Protein AF-0000000087152404 (afdb_homodimer)

Foldseek 3Di:
DDQWWWAWWQQDQVDTDTDIDGQDDADQQKFKWFFFKFFFALCVNCQSNVVDPFAAAPPGAGAGAKTWTATCGHHNNQDPDDGGFIKIFGQWDFDPDPDPHTWIARERGHTPDPDPRNNVVCHVRVYHRLIRMHMHRSLRIGTQPLCVVDHRLLVSLLVQQQQLLQQCVVQVDAAAFEEEQAPLFWSHNLSNLLVSLLRHHQAYEYEDADPVSQVVSCVVRHVSYFYQHDDQALVVRLVSSCVSRVHAGQEYEYAAEAAADCSVVVSNQLRHAQCHEYEYDYDYPDDDDDDPVSCVVRVYYYYYDDGHDSCSSVVSSVSVSVPSHRSVPAAEAEAESVVVVVLNVVNNPDTNRYIYMYGD/DDQWWWAFWQQDQVDTDTDIDGQDDADQQKFKWFFFKFFFALCVNCQSNVVDPFAAAPPGAGAGFKTWTATCGHHNNADPDDHGFIKIFGQWDFDPDPDPHTWIARERGHTPDPDPRNNVVCHVRVYHDLIRMHMGRSLRIGTQPLCVVDHRLLVSLLVQQQQLLQQCVVQVDAAAFEEEQAPLFWSHNLSNQLVSLLRHHQAYEYEDADPVSQVVSCVVRHVSYFYQHDDQALVVRLVSSCVSRVHAGQEYEYAAEAAAHCSVVVSNQLRHAQCHEYEYDYDYPDDDDDDPVSCVVRVYYYYYDDGHDSCSSVVSSVSVSVPSHRSVVAAEAEAESVVVVVLNVVNNPDTNRYIYMYGD

Solvent-accessible surface area (backbone atoms only — not comparable to full-atom values): 35534 Å² total; per-residue (Å²): 130,68,67,56,40,51,30,38,30,37,60,45,70,72,38,73,40,83,38,82,40,76,50,76,76,46,46,50,59,16,24,24,26,39,41,49,18,21,49,46,53,51,58,45,60,40,54,45,56,58,72,49,100,58,51,60,50,68,66,62,32,23,44,31,43,32,31,23,29,30,30,69,39,63,10,86,70,48,79,91,66,52,68,68,40,45,28,39,36,51,26,69,46,67,50,94,53,102,49,92,74,48,36,29,29,33,30,20,53,29,38,77,43,96,42,72,64,12,50,50,49,28,60,75,47,28,46,21,36,48,27,41,56,32,66,42,57,44,88,29,55,34,67,51,70,80,44,78,88,54,55,44,74,42,58,41,40,52,64,65,35,46,47,40,48,25,41,44,60,72,44,60,76,47,67,60,35,33,35,35,31,35,28,19,65,35,50,53,12,32,34,35,54,56,48,41,51,44,60,37,37,49,29,36,25,35,26,37,67,54,58,68,61,38,51,51,46,23,68,72,73,33,84,43,38,28,63,22,74,40,83,69,44,41,84,66,29,29,60,44,46,16,58,48,45,75,49,49,18,50,28,31,41,35,34,35,64,76,23,81,64,50,35,59,60,51,26,52,57,71,26,33,36,70,60,12,31,36,27,41,59,36,35,46,81,48,54,43,71,41,49,43,67,58,30,20,78,28,29,28,35,43,27,22,45,60,57,55,60,88,62,44,64,48,56,54,47,47,37,40,52,69,66,50,37,68,47,81,72,42,47,60,47,77,31,48,48,92,42,43,70,59,39,43,58,53,12,55,67,56,48,28,52,45,44,30,30,33,28,96,131,68,66,54,40,50,30,39,30,36,59,44,70,72,38,73,41,82,37,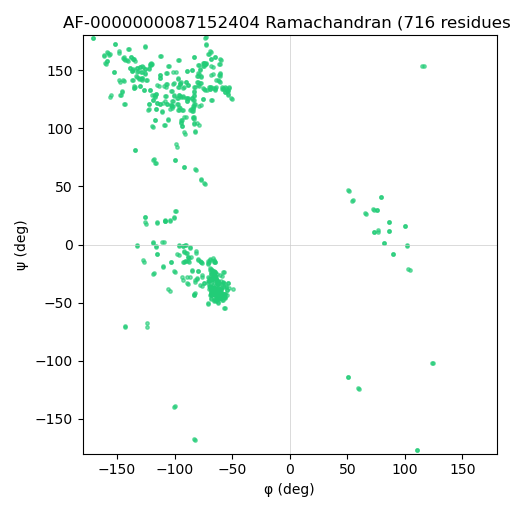82,40,76,51,75,77,48,46,50,61,14,24,22,27,39,42,49,18,22,49,47,51,51,59,46,60,38,54,46,58,58,72,50,101,58,51,59,47,67,64,62,29,24,43,31,42,31,31,25,28,31,30,69,39,65,10,86,70,48,78,92,68,52,67,68,40,45,29,40,37,50,26,69,44,66,49,94,55,99,49,94,74,48,39,30,29,32,30,19,54,29,38,77,43,96,43,72,65,12,50,51,50,29,60,73,46,28,46,21,38,48,28,40,55,33,64,42,57,46,89,27,57,34,69,50,71,80,45,78,87,54,54,44,73,41,58,41,41,52,65,66,36,45,47,38,48,26,43,44,59,72,44,60,74,47,67,62,36,33,35,35,32,36,28,19,64,35,51,53,12,31,36,36,54,56,47,42,53,46,61,37,37,51,29,37,25,34,26,36,66,53,58,69,59,39,50,50,48,24,70,72,76,33,84,46,39,27,62,22,73,39,82,68,43,41,86,66,27,30,61,44,47,18,59,47,44,74,50,49,17,52,29,31,40,35,34,34,66,77,22,82,63,51,34,59,58,51,24,52,56,70,26,33,34,69,57,15,31,35,28,40,60,36,35,45,82,46,55,42,72,41,49,41,67,59,29,19,76,28,30,27,34,43,27,21,44,60,56,54,60,89,61,44,64,50,56,55,47,46,37,40,52,70,66,51,38,69,47,80,72,41,47,61,47,76,30,46,47,91,41,44,71,59,38,42,59,53,13,56,66,56,49,27,52,43,43,30,30,32,28,96

Secondary structure (DSSP, 8-state):
--SEEEEEEEEETTEEEEEEEEPPPPPTTEEEEEEEEEEE-TTHHHHHHT-S---PPSSSB-----EEEEEEEE-TT--S--TT-EEEEP-EEE--SS-SS--EEETTTEESS-SHHHHHHHHHT---SSBSEEEEEGGGEEE-TT-TTS-HHHHTHHHHHHHHHHHHHHHT--TT-EEEEETTTSHHHHHHHHHHHHTT-SEEEEEES-HHHHHHHHHHH-TTEEEEE--S-HHHHHHHHHHHHTS-EEEEEE---SBS--HHHHHHHHTEEEEEEEEE-S-BSS-EEE-HHHHHHHT-EEEE--S--TTHHHHHHHHHHTTSS-GGGSEEEEEEGGGHHHHHHHHTT--TTEEEEEE-/--SEEEEEEEEETTEEEEEEEEPPPPPTTEEEEEEEEEE--TTHHHHHHT-S---PPSSSB-----EEEEEEEE-TT--S--TT-EEEEP-EEE--SS-SS--EEETTTEESS-SHHHHHHHHHT---SSBSEEEEEGGGEEE-TT-TTS-HHHHTHHHHHHHHHHHHHHHT--TT-EEEEETTTSHHHHHHHHHHHHTT-SEEEEEES-HHHHHHHHHHH-TTEEEEE--S-HHHHHHHHHHHHTS-EEEEEE---SBS--HHHHHHHHTEEEEEEEEE-S-BSS-EEE-HHHHHHHT-EEEE--S--TTHHHHHHHHHHTTSS-GGGSEEEEEEGGGHHHHHHHHTT--TTEEEEEE-

Radius of gyration: 29.8 Å; Cα contacts (8 Å, |Δi|>4): 1870; chains: 2; bounding box: 51×88×68 Å

Nearest PDB structures (foldseek):
  3gaz-assembly1_B  TM=7.923E-01  e=6.160E-22  Novosphingobium aromaticivorans DSM 12444
  8a3n-assembly1_A  TM=8.201E-01  e=8.315E-20  Catharanthus roseus
  1vj0-assembly1_D  TM=7.966E-01  e=9.371E-20  Thermotoga maritima
  7vem-assembly1_B  TM=7.903E-01  e=1.980E-18  Phytophthora capsici LT1534
  7quy-assembly2_C-2  TM=8.055E-01  e=2.515E-18  Thauera aromatica

pLDDT: mean 95.38, std 3.92, range [70.31, 98.88]

Structure (mmCIF, N/CA/C/O backbone):
data_AF-0000000087152404-model_v1
#
loop_
_entity.id
_entity.type
_entity.pdbx_description
1 polymer 'Alcohol dehydrogenase'
#
loop_
_atom_site.group_PDB
_atom_site.id
_atom_site.type_symbol
_atom_site.label_atom_id
_atom_site.label_alt_id
_atom_site.label_comp_id
_atom_site.label_asym_id
_atom_site.label_entity_id
_atom_site.label_seq_id
_atom_site.pdbx_PDB_ins_code
_atom_site.Cartn_x
_atom_site.Cartn_y
_atom_site.Cartn_z
_atom_site.occupancy
_atom_site.B_iso_or_equiv
_atom_site.auth_seq_id
_atom_site.auth_comp_id
_atom_site.auth_asym_id
_atom_site.auth_atom_id
_atom_site.pdbx_PDB_model_num
ATOM 1 N N . MET A 1 1 ? 17.609 -45.812 -9.453 1 70.31 1 MET A N 1
ATOM 2 C CA . MET A 1 1 ? 17.031 -44.781 -10.328 1 70.31 1 MET A CA 1
ATOM 3 C C . MET A 1 1 ? 17.156 -45.188 -11.789 1 70.31 1 MET A C 1
ATOM 5 O O . MET A 1 1 ? 18.156 -45.781 -12.188 1 70.31 1 MET A O 1
ATOM 9 N N . THR A 1 2 ? 16.016 -45.094 -12.531 1 85 2 THR A N 1
ATOM 10 C CA . THR A 1 2 ? 16.094 -45.406 -13.953 1 85 2 THR A CA 1
ATOM 11 C C . THR A 1 2 ? 17.062 -44.469 -14.672 1 85 2 THR A C 1
ATOM 13 O O . THR A 1 2 ? 17.203 -43.312 -14.297 1 85 2 THR A O 1
ATOM 16 N N . SER A 1 3 ? 17.75 -44.969 -15.633 1 93.19 3 SER A N 1
ATOM 17 C CA . SER A 1 3 ? 18.766 -44.188 -16.328 1 93.19 3 SER A CA 1
ATOM 18 C C . SER A 1 3 ? 18.141 -43.188 -17.297 1 93.19 3 SER A C 1
ATOM 20 O O . SER A 1 3 ? 18.766 -42.188 -17.641 1 93.19 3 SER A O 1
ATOM 22 N N . THR A 1 4 ? 16.922 -43.562 -17.75 1 96.56 4 THR A N 1
ATOM 23 C CA . THR A 1 4 ? 16.203 -42.656 -18.656 1 96.56 4 THR A CA 1
ATOM 24 C C . THR A 1 4 ? 14.742 -42.531 -18.25 1 96.56 4 THR A C 1
ATOM 26 O O . THR A 1 4 ? 14.242 -43.344 -17.453 1 96.56 4 THR A O 1
ATOM 29 N N . HIS A 1 5 ? 14.117 -41.531 -18.656 1 97.38 5 HIS A N 1
ATOM 30 C CA . HIS A 1 5 ? 12.688 -41.312 -18.453 1 97.38 5 HIS A CA 1
ATOM 31 C C . HIS A 1 5 ? 12.078 -40.531 -19.609 1 97.38 5 HIS A C 1
ATOM 33 O O . HIS A 1 5 ? 12.805 -39.969 -20.422 1 97.38 5 HIS A O 1
ATOM 39 N N . LYS A 1 6 ? 10.766 -40.562 -19.656 1 98.12 6 LYS A N 1
ATOM 40 C CA . LYS A 1 6 ? 10.047 -39.844 -20.703 1 98.12 6 LYS A CA 1
ATOM 41 C C . LYS A 1 6 ? 9.758 -38.406 -20.297 1 98.12 6 LYS A C 1
ATOM 43 O O . LYS A 1 6 ? 9.422 -38.125 -19.141 1 98.12 6 LYS A O 1
ATOM 48 N N . ALA A 1 7 ? 9.961 -37.469 -21.266 1 98.44 7 ALA A N 1
ATOM 49 C CA . ALA A 1 7 ? 9.664 -36.031 -21.047 1 98.44 7 ALA A CA 1
ATOM 50 C C . ALA A 1 7 ? 9.219 -35.375 -22.344 1 98.44 7 ALA A C 1
ATOM 52 O O . ALA A 1 7 ? 9.695 -35.719 -23.422 1 98.44 7 ALA A O 1
ATOM 53 N N . TRP A 1 8 ? 8.258 -34.5 -22.234 1 98.5 8 TRP A N 1
ATOM 54 C CA . TRP A 1 8 ? 7.945 -33.625 -23.344 1 98.5 8 TRP A CA 1
ATOM 55 C C . TRP A 1 8 ? 8.953 -32.469 -23.422 1 98.5 8 TRP A C 1
ATOM 57 O O . TRP A 1 8 ? 9.094 -31.688 -22.484 1 98.5 8 TRP A O 1
ATOM 67 N N . ARG A 1 9 ? 9.672 -32.375 -24.531 1 98.31 9 ARG A N 1
ATOM 68 C CA . ARG A 1 9 ? 10.68 -31.312 -24.719 1 98.31 9 ARG A CA 1
ATOM 69 C C . ARG A 1 9 ? 10.312 -30.422 -25.891 1 98.31 9 ARG A C 1
ATOM 71 O O . ARG A 1 9 ? 9.953 -30.906 -26.969 1 98.31 9 ARG A O 1
ATOM 78 N N . LEU A 1 10 ? 10.312 -29.172 -25.625 1 98.19 10 LEU A N 1
ATOM 79 C CA . LEU A 1 10 ? 10.148 -28.172 -26.688 1 98.19 10 LEU A CA 1
ATOM 80 C C . LEU A 1 10 ? 11.484 -27.875 -27.359 1 98.19 10 LEU A C 1
ATOM 82 O O . LEU A 1 10 ? 12.352 -27.234 -26.766 1 98.19 10 LEU A O 1
ATOM 86 N N . HIS A 1 11 ? 11.617 -28.328 -28.625 1 98.25 11 HIS A N 1
ATOM 87 C CA . HIS A 1 11 ? 12.875 -28.188 -29.359 1 98.25 11 HIS A CA 1
ATOM 88 C C . HIS A 1 11 ? 12.938 -26.859 -30.094 1 98.25 11 HIS A C 1
ATOM 90 O O . HIS A 1 11 ? 14.031 -26.312 -30.312 1 98.25 11 HIS A O 1
ATOM 96 N N . ALA A 1 12 ? 11.836 -26.422 -30.531 1 97.44 12 ALA A N 1
ATOM 97 C CA . ALA A 1 12 ? 11.547 -25.141 -31.172 1 97.44 12 ALA A CA 1
ATOM 98 C C . ALA A 1 12 ? 10.062 -24.781 -31.078 1 97.44 12 ALA A C 1
ATOM 100 O O . ALA A 1 12 ? 9.25 -25.625 -30.688 1 97.44 12 ALA A O 1
ATOM 101 N N . TYR A 1 13 ? 9.828 -23.594 -31.344 1 95.88 13 TYR A N 1
ATOM 102 C CA . TYR A 1 13 ? 8.406 -23.25 -31.375 1 95.88 13 TYR A CA 1
ATOM 103 C C . TYR A 1 13 ? 7.637 -24.219 -32.25 1 95.88 13 TYR A C 1
ATOM 105 O O . TYR A 1 13 ? 8.055 -24.516 -33.375 1 95.88 13 TYR A O 1
ATOM 113 N N . ASN A 1 14 ? 6.645 -24.797 -31.734 1 95.94 14 ASN A N 1
ATOM 114 C CA . ASN A 1 14 ? 5.746 -25.734 -32.406 1 95.94 14 ASN A CA 1
ATOM 115 C C . ASN A 1 14 ? 6.418 -27.078 -32.625 1 95.94 14 ASN A C 1
ATOM 117 O O . ASN A 1 14 ? 5.934 -27.891 -33.438 1 95.94 14 ASN A O 1
ATOM 121 N N . ASP A 1 15 ? 7.52 -27.312 -32.062 1 97.5 15 ASP A N 1
ATOM 122 C CA . ASP A 1 15 ? 8.203 -28.594 -32.156 1 97.5 15 ASP A CA 1
ATOM 123 C C . ASP A 1 15 ? 8.359 -29.25 -30.781 1 97.5 15 ASP A C 1
ATOM 125 O O . ASP A 1 15 ? 9.469 -29.328 -30.25 1 97.5 15 ASP A O 1
ATOM 129 N N . LEU A 1 16 ? 7.254 -29.75 -30.266 1 97.5 16 LEU A N 1
ATOM 130 C CA . LEU A 1 16 ? 7.195 -30.5 -29.016 1 97.5 16 LEU A CA 1
ATOM 131 C C . LEU A 1 16 ? 7.324 -32 -29.266 1 97.5 16 LEU A C 1
ATOM 133 O O . LEU A 1 16 ? 6.578 -32.562 -30.062 1 97.5 16 LEU A O 1
ATOM 137 N N . ARG A 1 17 ? 8.266 -32.625 -28.562 1 98.19 17 ARG A N 1
ATOM 138 C CA . ARG A 1 17 ? 8.516 -34.031 -28.75 1 98.19 17 ARG A CA 1
ATOM 139 C C . ARG A 1 17 ? 8.508 -34.781 -27.422 1 98.19 17 ARG A C 1
ATOM 141 O O . ARG A 1 17 ? 8.969 -34.25 -26.406 1 98.19 17 ARG A O 1
ATOM 148 N N . PHE A 1 18 ? 7.957 -35.969 -27.469 1 98.12 18 PHE A N 1
ATOM 149 C CA . PHE A 1 18 ? 7.965 -36.844 -26.312 1 98.12 18 PHE A CA 1
ATOM 150 C C . PHE A 1 18 ? 9.195 -37.75 -26.344 1 98.12 18 PHE A C 1
ATOM 152 O O . PHE A 1 18 ? 9.156 -38.844 -26.891 1 98.12 18 PHE A O 1
ATOM 159 N N . ASP A 1 19 ? 10.25 -37.344 -25.625 1 97.69 19 ASP A N 1
ATOM 160 C CA . ASP A 1 19 ? 11.586 -37.906 -25.766 1 97.69 19 ASP A CA 1
ATOM 161 C C . ASP A 1 19 ? 11.922 -38.812 -24.578 1 97.69 19 ASP A C 1
ATOM 163 O O . ASP A 1 19 ? 11.375 -38.656 -23.484 1 97.69 19 ASP A O 1
ATOM 167 N N . ASP A 1 20 ? 12.812 -39.75 -24.875 1 97.56 20 ASP A N 1
ATOM 168 C CA . ASP A 1 20 ? 13.594 -40.375 -23.797 1 97.56 20 ASP A CA 1
ATOM 169 C C . ASP A 1 20 ? 14.797 -39.531 -23.422 1 97.56 20 ASP A C 1
ATOM 171 O O . ASP A 1 20 ? 15.633 -39.188 -24.266 1 97.56 20 ASP A O 1
ATOM 175 N N . VAL A 1 21 ? 14.805 -39.156 -22.172 1 96.81 21 VAL A N 1
ATOM 176 C CA . VAL A 1 21 ? 15.898 -38.281 -21.75 1 96.81 21 VAL A CA 1
ATOM 177 C C . VAL A 1 21 ? 16.672 -38.969 -20.609 1 96.81 21 VAL A C 1
ATOM 179 O O . VAL A 1 21 ? 16.125 -39.812 -19.891 1 96.81 21 VAL A O 1
ATOM 182 N N . ALA A 1 22 ? 17.938 -38.594 -20.453 1 96.44 22 ALA A N 1
ATOM 183 C CA . ALA A 1 22 ? 18.734 -39.125 -19.344 1 96.44 22 ALA A CA 1
ATOM 184 C C . ALA A 1 22 ? 18.219 -38.594 -18 1 96.44 22 ALA A C 1
ATOM 186 O O . ALA A 1 22 ? 17.859 -37.438 -17.875 1 96.44 22 ALA A O 1
ATOM 187 N N . THR A 1 23 ? 18.109 -39.469 -17.062 1 97 23 THR A N 1
ATOM 188 C CA . THR A 1 23 ? 17.719 -39.062 -15.727 1 97 23 THR A CA 1
ATOM 189 C C . THR A 1 23 ? 18.859 -38.375 -15.008 1 97 23 THR A C 1
ATOM 191 O O . THR A 1 23 ? 19.953 -38.906 -14.891 1 97 23 THR A O 1
ATOM 194 N N . PRO A 1 24 ? 18.625 -37.188 -14.539 1 94.94 24 PRO A N 1
ATOM 195 C CA . PRO A 1 24 ? 19.719 -36.406 -13.93 1 94.94 24 PRO A CA 1
ATOM 196 C C . PRO A 1 24 ? 20.031 -36.875 -12.508 1 94.94 24 PRO A C 1
ATOM 198 O O . PRO A 1 24 ? 19.172 -37.438 -11.828 1 94.94 24 PRO A O 1
ATOM 201 N N . THR A 1 25 ? 21.328 -36.688 -12.148 1 95.88 25 THR A N 1
ATOM 202 C CA . THR A 1 25 ? 21.688 -36.719 -10.734 1 95.88 25 THR A CA 1
ATOM 203 C C . THR A 1 25 ? 21.375 -35.375 -10.07 1 95.88 25 THR A C 1
ATOM 205 O O . THR A 1 25 ? 21.531 -34.312 -10.688 1 95.88 25 THR A O 1
ATOM 208 N N . PRO A 1 26 ? 20.969 -35.5 -8.828 1 97.06 26 PRO A N 1
ATOM 209 C CA . PRO A 1 26 ? 20.625 -34.219 -8.195 1 97.06 26 PRO A CA 1
ATOM 210 C C . PRO A 1 26 ? 21.828 -33.281 -8.031 1 97.06 26 PRO A C 1
ATOM 212 O O . PRO A 1 26 ? 22.906 -33.719 -7.641 1 97.06 26 PRO A O 1
ATOM 215 N N . ALA A 1 27 ? 21.656 -32 -8.383 1 97.12 27 ALA A N 1
ATOM 216 C CA . ALA A 1 27 ? 22.625 -30.984 -8 1 97.12 27 ALA A CA 1
ATOM 217 C C . ALA A 1 27 ? 22.75 -30.891 -6.48 1 97.12 27 ALA A C 1
ATOM 219 O O . ALA A 1 27 ? 21.844 -31.297 -5.754 1 97.12 27 ALA A O 1
ATOM 220 N N . PRO A 1 28 ? 23.875 -30.328 -5.984 1 96.69 28 PRO A N 1
ATOM 221 C CA . PRO A 1 28 ? 24.047 -30.203 -4.535 1 96.69 28 PRO A CA 1
ATOM 222 C C . PRO A 1 28 ? 22.875 -29.484 -3.865 1 96.69 28 PRO A C 1
ATOM 224 O O . PRO A 1 28 ? 22.516 -29.812 -2.73 1 96.69 28 PRO A O 1
ATOM 227 N N . ASP A 1 29 ? 22.25 -28.531 -4.543 1 96.75 29 ASP A N 1
ATOM 228 C CA . ASP A 1 29 ? 21.141 -27.766 -3.998 1 96.75 29 ASP A CA 1
ATOM 229 C C . ASP A 1 29 ? 19.828 -28.156 -4.664 1 96.75 29 ASP A C 1
ATOM 231 O O . ASP A 1 29 ? 18.859 -27.391 -4.641 1 96.75 29 ASP A O 1
ATOM 235 N N . GLY A 1 30 ? 19.781 -29.312 -5.262 1 98.12 30 GLY A N 1
ATOM 236 C CA . GLY A 1 30 ? 18.609 -29.75 -6.004 1 98.12 30 GLY A CA 1
ATOM 237 C C . GLY A 1 30 ? 18.078 -31.094 -5.547 1 98.12 30 GLY A C 1
ATOM 238 O O . GLY A 1 30 ? 18.688 -31.766 -4.723 1 98.12 30 GLY A O 1
ATOM 239 N N . VAL A 1 31 ? 16.891 -31.406 -6.078 1 98.56 31 VAL A N 1
ATOM 240 C CA . VAL A 1 31 ? 16.266 -32.719 -5.859 1 98.56 31 VAL A CA 1
ATOM 241 C C . VAL A 1 31 ? 15.836 -33.312 -7.195 1 98.56 31 VAL A C 1
ATOM 243 O O . VAL A 1 31 ? 15.617 -32.594 -8.164 1 98.56 31 VAL A O 1
ATOM 246 N N . VAL A 1 32 ? 15.805 -34.562 -7.219 1 98.62 32 VAL A N 1
ATOM 247 C CA . VAL A 1 32 ? 15.156 -35.312 -8.305 1 98.62 32 VAL A CA 1
ATOM 248 C C . VAL A 1 32 ? 13.859 -35.938 -7.797 1 98.62 32 VAL A C 1
ATOM 250 O O . VAL A 1 32 ? 13.844 -36.594 -6.746 1 98.62 32 VAL A O 1
ATOM 253 N N . VAL A 1 33 ? 12.812 -35.688 -8.516 1 98.69 33 VAL A N 1
ATOM 254 C CA . VAL A 1 33 ? 11.492 -36.094 -8.047 1 98.69 33 VAL A CA 1
ATOM 255 C C . VAL A 1 33 ? 10.781 -36.875 -9.141 1 98.69 33 VAL A C 1
ATOM 257 O O . VAL A 1 33 ? 11.016 -36.656 -10.328 1 98.69 33 VAL A O 1
ATOM 260 N N . ARG A 1 34 ? 9.961 -37.812 -8.734 1 98.62 34 ARG A N 1
ATOM 261 C CA . ARG A 1 34 ? 8.992 -38.438 -9.617 1 98.62 34 ARG A CA 1
ATOM 262 C C . ARG A 1 34 ? 7.676 -37.688 -9.625 1 98.62 34 ARG A C 1
ATOM 264 O O . ARG A 1 34 ? 7.031 -37.531 -8.586 1 98.62 34 ARG A O 1
ATOM 271 N N . ILE A 1 35 ? 7.27 -37.281 -10.805 1 98.75 35 ILE A N 1
ATOM 272 C CA . ILE A 1 35 ? 6.059 -36.469 -10.922 1 98.75 35 ILE A CA 1
ATOM 273 C C . ILE A 1 35 ? 4.832 -37.375 -10.727 1 98.75 35 ILE A C 1
ATOM 275 O O . ILE A 1 35 ? 4.75 -38.438 -11.297 1 98.75 35 ILE A O 1
ATOM 279 N N . GLU A 1 36 ? 3.939 -36.875 -9.938 1 98.69 36 GLU A N 1
ATOM 280 C CA . GLU A 1 36 ? 2.668 -37.594 -9.758 1 98.69 36 GLU A CA 1
ATOM 281 C C . GLU A 1 36 ? 1.542 -36.875 -10.508 1 98.69 36 GLU A C 1
ATOM 283 O O . GLU A 1 36 ? 0.646 -37.531 -11.055 1 98.69 36 GLU A O 1
ATOM 288 N N . ALA A 1 37 ? 1.524 -35.625 -10.516 1 98.75 37 ALA A N 1
ATOM 289 C CA . ALA A 1 37 ? 0.562 -34.812 -11.242 1 98.75 37 ALA A CA 1
ATOM 290 C C . ALA A 1 37 ? 1.136 -33.406 -11.539 1 98.75 37 ALA A C 1
ATOM 292 O O . ALA A 1 37 ? 1.663 -32.75 -10.648 1 98.75 37 ALA A O 1
ATOM 293 N N . GLY A 1 38 ? 1.094 -33 -12.82 1 98.56 38 GLY A N 1
ATOM 294 C CA . GLY A 1 38 ? 1.52 -31.656 -13.242 1 98.56 38 GLY A CA 1
ATOM 295 C C . GLY A 1 38 ? 0.382 -30.812 -13.766 1 98.56 38 GLY A C 1
ATOM 296 O O . GLY A 1 38 ? -0.452 -31.281 -14.539 1 98.56 38 GLY A O 1
ATOM 297 N N . MET A 1 39 ? 0.35 -29.578 -13.367 1 98 39 MET A N 1
ATOM 298 C CA . MET A 1 39 ? -0.709 -28.672 -13.805 1 98 39 MET A CA 1
ATOM 299 C C . MET A 1 39 ? -0.429 -28.141 -15.211 1 98 39 MET A C 1
ATOM 301 O O . MET A 1 39 ? 0.716 -27.844 -15.547 1 98 39 MET A O 1
ATOM 305 N N . VAL A 1 40 ? -1.48 -28.047 -16 1 98.25 40 VAL A N 1
ATOM 306 C CA . VAL A 1 40 ? -1.381 -27.484 -17.344 1 98.25 40 VAL A CA 1
ATOM 307 C C . VAL A 1 40 ? -2.031 -26.094 -17.359 1 98.25 40 VAL A C 1
ATOM 309 O O . VAL A 1 40 ? -3.217 -25.953 -17.047 1 98.25 40 VAL A O 1
ATOM 312 N N . LEU A 1 41 ? -1.242 -25.125 -17.719 1 95.56 41 LEU A N 1
ATOM 313 C CA . LEU A 1 41 ? -1.748 -23.766 -17.766 1 95.56 41 LEU A CA 1
ATOM 314 C C . LEU A 1 41 ? -2.639 -23.547 -18.984 1 95.56 41 LEU A C 1
ATOM 316 O O . LEU A 1 41 ? -2.428 -24.172 -20.031 1 95.56 41 LEU A O 1
ATOM 320 N N . SER A 1 42 ? -3.553 -22.578 -18.828 1 94.12 42 SER A N 1
ATOM 321 C CA . SER A 1 42 ? -4.52 -22.328 -19.906 1 94.12 42 SER A CA 1
ATOM 322 C C . SER A 1 42 ? -3.836 -21.797 -21.156 1 94.12 42 SER A C 1
ATOM 324 O O . SER A 1 42 ? -4.34 -21.969 -22.266 1 94.12 42 SER A O 1
ATOM 326 N N . TYR A 1 43 ? -2.703 -21.156 -20.969 1 93.12 43 TYR A N 1
ATOM 327 C CA . TYR A 1 43 ? -2.051 -20.516 -22.109 1 93.12 43 TYR A CA 1
ATOM 328 C C . TYR A 1 43 ? -0.854 -21.328 -22.578 1 93.12 43 TYR A C 1
ATOM 330 O O . TYR A 1 43 ? 0.037 -20.797 -23.25 1 93.12 43 TYR A O 1
ATOM 338 N N . THR A 1 44 ? -0.809 -22.594 -22.234 1 95.94 44 THR A N 1
ATOM 339 C CA . THR A 1 44 ? 0.302 -23.469 -22.609 1 95.94 44 THR A CA 1
ATOM 340 C C . THR A 1 44 ? 0.461 -23.531 -24.125 1 95.94 44 THR A C 1
ATOM 342 O O . THR A 1 44 ? 1.582 -23.531 -24.641 1 95.94 44 THR A O 1
ATOM 345 N N . ASN A 1 45 ? -0.625 -23.516 -24.797 1 94.75 45 ASN A N 1
ATOM 346 C CA . ASN A 1 45 ? -0.534 -23.547 -26.266 1 94.75 45 ASN A CA 1
ATOM 347 C C . ASN A 1 45 ? 0.198 -22.328 -26.797 1 94.75 45 ASN A C 1
ATOM 349 O O . ASN A 1 45 ? 1.009 -22.438 -27.719 1 94.75 45 ASN A O 1
ATOM 353 N N . ARG A 1 46 ? -0.1 -21.234 -26.25 1 93.75 46 ARG A N 1
ATOM 354 C CA . ARG A 1 46 ? 0.557 -20.016 -26.688 1 93.75 46 ARG A CA 1
ATOM 355 C C . ARG A 1 46 ? 2.041 -20.031 -26.328 1 93.75 46 ARG A C 1
ATOM 357 O O . ARG A 1 46 ? 2.863 -19.453 -27.047 1 93.75 46 ARG A O 1
ATOM 364 N N . LEU A 1 47 ? 2.311 -20.656 -25.266 1 94.62 47 LEU A N 1
ATOM 365 C CA . LEU A 1 47 ? 3.705 -20.844 -24.891 1 94.62 47 LEU A CA 1
ATOM 366 C C . LEU A 1 47 ? 4.441 -21.703 -25.922 1 94.62 47 LEU A C 1
ATOM 368 O O . LEU A 1 47 ? 5.508 -21.312 -26.391 1 94.62 47 LEU A O 1
ATOM 372 N N . LEU A 1 48 ? 3.875 -22.734 -26.359 1 95.75 48 LEU A N 1
ATOM 373 C CA . LEU A 1 48 ? 4.484 -23.703 -27.266 1 95.75 48 LEU A CA 1
ATOM 374 C C . LEU A 1 48 ? 4.652 -23.109 -28.672 1 95.75 48 LEU A C 1
ATOM 376 O O . LEU A 1 48 ? 5.605 -23.438 -29.375 1 95.75 48 LEU A O 1
ATOM 380 N N . SER A 1 49 ? 3.805 -22.203 -28.969 1 95.38 49 SER A N 1
ATOM 381 C CA . SER A 1 49 ? 3.832 -21.609 -30.297 1 95.38 49 SER A CA 1
ATOM 382 C C . SER A 1 49 ? 4.73 -20.375 -30.344 1 95.38 49 SER A C 1
ATOM 384 O O . SER A 1 49 ? 5.016 -19.844 -31.422 1 95.38 49 SER A O 1
ATOM 386 N N . GLY A 1 50 ? 5.098 -19.859 -29.188 1 92.88 50 GLY A N 1
ATOM 387 C CA . GLY A 1 50 ? 5.91 -18.656 -29.125 1 92.88 50 GLY A CA 1
ATOM 388 C C . GLY A 1 50 ? 5.09 -17.375 -29.172 1 92.88 50 GLY A C 1
ATOM 389 O O . GLY A 1 50 ? 5.629 -16.297 -29.406 1 92.88 50 GLY A O 1
ATOM 390 N N . ALA A 1 51 ? 3.889 -17.469 -28.891 1 91.12 51 ALA A N 1
ATOM 391 C CA . ALA A 1 51 ? 2.99 -16.328 -29.016 1 91.12 51 ALA A CA 1
ATOM 392 C C . ALA A 1 51 ? 3.008 -15.469 -27.75 1 91.12 51 ALA A C 1
ATOM 394 O O . ALA A 1 51 ? 2.465 -14.359 -27.734 1 91.12 51 ALA A O 1
ATOM 395 N N . LEU A 1 52 ? 3.605 -15.93 -26.688 1 89.5 52 LEU A N 1
ATOM 396 C CA . LEU A 1 52 ? 3.705 -15.172 -25.438 1 89.5 52 LEU A CA 1
ATOM 397 C C . LEU A 1 52 ? 4.98 -14.336 -25.422 1 89.5 52 LEU A C 1
ATOM 399 O O . LEU A 1 52 ? 6.023 -14.773 -25.906 1 89.5 52 LEU A O 1
ATOM 403 N N . PRO A 1 53 ? 4.836 -13.125 -24.906 1 85.06 53 PRO A N 1
ATOM 404 C CA . PRO A 1 53 ? 6.027 -12.281 -24.75 1 85.06 53 PRO A CA 1
ATOM 405 C C . PRO A 1 53 ? 6.887 -12.68 -23.562 1 85.06 53 PRO A C 1
ATOM 407 O O . PRO A 1 53 ? 7.191 -11.844 -22.703 1 85.06 53 PRO A O 1
ATOM 410 N N . TYR A 1 54 ? 7.305 -13.922 -23.516 1 88.06 54 TYR A N 1
ATOM 411 C CA . TYR A 1 54 ? 8.109 -14.461 -22.422 1 88.06 54 TYR A CA 1
ATOM 412 C C . TYR A 1 54 ? 9.516 -14.805 -22.891 1 88.06 54 TYR A C 1
ATOM 414 O O . TYR A 1 54 ? 9.719 -15.133 -24.062 1 88.06 54 TYR A O 1
ATOM 422 N N . SER A 1 55 ? 10.414 -14.609 -22 1 90.75 55 SER A N 1
ATOM 423 C CA . SER A 1 55 ? 11.758 -15.133 -22.219 1 90.75 55 SER A CA 1
ATOM 424 C C . SER A 1 55 ? 11.844 -16.609 -21.844 1 90.75 55 SER A C 1
ATOM 426 O O . SER A 1 55 ? 12.133 -16.953 -20.703 1 90.75 55 SER A O 1
ATOM 428 N N . LEU A 1 56 ? 11.727 -17.422 -22.859 1 93.69 56 LEU A N 1
ATOM 429 C CA . LEU A 1 56 ? 11.703 -18.859 -22.609 1 93.69 56 LEU A CA 1
ATOM 430 C C . LEU A 1 56 ? 13.102 -19.375 -22.266 1 93.69 56 LEU A C 1
ATOM 432 O O . LEU A 1 56 ? 14.102 -18.75 -22.656 1 93.69 56 LEU A O 1
ATOM 436 N N . PRO A 1 57 ? 13.109 -20.5 -21.547 1 95.06 57 PRO A N 1
ATOM 437 C CA . PRO A 1 57 ? 14.398 -21.156 -21.344 1 95.06 57 PRO A CA 1
ATOM 438 C C . PRO A 1 57 ? 15.055 -21.594 -22.656 1 95.06 57 PRO A C 1
ATOM 440 O O . PRO A 1 57 ? 14.367 -21.734 -23.672 1 95.06 57 PRO A O 1
ATOM 443 N N . PRO A 1 58 ? 16.391 -21.719 -22.609 1 94.88 58 PRO A N 1
ATOM 444 C CA . PRO A 1 58 ? 17.031 -22.234 -23.812 1 94.88 58 PRO A CA 1
ATOM 445 C C . PRO A 1 58 ? 16.469 -23.594 -24.25 1 94.88 58 PRO A C 1
ATOM 447 O O . PRO A 1 58 ? 16.328 -24.5 -23.422 1 94.88 58 PRO A O 1
ATOM 450 N N . MET A 1 59 ? 16.234 -23.719 -25.5 1 96.12 59 MET A N 1
ATOM 451 C CA . MET A 1 59 ? 15.656 -24.938 -26.062 1 96.12 59 MET A CA 1
ATOM 452 C C . MET A 1 59 ? 16.75 -25.938 -26.453 1 96.12 59 MET A C 1
ATOM 454 O O . MET A 1 59 ? 17.859 -25.531 -26.812 1 96.12 59 MET A O 1
ATOM 458 N N . PRO A 1 60 ? 16.484 -27.25 -26.391 1 97.44 60 PRO A N 1
ATOM 459 C CA . PRO A 1 60 ? 15.227 -27.844 -25.938 1 97.44 60 PRO A CA 1
ATOM 460 C C . PRO A 1 60 ? 15.078 -27.828 -24.422 1 97.44 60 PRO A C 1
ATOM 462 O O . PRO A 1 60 ? 16.078 -27.938 -23.703 1 97.44 60 PRO A O 1
ATOM 465 N N . PHE A 1 61 ? 13.906 -27.641 -23.922 1 97.5 61 PHE A N 1
ATOM 466 C CA . PHE A 1 61 ? 13.625 -27.734 -22.484 1 97.5 61 PHE A CA 1
ATOM 467 C C . PHE A 1 61 ? 12.258 -28.344 -22.25 1 97.5 61 PHE A C 1
ATOM 469 O O . PHE A 1 61 ? 11.461 -28.484 -23.172 1 97.5 61 PHE A O 1
ATOM 476 N N . VAL A 1 62 ? 12.016 -28.875 -21.047 1 98.38 62 VAL A N 1
ATOM 477 C CA . VAL A 1 62 ? 10.727 -29.406 -20.609 1 98.38 62 VAL A CA 1
ATOM 478 C C . VAL A 1 62 ? 9.875 -28.297 -20.031 1 98.38 62 VAL A C 1
ATOM 480 O O . VAL A 1 62 ? 10.219 -27.703 -19.016 1 98.38 62 VAL A O 1
ATOM 483 N N . PRO A 1 63 ? 8.688 -27.938 -20.656 1 98 63 PRO A N 1
ATOM 484 C CA . PRO A 1 63 ? 7.801 -26.922 -20.078 1 98 63 PRO A CA 1
ATOM 485 C C . PRO A 1 63 ? 7.055 -27.438 -18.844 1 98 63 PRO A C 1
ATOM 487 O O . PRO A 1 63 ? 7.098 -28.625 -18.531 1 98 63 PRO A O 1
ATOM 490 N N . GLY A 1 64 ? 6.375 -26.484 -18.203 1 98 64 GLY A N 1
ATOM 491 C CA . GLY A 1 64 ? 5.555 -26.812 -17.047 1 98 64 GLY A CA 1
ATOM 492 C C . GLY A 1 64 ? 6.047 -26.156 -15.766 1 98 64 GLY A C 1
ATOM 493 O O . GLY A 1 64 ? 7.258 -26 -15.57 1 98 64 GLY A O 1
ATOM 494 N N . THR A 1 65 ? 5.098 -25.938 -14.82 1 97.62 65 THR A N 1
ATOM 495 C CA . THR A 1 65 ? 5.445 -25.094 -13.68 1 97.62 65 THR A CA 1
ATOM 496 C C . THR A 1 65 ? 5.203 -25.844 -12.367 1 97.62 65 THR A C 1
ATOM 498 O O . THR A 1 65 ? 6.145 -26.359 -11.758 1 97.62 65 THR A O 1
ATOM 501 N N . ASN A 1 66 ? 3.979 -26.094 -11.961 1 98.5 66 ASN A N 1
ATOM 502 C CA . ASN A 1 66 ? 3.639 -26.688 -10.68 1 98.5 66 ASN A CA 1
ATOM 503 C C . ASN A 1 66 ? 3.365 -28.188 -10.812 1 98.5 66 ASN A C 1
ATOM 505 O O . ASN A 1 66 ? 2.805 -28.641 -11.82 1 98.5 66 ASN A O 1
ATOM 509 N N . ALA A 1 67 ? 3.711 -28.906 -9.672 1 98.75 67 ALA A N 1
ATOM 510 C CA . ALA A 1 67 ? 3.404 -30.344 -9.664 1 98.75 67 ALA A CA 1
ATOM 511 C C . ALA A 1 67 ? 3.377 -30.875 -8.234 1 98.75 67 ALA A C 1
ATOM 513 O O . ALA A 1 67 ? 3.879 -30.234 -7.312 1 98.75 67 ALA A O 1
ATOM 514 N N . ILE A 1 68 ? 2.662 -31.953 -8.109 1 98.75 68 ILE A N 1
ATOM 515 C CA . ILE A 1 68 ? 2.828 -32.875 -6.988 1 98.75 68 ILE A CA 1
ATOM 516 C C . ILE A 1 68 ? 3.82 -33.969 -7.359 1 98.75 68 ILE A C 1
ATOM 518 O O . ILE A 1 68 ? 3.771 -34.5 -8.469 1 98.75 68 ILE A O 1
ATOM 522 N N . ALA A 1 69 ? 4.742 -34.25 -6.418 1 98.62 69 ALA A N 1
ATOM 523 C CA . ALA A 1 69 ? 5.777 -35.219 -6.754 1 98.62 69 ALA A CA 1
ATOM 524 C C . ALA A 1 69 ? 6.266 -35.938 -5.508 1 98.62 69 ALA A C 1
ATOM 5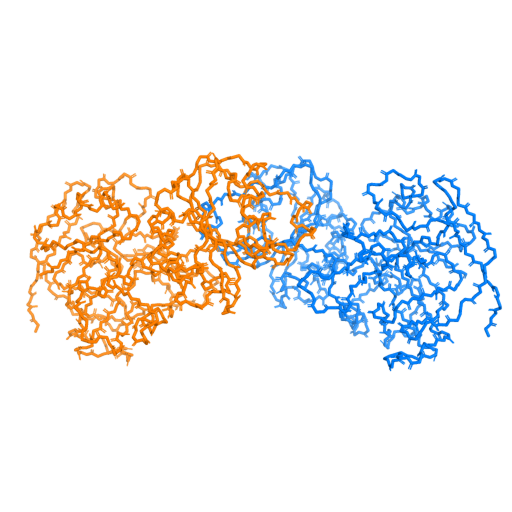26 O O . ALA A 1 69 ? 5.855 -35.625 -4.387 1 98.62 69 ALA A O 1
ATOM 527 N N . ARG A 1 70 ? 7.078 -36.906 -5.797 1 98.19 70 ARG A N 1
ATOM 528 C CA . ARG A 1 70 ? 7.777 -37.656 -4.746 1 98.19 70 ARG A CA 1
ATOM 529 C C . ARG A 1 70 ? 9.289 -37.562 -4.93 1 98.19 70 ARG A C 1
ATOM 531 O O . ARG A 1 70 ? 9.805 -37.812 -6.023 1 98.19 70 ARG A O 1
ATOM 538 N N . VAL A 1 71 ? 9.938 -37.281 -3.822 1 98.38 71 VAL A N 1
ATOM 539 C CA . VAL A 1 71 ? 11.391 -37.125 -3.889 1 98.38 71 VAL A CA 1
ATOM 540 C C . VAL A 1 71 ? 12.023 -38.5 -4.07 1 98.38 71 VAL A C 1
ATOM 542 O O . VAL A 1 71 ? 11.711 -39.438 -3.332 1 98.38 71 VAL A O 1
ATOM 545 N N . ILE A 1 72 ? 12.961 -38.594 -5.008 1 98.12 72 ILE A N 1
ATOM 546 C CA . ILE A 1 72 ? 13.625 -39.875 -5.207 1 98.12 72 ILE A CA 1
ATOM 547 C C . ILE A 1 72 ? 15.117 -39.75 -4.926 1 98.12 72 ILE A C 1
ATOM 549 O O . ILE A 1 72 ? 15.797 -40.75 -4.645 1 98.12 72 ILE A O 1
ATOM 553 N N . ALA A 1 73 ? 15.664 -38.562 -5.051 1 98.12 73 ALA A N 1
ATOM 554 C CA . ALA A 1 73 ? 17.047 -38.281 -4.68 1 98.12 73 ALA A CA 1
ATOM 555 C C . ALA A 1 73 ? 17.219 -36.812 -4.281 1 98.12 73 ALA A C 1
ATOM 557 O O . ALA A 1 73 ? 16.516 -35.938 -4.781 1 98.12 73 ALA A O 1
ATOM 558 N N . THR A 1 74 ? 18.172 -36.594 -3.332 1 98 74 THR A N 1
ATOM 559 C CA . THR A 1 74 ? 18.469 -35.25 -2.889 1 98 74 THR A CA 1
ATOM 560 C C . THR A 1 74 ? 19.953 -34.938 -3.023 1 98 74 THR A C 1
ATOM 562 O O . THR A 1 74 ? 20.781 -35.844 -2.893 1 98 74 THR A O 1
ATOM 565 N N . GLY A 1 75 ? 20.219 -33.656 -3.316 1 97.75 75 GLY A N 1
ATOM 566 C CA . GLY A 1 75 ? 21.609 -33.188 -3.273 1 97.75 75 GLY A CA 1
ATOM 567 C C . GLY A 1 75 ? 22.172 -33.156 -1.867 1 97.75 75 GLY A C 1
ATOM 568 O O . GLY A 1 75 ? 21.438 -33.188 -0.888 1 97.75 75 GLY A O 1
ATOM 569 N N . GLU A 1 76 ? 23.516 -33.031 -1.861 1 97.12 76 GLU A N 1
ATOM 570 C CA . GLU A 1 76 ? 24.219 -33.125 -0.593 1 97.12 76 GLU A CA 1
ATOM 571 C C . GLU A 1 76 ? 23.906 -31.953 0.328 1 97.12 76 GLU A C 1
ATOM 573 O O . GLU A 1 76 ? 24.016 -32.062 1.551 1 97.12 76 GLU A O 1
ATOM 578 N N . ASN A 1 77 ? 23.453 -30.812 -0.219 1 95.19 77 ASN A N 1
ATOM 579 C CA . ASN A 1 77 ? 23.203 -29.625 0.596 1 95.19 77 ASN A CA 1
ATOM 580 C C . ASN A 1 77 ? 21.734 -29.516 0.99 1 95.19 77 ASN A C 1
ATOM 582 O O . ASN A 1 77 ? 21.328 -28.578 1.672 1 95.19 77 ASN A O 1
ATOM 586 N N . VAL A 1 78 ? 20.922 -30.469 0.555 1 96 78 VAL A N 1
ATOM 587 C CA . VAL A 1 78 ? 19.484 -30.422 0.819 1 96 78 VAL A CA 1
ATOM 588 C C . VAL A 1 78 ? 19.188 -31.109 2.146 1 96 78 VAL A C 1
ATOM 590 O O . VAL A 1 78 ? 19.562 -32.281 2.352 1 96 78 VAL A O 1
ATOM 593 N N . THR A 1 79 ? 18.453 -30.344 3.078 1 94.56 79 THR A N 1
ATOM 594 C CA . THR A 1 79 ? 18.281 -30.891 4.414 1 94.56 79 THR A CA 1
ATOM 595 C C . THR A 1 79 ? 16.797 -30.906 4.793 1 94.56 79 THR A C 1
ATOM 597 O O . THR A 1 79 ? 16.406 -31.594 5.734 1 94.56 79 THR A O 1
ATOM 600 N N . HIS A 1 80 ? 15.914 -30.219 4.066 1 93.88 80 HIS A N 1
ATOM 601 C CA . HIS A 1 80 ? 14.555 -30.016 4.566 1 93.88 80 HIS A CA 1
ATOM 602 C C . HIS A 1 80 ? 13.594 -31.031 3.967 1 93.88 80 HIS A C 1
ATOM 604 O O . HIS A 1 80 ? 12.445 -31.156 4.414 1 93.88 80 HIS A O 1
ATOM 610 N N . VAL A 1 81 ? 14.055 -31.859 2.932 1 97 81 VAL A N 1
ATOM 611 C CA . VAL A 1 81 ? 13.289 -32.969 2.369 1 97 81 VAL A CA 1
ATOM 612 C C . VAL A 1 81 ? 14.195 -34.188 2.195 1 97 81 VAL A C 1
ATOM 614 O O . VAL A 1 81 ? 15.422 -34.062 2.164 1 97 81 VAL A O 1
ATOM 617 N N . ARG A 1 82 ? 13.562 -35.375 2.104 1 96.69 82 ARG A N 1
ATOM 618 C CA . ARG A 1 82 ? 14.305 -36.625 1.91 1 96.69 82 ARG A CA 1
ATOM 619 C C . ARG A 1 82 ? 13.578 -37.531 0.933 1 96.69 82 ARG A C 1
ATOM 621 O O . ARG A 1 82 ? 12.422 -37.281 0.588 1 96.69 82 ARG A O 1
ATOM 628 N N . GLU A 1 83 ? 14.328 -38.562 0.54 1 97.31 83 GLU A N 1
ATOM 629 C CA . GLU A 1 83 ? 13.758 -39.562 -0.357 1 97.31 83 GLU A CA 1
ATOM 630 C C . GLU A 1 83 ? 12.461 -40.125 0.21 1 97.31 83 GLU A C 1
ATOM 632 O O . GLU A 1 83 ? 12.383 -40.438 1.399 1 97.31 83 GLU A O 1
ATOM 637 N N . GLY A 1 84 ? 11.414 -40.125 -0.648 1 97.06 84 GLY A N 1
ATOM 638 C CA . GLY A 1 84 ? 10.125 -40.656 -0.247 1 97.06 84 GLY A CA 1
ATOM 639 C C . GLY A 1 84 ? 9.102 -39.594 0.099 1 97.06 84 GLY A C 1
ATOM 640 O O . GLY A 1 84 ? 7.902 -39.844 0.087 1 97.06 84 GLY A O 1
ATOM 641 N N . ASP A 1 85 ? 9.586 -38.438 0.412 1 97 85 ASP A N 1
ATOM 642 C CA . ASP A 1 85 ? 8.672 -37.344 0.77 1 97 85 ASP A CA 1
ATOM 643 C C . ASP A 1 85 ? 7.797 -36.938 -0.417 1 97 85 ASP A C 1
ATOM 645 O O . ASP A 1 85 ? 8.281 -36.844 -1.545 1 97 85 ASP A O 1
ATOM 649 N N . ARG A 1 86 ? 6.473 -36.75 -0.192 1 98 86 ARG A N 1
ATOM 650 C CA . ARG A 1 86 ? 5.605 -36.125 -1.173 1 98 86 ARG A CA 1
ATOM 651 C C . ARG A 1 86 ? 5.703 -34.594 -1.08 1 98 86 ARG A C 1
ATOM 653 O O . ARG A 1 86 ? 5.711 -34.031 0.018 1 98 86 ARG A O 1
ATOM 660 N N . VAL A 1 87 ? 5.801 -33.969 -2.238 1 98.56 87 VAL A N 1
ATOM 661 C CA . VAL A 1 87 ? 6.145 -32.562 -2.209 1 98.56 87 VAL A CA 1
ATOM 662 C C . VAL A 1 87 ? 5.312 -31.797 -3.24 1 98.56 87 VAL A C 1
ATOM 664 O O . VAL A 1 87 ? 4.77 -32.406 -4.172 1 98.56 87 VAL A O 1
ATOM 667 N N . PHE A 1 88 ? 5.086 -30.594 -2.971 1 98.62 88 PHE A N 1
ATOM 668 C CA . PHE A 1 88 ? 4.586 -29.609 -3.93 1 98.62 88 PHE A CA 1
ATOM 669 C C . PHE A 1 88 ? 5.738 -28.828 -4.562 1 98.62 88 PHE A C 1
ATOM 671 O O . PHE A 1 88 ? 6.598 -28.312 -3.857 1 98.62 88 PHE A O 1
ATOM 678 N N . LEU A 1 89 ? 5.77 -28.797 -5.891 1 98.62 89 LEU A N 1
ATOM 679 C CA . LEU A 1 89 ? 6.773 -28.047 -6.629 1 98.62 89 LEU A CA 1
ATOM 680 C C . LEU A 1 89 ? 6.246 -26.672 -7.016 1 98.62 89 LEU A C 1
ATOM 682 O O . LEU A 1 89 ? 5.262 -26.562 -7.754 1 98.62 89 LEU A O 1
ATOM 686 N N . SER A 1 90 ? 6.863 -25.656 -6.535 1 97.88 90 SER A N 1
ATOM 687 C CA . SER A 1 90 ? 6.594 -24.281 -6.965 1 97.88 90 SER A CA 1
ATOM 688 C C . SER A 1 90 ? 7.59 -23.828 -8.023 1 97.88 90 SER A C 1
ATOM 690 O O . SER A 1 90 ? 8.781 -24.156 -7.941 1 97.88 90 SER A O 1
ATOM 692 N N . PRO A 1 91 ? 7.129 -23.078 -8.945 1 97.62 91 PRO A N 1
ATOM 693 C CA . PRO A 1 91 ? 8.047 -22.672 -10.016 1 97.62 91 PRO A CA 1
ATOM 694 C C . PRO A 1 91 ? 8.797 -21.391 -9.68 1 97.62 91 PRO A C 1
ATOM 696 O O . PRO A 1 91 ? 9.734 -21.016 -10.391 1 97.62 91 PRO A O 1
ATOM 699 N N . HIS A 1 92 ? 8.406 -20.672 -8.719 1 96.19 92 HIS A N 1
ATOM 700 C CA . HIS A 1 92 ? 8.977 -19.344 -8.453 1 96.19 92 HIS A CA 1
ATOM 701 C C . HIS A 1 92 ? 10.305 -19.469 -7.715 1 96.19 92 HIS A C 1
ATOM 703 O O . HIS A 1 92 ? 10.328 -19.688 -6.5 1 96.19 92 HIS A O 1
ATOM 709 N N . LEU A 1 93 ? 11.414 -19.25 -8.477 1 95.44 93 LEU A N 1
ATOM 710 C CA . LEU A 1 93 ? 12.75 -19.344 -7.906 1 95.44 93 LEU A CA 1
ATOM 711 C C . LEU A 1 93 ? 13.398 -17.969 -7.82 1 95.44 93 LEU A C 1
ATOM 713 O O . LEU A 1 93 ? 13.477 -17.25 -8.82 1 95.44 93 LEU A O 1
ATOM 717 N N . ARG A 1 94 ? 13.758 -17.594 -6.633 1 91.75 94 ARG A N 1
ATOM 718 C CA . ARG A 1 94 ? 14.5 -16.359 -6.383 1 91.75 94 ARG A CA 1
ATOM 719 C C . ARG A 1 94 ? 15.953 -16.672 -6.012 1 91.75 94 ARG A C 1
ATOM 721 O O . ARG A 1 94 ? 16.219 -17.578 -5.227 1 91.75 94 ARG A O 1
ATOM 728 N N . GLY A 1 95 ? 16.812 -15.906 -6.625 1 88.56 95 GLY A N 1
ATOM 729 C CA . GLY A 1 95 ? 18.219 -16.094 -6.297 1 88.56 95 GLY A CA 1
ATOM 730 C C . GLY A 1 95 ? 18.531 -15.805 -4.84 1 88.56 95 GLY A C 1
ATOM 731 O O . GLY A 1 95 ? 17.969 -14.875 -4.25 1 88.56 95 GLY A O 1
ATOM 732 N N . ASP A 1 96 ? 19.391 -16.625 -4.359 1 82.69 96 ASP A N 1
ATOM 733 C CA . ASP A 1 96 ? 19.797 -16.453 -2.973 1 82.69 96 ASP A CA 1
ATOM 734 C C . ASP A 1 96 ? 21.031 -15.555 -2.879 1 82.69 96 ASP A C 1
ATOM 736 O O . ASP A 1 96 ? 22.125 -16.031 -2.531 1 82.69 96 ASP A O 1
ATOM 740 N N . VAL A 1 97 ? 20.938 -14.305 -3.213 1 81.31 97 VAL A N 1
ATOM 741 C CA . VAL A 1 97 ? 22.016 -13.32 -3.191 1 81.31 97 VAL A CA 1
ATOM 742 C C . VAL A 1 97 ? 21.562 -12.086 -2.422 1 81.31 97 VAL A C 1
ATOM 744 O O . VAL A 1 97 ? 20.375 -11.758 -2.398 1 81.31 97 VAL A O 1
ATOM 747 N N . PRO A 1 98 ? 22.516 -11.523 -1.694 1 80.44 98 PRO A N 1
ATOM 748 C CA . PRO A 1 98 ? 22.156 -10.344 -0.896 1 80.44 98 PRO A CA 1
ATOM 749 C C . PRO A 1 98 ? 21.953 -9.094 -1.745 1 80.44 98 PRO A C 1
ATOM 751 O O . PRO A 1 98 ? 22.672 -8.102 -1.568 1 80.44 98 PRO A O 1
ATOM 754 N N . ASP A 1 99 ? 21.188 -9.219 -2.676 1 79.19 99 ASP A N 1
ATOM 755 C CA . ASP A 1 99 ? 20.844 -8.094 -3.545 1 79.19 99 ASP A CA 1
ATOM 756 C C . ASP A 1 99 ? 19.422 -7.598 -3.27 1 79.19 99 ASP A C 1
ATOM 758 O O . ASP A 1 99 ? 18.547 -8.375 -2.871 1 79.19 99 ASP A O 1
ATOM 762 N N . ARG A 1 100 ? 19.281 -6.387 -3.441 1 75.81 100 ARG A N 1
ATOM 763 C CA . ARG A 1 100 ? 17.969 -5.77 -3.223 1 75.81 100 ARG A CA 1
ATOM 764 C C . ARG A 1 100 ? 16.953 -6.281 -4.23 1 75.81 100 ARG A C 1
ATOM 766 O O . ARG A 1 100 ? 15.758 -6.316 -3.943 1 75.81 100 ARG A O 1
ATOM 773 N N . ASP A 1 101 ? 17.438 -6.656 -5.367 1 80.31 101 ASP A N 1
ATOM 774 C CA . ASP A 1 101 ? 16.609 -7.203 -6.441 1 80.31 101 ASP A CA 1
ATOM 775 C C . ASP A 1 101 ? 17.25 -8.453 -7.043 1 80.31 101 ASP A C 1
ATOM 777 O O . ASP A 1 101 ? 17.766 -8.414 -8.164 1 80.31 101 ASP A O 1
ATOM 781 N N . PRO A 1 102 ? 17.016 -9.508 -6.344 1 86.31 102 PRO A N 1
ATOM 782 C CA . PRO A 1 102 ? 17.656 -10.734 -6.828 1 86.31 102 PRO A CA 1
ATOM 783 C C . PRO A 1 102 ? 17.016 -11.281 -8.094 1 86.31 102 PRO A C 1
ATOM 785 O O . PRO A 1 102 ? 15.844 -10.984 -8.375 1 86.31 102 PRO A O 1
ATOM 788 N N . PRO A 1 103 ? 17.797 -12.031 -8.836 1 90.75 103 PRO A N 1
ATOM 789 C CA . PRO A 1 103 ? 17.188 -12.672 -10.008 1 90.75 103 PRO A CA 1
ATOM 790 C C . PRO A 1 103 ? 16.047 -13.609 -9.641 1 90.75 103 PRO A C 1
ATOM 792 O O . PRO A 1 103 ? 16.078 -14.242 -8.586 1 90.75 103 PRO A O 1
ATOM 795 N N . GLN A 1 104 ? 15.117 -13.633 -10.57 1 93.12 104 GLN A N 1
ATOM 796 C CA . GLN A 1 104 ? 13.945 -14.477 -10.336 1 93.12 104 GLN A CA 1
ATOM 797 C C . GLN A 1 104 ? 13.445 -15.086 -11.648 1 93.12 104 GLN A C 1
ATOM 799 O O . GLN A 1 104 ? 13.453 -14.43 -12.688 1 93.12 104 GLN A O 1
ATOM 804 N N . ILE A 1 105 ? 13.047 -16.297 -11.508 1 95.31 105 ILE A N 1
ATOM 805 C CA . ILE A 1 105 ? 12.5 -16.984 -12.68 1 95.31 105 ILE A CA 1
ATOM 806 C C . ILE A 1 105 ? 11.266 -17.781 -12.273 1 95.31 105 ILE A C 1
ATOM 808 O O . ILE A 1 105 ? 11.016 -18 -11.086 1 95.31 105 ILE A O 1
ATOM 812 N N . LEU A 1 106 ? 10.484 -18.125 -13.227 1 96.56 106 LEU A N 1
ATOM 813 C CA . LEU A 1 106 ? 9.492 -19.188 -13.156 1 96.56 106 LEU A CA 1
ATOM 814 C C . LEU A 1 106 ? 9.953 -20.422 -13.93 1 96.56 106 LEU A C 1
ATOM 816 O O . LEU A 1 106 ? 9.906 -20.438 -15.164 1 96.56 106 LEU A O 1
ATOM 820 N N . ILE A 1 107 ? 10.305 -21.391 -13.172 1 97 107 ILE A N 1
ATOM 821 C CA . ILE A 1 107 ? 10.898 -22.594 -13.75 1 97 107 ILE A CA 1
ATOM 822 C C . ILE A 1 107 ? 9.938 -23.203 -14.766 1 97 107 ILE A C 1
ATOM 824 O O . ILE A 1 107 ? 8.734 -23.328 -14.5 1 97 107 ILE A O 1
ATOM 828 N N . GLY A 1 108 ? 10.562 -23.578 -15.938 1 96.88 108 GLY A N 1
ATOM 829 C CA . GLY A 1 108 ? 9.766 -24.219 -16.969 1 96.88 108 GLY A CA 1
ATOM 830 C C . GLY A 1 108 ? 8.891 -23.25 -17.75 1 96.88 108 GLY A C 1
ATOM 831 O O . GLY A 1 108 ? 8.008 -23.672 -18.5 1 96.88 108 GLY A O 1
ATOM 832 N N . LEU A 1 109 ? 9.156 -21.938 -17.531 1 95.75 109 LEU A N 1
ATOM 833 C CA . LEU A 1 109 ? 8.273 -20.953 -18.172 1 95.75 109 LEU A CA 1
ATOM 834 C C . LEU A 1 109 ? 9.062 -19.734 -18.641 1 95.75 109 LEU A C 1
ATOM 836 O O . LEU A 1 109 ? 9.32 -19.578 -19.828 1 95.75 109 LEU A O 1
ATOM 840 N N . THR A 1 110 ? 9.578 -18.875 -17.656 1 94.06 110 THR A N 1
ATOM 841 C CA . THR A 1 110 ? 10.148 -17.609 -18.109 1 94.06 110 THR A CA 1
ATOM 842 C C . THR A 1 110 ? 11.109 -17.047 -17.062 1 94.06 110 THR A C 1
ATOM 844 O O . THR A 1 110 ? 11.055 -17.438 -15.891 1 94.06 110 THR A O 1
ATOM 847 N N . ALA A 1 111 ? 12.008 -16.172 -17.578 1 91.12 111 ALA A N 1
ATOM 848 C CA . ALA A 1 111 ? 12.719 -15.266 -16.672 1 91.12 111 ALA A CA 1
ATOM 849 C C . ALA A 1 111 ? 11.898 -14.008 -16.391 1 91.12 111 ALA A C 1
ATOM 851 O O . ALA A 1 111 ? 11.508 -13.297 -17.312 1 91.12 111 ALA A O 1
ATOM 852 N N . THR A 1 112 ? 11.672 -13.695 -15.141 1 84.81 112 THR A N 1
ATOM 853 C CA . THR A 1 112 ? 10.789 -12.602 -14.781 1 84.81 112 THR A CA 1
ATOM 854 C C . THR A 1 112 ? 11.5 -11.258 -14.922 1 84.81 112 THR A C 1
ATOM 856 O O . THR A 1 112 ? 10.859 -10.211 -14.977 1 84.81 112 THR A O 1
ATOM 859 N N . VAL A 1 113 ? 12.812 -11.344 -14.859 1 81.69 113 VAL A N 1
ATOM 860 C CA . VAL A 1 113 ? 13.617 -10.148 -15.094 1 81.69 113 VAL A CA 1
ATOM 861 C C . VAL A 1 113 ? 14.648 -10.422 -16.188 1 81.69 113 VAL A C 1
ATOM 863 O O . VAL A 1 113 ? 15.07 -11.562 -16.391 1 81.69 113 VAL A O 1
ATOM 866 N N . THR A 1 114 ? 14.969 -9.352 -16.875 1 83.94 114 THR A N 1
ATOM 867 C CA . THR A 1 114 ? 15.883 -9.484 -18 1 83.94 114 THR A CA 1
ATOM 868 C C . THR A 1 114 ? 17.297 -9.086 -17.609 1 83.94 114 THR A C 1
ATOM 870 O O . THR A 1 114 ? 17.797 -8.031 -18.016 1 83.94 114 THR A O 1
ATOM 873 N N . THR A 1 115 ? 17.906 -9.898 -16.875 1 88.19 115 THR A N 1
ATOM 874 C CA . THR A 1 115 ? 19.297 -9.711 -16.469 1 88.19 115 THR A CA 1
ATOM 875 C C . THR A 1 115 ? 20.109 -10.961 -16.766 1 88.19 115 THR A C 1
ATOM 877 O O . THR A 1 115 ? 19.578 -12.062 -16.859 1 88.19 115 THR A O 1
ATOM 880 N N . PRO A 1 116 ? 21.344 -10.734 -16.953 1 92 116 PRO A N 1
ATOM 881 C CA . PRO A 1 116 ? 22.188 -11.898 -17.172 1 92 116 PRO A CA 1
ATOM 882 C C . PRO A 1 116 ? 22.094 -12.938 -16.062 1 92 116 PRO A C 1
ATOM 884 O O . PRO A 1 116 ? 22.156 -14.141 -16.312 1 92 116 PRO A O 1
ATOM 887 N N . GLU A 1 117 ? 21.938 -12.438 -14.867 1 90.88 117 GLU A N 1
ATOM 888 C CA . GLU A 1 117 ? 21.844 -13.336 -13.727 1 90.88 117 GLU A CA 1
ATOM 889 C C . GLU A 1 117 ? 20.562 -14.164 -13.781 1 90.88 117 GLU A C 1
ATOM 891 O O . GLU A 1 117 ? 20.562 -15.352 -13.445 1 90.88 117 GLU A O 1
ATOM 896 N N . ALA A 1 118 ? 19.516 -13.555 -14.227 1 93 118 ALA A N 1
ATOM 897 C CA . ALA A 1 118 ? 18.25 -14.273 -14.359 1 93 118 ALA A CA 1
ATOM 898 C C . ALA A 1 118 ? 18.312 -15.305 -15.484 1 93 118 ALA A C 1
ATOM 900 O O . ALA A 1 118 ? 17.797 -16.406 -15.344 1 93 118 ALA A O 1
ATOM 901 N N . PHE A 1 119 ? 18.984 -14.953 -16.547 1 95.06 119 PHE A N 1
ATOM 902 C CA . PHE A 1 119 ? 19.125 -15.883 -17.656 1 95.06 119 PHE A CA 1
ATOM 903 C C . PHE A 1 119 ? 20 -17.062 -17.266 1 95.06 119 PHE A C 1
ATOM 905 O O . PHE A 1 119 ? 19.75 -18.203 -17.672 1 95.06 119 PHE A O 1
ATOM 912 N N . ALA A 1 120 ? 21 -16.75 -16.516 1 94.81 120 ALA A N 1
ATOM 913 C CA . ALA A 1 120 ? 21.859 -17.828 -16.031 1 94.81 120 ALA A CA 1
ATOM 914 C C . ALA A 1 120 ? 21.094 -18.766 -15.109 1 94.81 120 ALA A C 1
ATOM 916 O O . ALA A 1 120 ? 21.266 -19.984 -15.172 1 94.81 120 ALA A O 1
ATOM 917 N N . LEU A 1 121 ? 20.297 -18.203 -14.297 1 94.56 121 LEU A N 1
ATOM 918 C CA . LEU A 1 121 ? 19.453 -18.984 -13.398 1 94.56 121 LEU A CA 1
ATOM 919 C C . LEU A 1 121 ? 18.469 -19.844 -14.188 1 94.56 121 LEU A C 1
ATOM 921 O O . LEU A 1 121 ? 18.266 -21.016 -13.852 1 94.56 121 LEU A O 1
ATOM 925 N N . GLN A 1 122 ? 17.906 -19.297 -15.195 1 96.19 122 GLN A N 1
ATOM 926 C CA . GLN A 1 122 ? 16.953 -20 -16.062 1 96.19 122 GLN A CA 1
ATOM 927 C C . GLN A 1 122 ? 17.625 -21.156 -16.797 1 96.19 122 GLN A C 1
ATOM 929 O O . GLN A 1 122 ? 17.031 -22.219 -16.969 1 96.19 122 GLN A O 1
ATOM 934 N N . ALA A 1 123 ? 18.828 -20.922 -17.25 1 96 123 ALA A N 1
ATOM 935 C CA . ALA A 1 123 ? 19.578 -21.969 -17.938 1 96 123 ALA A CA 1
ATOM 936 C C . ALA A 1 123 ? 19.922 -23.109 -16.984 1 96 123 ALA A C 1
ATOM 938 O O . ALA A 1 123 ? 19.906 -24.281 -17.375 1 96 123 ALA A O 1
ATOM 939 N N . ARG A 1 124 ? 20.234 -22.75 -15.773 1 95.62 124 ARG A N 1
ATOM 940 C CA . ARG A 1 124 ? 20.594 -23.766 -14.773 1 95.62 124 ARG A CA 1
ATOM 941 C C . ARG A 1 124 ? 19.406 -24.625 -14.398 1 95.62 124 ARG A C 1
ATOM 943 O O . ARG A 1 124 ? 19.531 -25.844 -14.25 1 95.62 124 ARG A O 1
ATOM 950 N N . TRP A 1 125 ? 18.297 -23.984 -14.227 1 96.19 125 TRP A N 1
ATOM 951 C CA . TRP A 1 125 ? 17.047 -24.641 -13.859 1 96.19 125 TRP A CA 1
ATOM 952 C C . TRP A 1 125 ? 16 -24.484 -14.953 1 96.19 125 TRP A C 1
ATOM 954 O O . TRP A 1 125 ? 14.938 -23.906 -14.727 1 96.19 125 TRP A O 1
ATOM 964 N N . ARG A 1 126 ? 16.172 -25.109 -16.016 1 94.75 126 ARG A N 1
ATOM 965 C CA . ARG A 1 126 ? 15.43 -24.812 -17.25 1 94.75 126 ARG A CA 1
ATOM 966 C C . ARG A 1 126 ? 14.188 -25.688 -17.359 1 94.75 126 ARG A C 1
ATOM 968 O O . ARG A 1 126 ? 13.188 -25.266 -17.953 1 94.75 126 ARG A O 1
ATOM 975 N N . ASP A 1 127 ? 14.258 -26.953 -16.781 1 97.5 127 ASP A N 1
ATOM 976 C CA . ASP A 1 127 ? 13.258 -27.953 -17.125 1 97.5 127 ASP A CA 1
ATOM 977 C C . ASP A 1 127 ? 12.109 -27.953 -16.109 1 97.5 127 ASP A C 1
ATOM 979 O O . ASP A 1 127 ? 12.344 -27.891 -14.906 1 97.5 127 ASP A O 1
ATOM 983 N N . GLY A 1 128 ? 10.898 -28.109 -16.656 1 98.31 128 GLY A N 1
ATOM 984 C CA . GLY A 1 128 ? 9.688 -28.078 -15.852 1 98.31 128 GLY A CA 1
ATOM 985 C C . GLY A 1 128 ? 9.148 -29.469 -15.539 1 98.31 128 GLY A C 1
ATOM 986 O O . GLY A 1 128 ? 9.914 -30.391 -15.258 1 98.31 128 GLY A O 1
ATOM 987 N N . VAL A 1 129 ? 7.801 -29.625 -15.586 1 98.44 129 VAL A N 1
ATOM 988 C CA . VAL A 1 129 ? 7.238 -30.781 -14.883 1 98.44 129 VAL A CA 1
ATOM 989 C C . VAL A 1 129 ? 6.516 -31.688 -15.875 1 98.44 129 VAL A C 1
ATOM 991 O O . VAL A 1 129 ? 5.941 -32.719 -15.484 1 98.44 129 VAL A O 1
ATOM 994 N N . PHE A 1 130 ? 6.496 -31.406 -17.141 1 98.56 130 PHE A N 1
ATOM 995 C CA . PHE A 1 130 ? 5.832 -32.312 -18.078 1 98.56 130 PHE A CA 1
ATOM 996 C C . PHE A 1 130 ? 6.742 -33.469 -18.469 1 98.56 130 PHE A C 1
ATOM 998 O O . PHE A 1 130 ? 7.086 -33.625 -19.641 1 98.56 130 PHE A O 1
ATOM 1005 N N . ALA A 1 131 ? 7.07 -34.281 -17.516 1 98.56 131 ALA A N 1
ATOM 1006 C CA . ALA A 1 131 ? 7.977 -35.406 -17.562 1 98.56 131 ALA A CA 1
ATOM 1007 C C . ALA A 1 131 ? 7.652 -36.406 -16.453 1 98.56 131 ALA A C 1
ATOM 1009 O O . ALA A 1 131 ? 6.883 -36.125 -15.531 1 98.56 131 ALA A O 1
ATOM 1010 N N . GLU A 1 132 ? 8.195 -37.625 -16.609 1 98.62 132 GLU A N 1
ATOM 1011 C CA . GLU A 1 132 ? 8.055 -38.625 -15.539 1 98.62 132 GLU A CA 1
ATOM 1012 C C . GLU A 1 132 ? 8.883 -38.25 -14.32 1 98.62 132 GLU A C 1
ATOM 1014 O O . GLU A 1 132 ? 8.484 -38.531 -13.188 1 98.62 132 GLU A O 1
ATOM 1019 N N . ILE A 1 133 ? 10.031 -37.656 -14.594 1 98.5 133 ILE A N 1
ATOM 1020 C CA . ILE A 1 133 ? 10.992 -37.25 -13.57 1 98.5 133 ILE A CA 1
ATOM 1021 C C . ILE A 1 133 ? 11.43 -35.781 -13.82 1 98.5 133 ILE A C 1
ATOM 1023 O O . ILE A 1 133 ? 11.57 -35.375 -14.969 1 98.5 133 ILE A O 1
ATOM 1027 N N . ALA A 1 134 ? 11.633 -35.031 -12.75 1 98.38 134 ALA A N 1
ATOM 1028 C CA . ALA A 1 134 ? 12.094 -33.656 -12.867 1 98.38 134 ALA A CA 1
ATOM 1029 C C . ALA A 1 134 ? 13.242 -33.375 -11.898 1 98.38 134 ALA A C 1
ATOM 1031 O O . ALA A 1 134 ? 13.32 -33.969 -10.828 1 98.38 134 ALA A O 1
ATOM 1032 N N . HIS A 1 135 ? 14.133 -32.562 -12.352 1 98.5 135 HIS A N 1
ATOM 1033 C CA . HIS A 1 135 ? 15.18 -31.969 -11.523 1 98.5 135 HIS A CA 1
ATOM 1034 C C . HIS A 1 135 ? 14.805 -30.562 -11.07 1 98.5 135 HIS A C 1
ATOM 1036 O O . HIS A 1 135 ? 14.531 -29.688 -11.906 1 98.5 135 HIS A O 1
ATOM 1042 N N . TRP A 1 136 ? 14.734 -30.312 -9.734 1 98.44 136 TRP A N 1
ATOM 1043 C CA . TRP A 1 136 ? 14.148 -29.094 -9.195 1 98.44 136 TRP A CA 1
ATOM 1044 C C . TRP A 1 136 ? 15.031 -28.5 -8.102 1 98.44 136 TRP A C 1
ATOM 1046 O O . TRP A 1 136 ? 15.594 -29.234 -7.289 1 98.44 136 TRP A O 1
ATOM 1056 N N . PRO A 1 137 ? 15.258 -27.125 -8.109 1 97.94 137 PRO A N 1
ATOM 1057 C CA . PRO A 1 137 ? 15.945 -26.547 -6.957 1 97.94 137 PRO A CA 1
ATOM 1058 C C . PRO A 1 137 ? 15.219 -26.797 -5.641 1 97.94 137 PRO A C 1
ATOM 1060 O O . PRO A 1 137 ? 14.008 -26.562 -5.547 1 97.94 137 PRO A O 1
ATOM 1063 N N . ALA A 1 138 ? 15.938 -27.203 -4.617 1 96.81 138 ALA A N 1
ATOM 1064 C CA . ALA A 1 138 ? 15.352 -27.547 -3.328 1 96.81 138 ALA A CA 1
ATOM 1065 C C . ALA A 1 138 ? 14.594 -26.359 -2.73 1 96.81 138 ALA A C 1
ATOM 1067 O O . ALA A 1 138 ? 13.594 -26.531 -2.039 1 96.81 138 ALA A O 1
ATOM 1068 N N . ALA A 1 139 ? 14.977 -25.156 -3.068 1 95.38 139 ALA A N 1
ATOM 1069 C CA . ALA A 1 139 ? 14.383 -23.938 -2.531 1 95.38 139 ALA A CA 1
ATOM 1070 C C . ALA A 1 139 ? 12.922 -23.797 -2.951 1 95.38 139 ALA A C 1
ATOM 1072 O O . ALA A 1 139 ? 12.172 -23.016 -2.359 1 95.38 139 ALA A O 1
ATOM 1073 N N . CYS A 1 140 ? 12.484 -24.547 -3.928 1 97.94 140 CYS A N 1
ATOM 1074 C CA . CYS A 1 140 ? 11.141 -24.438 -4.473 1 97.94 140 CYS A CA 1
ATOM 1075 C C . CYS A 1 140 ? 10.344 -25.719 -4.207 1 97.94 140 CYS A C 1
ATOM 1077 O O . CYS A 1 140 ? 9.344 -25.969 -4.883 1 97.94 140 CYS A O 1
ATOM 1079 N N . VAL A 1 141 ? 10.805 -26.516 -3.234 1 98.12 141 VAL A N 1
ATOM 1080 C CA . VAL A 1 141 ? 10.18 -27.797 -2.91 1 98.12 141 VAL A CA 1
ATOM 1081 C C . VAL A 1 141 ? 9.602 -27.75 -1.498 1 98.12 141 VAL A C 1
ATOM 1083 O O . VAL A 1 141 ? 10.328 -27.484 -0.533 1 98.12 141 VAL A O 1
ATOM 1086 N N . THR A 1 142 ? 8.289 -27.984 -1.414 1 97.94 142 THR A N 1
ATOM 1087 C CA . THR A 1 142 ? 7.617 -27.953 -0.12 1 97.94 142 THR A CA 1
ATOM 1088 C C . THR A 1 142 ? 7.039 -29.312 0.228 1 97.94 142 THR A C 1
ATOM 1090 O O . THR A 1 142 ? 6.277 -29.891 -0.552 1 97.94 142 THR A O 1
ATOM 1093 N N . GLN A 1 143 ? 7.375 -29.781 1.383 1 96.81 143 GLN A N 1
ATOM 1094 C CA . GLN A 1 143 ? 6.848 -31.062 1.838 1 96.81 143 GLN A CA 1
ATOM 1095 C C . GLN A 1 143 ? 5.355 -30.969 2.131 1 96.81 143 GLN A C 1
ATOM 1097 O O . GLN A 1 143 ? 4.891 -29.969 2.703 1 96.81 143 GLN A O 1
ATOM 1102 N N . LEU A 1 144 ? 4.617 -31.922 1.697 1 96.5 144 LEU A N 1
ATOM 1103 C CA . LEU A 1 144 ? 3.189 -32 1.986 1 96.5 144 LEU A CA 1
ATOM 1104 C C . LEU A 1 144 ? 2.936 -32.969 3.158 1 96.5 144 LEU A C 1
ATOM 1106 O O . LEU A 1 144 ? 2.51 -34.094 2.961 1 96.5 144 LEU A O 1
ATOM 1110 N N . ALA A 1 145 ? 3.035 -32.406 4.297 1 90.25 145 ALA A N 1
ATOM 1111 C CA . ALA A 1 145 ? 2.854 -33.188 5.512 1 90.25 145 ALA A CA 1
ATOM 1112 C C . ALA A 1 145 ? 1.374 -33.438 5.793 1 90.25 145 ALA A C 1
ATOM 1114 O O . ALA A 1 145 ? 0.543 -32.562 5.594 1 90.25 145 ALA A O 1
ATOM 1115 N N . ASN A 1 146 ? 0.988 -34.625 6.215 1 91.69 146 ASN A N 1
ATOM 1116 C CA . ASN A 1 146 ? -0.346 -35.031 6.66 1 91.69 146 ASN A CA 1
ATOM 1117 C C . ASN A 1 146 ? -1.356 -34.969 5.516 1 91.69 146 ASN A C 1
ATOM 1119 O O . ASN A 1 146 ? -2.531 -34.656 5.738 1 91.69 146 ASN A O 1
ATOM 1123 N N . LEU A 1 147 ? -0.849 -35.125 4.316 1 95.12 147 LEU A N 1
ATOM 1124 C CA . LEU A 1 147 ? -1.728 -35.125 3.154 1 95.12 147 LEU A CA 1
ATOM 1125 C C . LEU A 1 147 ? -1.523 -36.406 2.324 1 95.12 147 LEU A C 1
ATOM 1127 O O . LEU A 1 147 ? -1.932 -36.438 1.162 1 95.12 147 LEU A O 1
ATOM 1131 N N . ASP A 1 148 ? -0.951 -37.375 2.893 1 90.31 148 ASP A N 1
ATOM 1132 C CA . ASP A 1 148 ? -0.558 -38.594 2.193 1 90.31 148 ASP A CA 1
ATOM 1133 C C . ASP A 1 148 ? -1.782 -39.406 1.747 1 90.31 148 ASP A C 1
ATOM 1135 O O . ASP A 1 148 ? -1.709 -40.188 0.793 1 90.31 148 ASP A O 1
ATOM 1139 N N . ASP A 1 149 ? -2.812 -39.188 2.414 1 92.06 149 ASP A N 1
ATOM 1140 C CA . ASP A 1 149 ? -4.008 -39.969 2.111 1 92.06 149 ASP A CA 1
ATOM 1141 C C . ASP A 1 149 ? -4.762 -39.406 0.919 1 92.06 149 ASP A C 1
ATOM 1143 O O . ASP A 1 149 ? -5.664 -40.031 0.374 1 92.06 149 ASP A O 1
ATOM 1147 N N . LYS A 1 150 ? -4.406 -38.312 0.42 1 95.44 150 LYS A N 1
ATOM 1148 C CA . LYS A 1 150 ? -5.082 -37.688 -0.707 1 95.44 150 LYS A CA 1
ATOM 1149 C C . LYS A 1 150 ? -4.41 -38.031 -2.027 1 95.44 150 LYS A C 1
ATOM 1151 O O . LYS A 1 150 ? -3.18 -38.094 -2.109 1 95.44 150 LYS A O 1
ATOM 1156 N N . PRO A 1 151 ? -5.23 -38.312 -3.008 1 96.94 151 PRO A N 1
ATOM 1157 C CA . PRO A 1 151 ? -4.617 -38.594 -4.309 1 96.94 151 PRO A CA 1
ATOM 1158 C C . PRO A 1 151 ? -3.932 -37.344 -4.914 1 96.94 151 PRO A C 1
ATOM 1160 O O . PRO A 1 151 ? -4.336 -36.219 -4.645 1 96.94 151 PRO A O 1
ATOM 1163 N N . ALA A 1 152 ? -2.924 -37.594 -5.746 1 97.19 152 ALA A N 1
ATOM 1164 C CA . ALA A 1 152 ? -2.172 -36.531 -6.387 1 97.19 152 ALA A CA 1
ATOM 1165 C C . ALA A 1 152 ? -3.09 -35.625 -7.219 1 97.19 152 ALA A C 1
ATOM 1167 O O . ALA A 1 152 ? -2.883 -34.406 -7.297 1 97.19 152 ALA A O 1
ATOM 1168 N N . ALA A 1 153 ? -4.121 -36.219 -7.785 1 95.56 153 ALA A N 1
ATOM 1169 C CA . ALA A 1 153 ? -5.066 -35.5 -8.633 1 95.56 153 ALA A CA 1
ATOM 1170 C C . ALA A 1 153 ? -5.863 -34.469 -7.816 1 95.56 153 ALA A C 1
ATOM 1172 O O . ALA A 1 153 ? -6.316 -33.469 -8.344 1 95.56 153 ALA A O 1
ATOM 1173 N N . GLU A 1 154 ? -6.035 -34.781 -6.582 1 96.69 154 GLU A N 1
ATOM 1174 C CA . GLU A 1 154 ? -6.688 -33.812 -5.691 1 96.69 154 GLU A CA 1
ATOM 1175 C C . GLU A 1 154 ? -5.695 -32.781 -5.184 1 96.69 154 GLU A C 1
ATOM 1177 O O . GLU A 1 154 ? -5.988 -31.578 -5.199 1 96.69 154 GLU A O 1
ATOM 1182 N N . LEU A 1 155 ? -4.48 -33.219 -4.812 1 98 155 LEU A N 1
ATOM 1183 C CA . LEU A 1 155 ? -3.475 -32.344 -4.219 1 98 155 LEU A CA 1
ATOM 1184 C C . LEU A 1 155 ? -3.021 -31.281 -5.211 1 98 155 LEU A C 1
ATOM 1186 O O . LEU A 1 155 ? -2.648 -30.172 -4.816 1 98 155 LEU A O 1
ATOM 1190 N N . ILE A 1 156 ? -3.113 -31.578 -6.496 1 98.25 156 ILE A N 1
ATOM 1191 C CA . ILE A 1 156 ? -2.652 -30.641 -7.512 1 98.25 156 ILE A CA 1
ATOM 1192 C C . ILE A 1 156 ? -3.527 -29.391 -7.488 1 98.25 156 ILE A C 1
ATOM 1194 O O . ILE A 1 156 ? -3.152 -28.359 -8.039 1 98.25 156 ILE A O 1
ATOM 1198 N N . GLY A 1 157 ? -4.66 -29.5 -6.812 1 97.88 157 GLY A N 1
ATOM 1199 C CA . GLY A 1 157 ? -5.5 -28.328 -6.602 1 97.88 157 GLY A CA 1
ATOM 1200 C C . GLY A 1 157 ? -4.777 -27.203 -5.891 1 97.88 157 GLY A C 1
ATOM 1201 O O . GLY A 1 157 ? -5.145 -26.031 -6.035 1 97.88 157 GLY A O 1
ATOM 1202 N N . LEU A 1 158 ? -3.752 -27.531 -5.152 1 98 158 LEU A N 1
ATOM 1203 C CA . LEU A 1 158 ? -2.93 -26.516 -4.496 1 98 158 LEU A CA 1
ATOM 1204 C C . LEU A 1 158 ? -2.354 -25.547 -5.52 1 98 158 LEU A C 1
ATOM 1206 O O . LEU A 1 158 ? -2.225 -24.344 -5.242 1 98 158 LEU A O 1
ATOM 1210 N N . ALA A 1 159 ? -2.08 -26.031 -6.688 1 97.5 159 ALA A N 1
ATOM 1211 C CA . ALA A 1 159 ? -1.482 -25.219 -7.742 1 97.5 159 ALA A CA 1
ATOM 1212 C C . ALA A 1 159 ? -2.477 -24.188 -8.273 1 97.5 159 ALA A C 1
ATOM 1214 O O . ALA A 1 159 ? -2.084 -23.094 -8.688 1 97.5 159 ALA A O 1
ATOM 1215 N N . LYS A 1 160 ? -3.711 -24.547 -8.242 1 96.25 160 LYS A N 1
ATOM 1216 C CA . LYS A 1 160 ? -4.781 -23.641 -8.633 1 96.25 160 LYS A CA 1
ATOM 1217 C C . LYS A 1 160 ? -4.91 -22.484 -7.645 1 96.25 160 LYS A C 1
ATOM 1219 O O . LYS A 1 160 ? -5.242 -21.359 -8.031 1 96.25 160 LYS A O 1
ATOM 1224 N N . LEU A 1 161 ? -4.582 -22.734 -6.441 1 98.06 161 LEU A N 1
ATOM 1225 C CA . LEU A 1 161 ? -4.957 -21.844 -5.352 1 98.06 161 LEU A CA 1
ATOM 1226 C C . LEU A 1 161 ? -3.766 -21 -4.906 1 98.06 161 LEU A C 1
ATOM 1228 O O . LEU A 1 161 ? -3.938 -19.969 -4.242 1 98.06 161 LEU A O 1
ATOM 1232 N N . ILE A 1 162 ? -2.557 -21.328 -5.277 1 97.81 162 ILE A N 1
ATOM 1233 C CA . ILE A 1 162 ? -1.361 -20.781 -4.652 1 97.81 162 ILE A CA 1
ATOM 1234 C C . ILE A 1 162 ? -1.229 -19.297 -5.02 1 97.81 162 ILE A C 1
ATOM 1236 O O . ILE A 1 162 ? -0.832 -18.484 -4.188 1 97.81 162 ILE A O 1
ATOM 1240 N N . VAL A 1 163 ? -1.612 -18.938 -6.215 1 96.81 163 VAL A N 1
ATOM 1241 C CA . VAL A 1 163 ? -1.439 -17.562 -6.656 1 96.81 163 VAL A CA 1
ATOM 1242 C C . VAL A 1 163 ? -2.424 -16.656 -5.918 1 96.81 163 VAL A C 1
ATOM 1244 O O . VAL A 1 163 ? -2.02 -15.695 -5.258 1 96.81 163 VAL A O 1
ATOM 1247 N N . PRO A 1 164 ? -3.732 -16.969 -5.879 1 97.75 164 PRO A N 1
ATOM 1248 C CA . PRO A 1 164 ? -4.629 -16.109 -5.094 1 97.75 164 PRO A CA 1
ATOM 1249 C C . PRO A 1 164 ? -4.301 -16.141 -3.602 1 97.75 164 PRO A C 1
ATOM 1251 O O . PRO A 1 164 ? -4.523 -15.148 -2.902 1 97.75 164 PRO A O 1
ATOM 1254 N N . PHE A 1 165 ? -3.738 -17.234 -3.113 1 98.38 165 PHE A N 1
ATOM 1255 C CA . PHE A 1 165 ? -3.326 -17.297 -1.717 1 98.38 165 PHE A CA 1
ATOM 1256 C C . PHE A 1 165 ? -2.268 -16.25 -1.416 1 98.38 165 PHE A C 1
ATOM 1258 O O . PHE A 1 165 ? -2.322 -15.586 -0.38 1 98.38 165 PHE A O 1
ATOM 1265 N N . GLY A 1 166 ? -1.361 -16.125 -2.354 1 97.5 166 GLY A N 1
ATOM 1266 C CA . GLY A 1 166 ? -0.378 -15.062 -2.209 1 97.5 166 GLY A CA 1
ATOM 1267 C C . GLY A 1 166 ? -1 -13.68 -2.104 1 97.5 166 GLY A C 1
ATOM 1268 O O . GLY A 1 166 ? -0.563 -12.859 -1.295 1 97.5 166 GLY A O 1
ATOM 1269 N N . GLY A 1 167 ? -1.995 -13.422 -2.93 1 97.88 167 GLY A N 1
ATOM 1270 C CA . GLY A 1 167 ? -2.705 -12.156 -2.883 1 97.88 167 GLY A CA 1
ATOM 1271 C C . GLY A 1 167 ? -3.424 -11.922 -1.566 1 97.88 167 GLY A C 1
ATOM 1272 O O . GLY A 1 167 ? -3.416 -10.812 -1.034 1 97.88 167 GLY A O 1
ATOM 1273 N N . LEU A 1 168 ? -4.035 -12.969 -1.073 1 98.06 168 LEU A N 1
ATOM 1274 C CA . LEU A 1 168 ? -4.762 -12.852 0.187 1 98.06 168 LEU A CA 1
ATOM 1275 C C . LEU A 1 168 ? -3.805 -12.609 1.347 1 98.06 168 LEU A C 1
ATOM 1277 O O . LEU A 1 168 ? -4.121 -11.852 2.268 1 98.06 168 LEU A O 1
ATOM 1281 N N . GLN A 1 169 ? -2.652 -13.258 1.299 1 96.75 169 GLN A N 1
ATOM 1282 C CA . GLN A 1 169 ? -1.633 -12.969 2.303 1 96.75 169 GLN A CA 1
ATOM 1283 C C . GLN A 1 169 ? -1.175 -11.516 2.221 1 96.75 169 GLN A C 1
ATOM 1285 O O . GLN A 1 169 ? -1.055 -10.836 3.246 1 96.75 169 GLN A O 1
ATOM 1290 N N . ARG A 1 170 ? -0.98 -11.07 1.008 1 97.19 170 ARG A N 1
ATOM 1291 C CA . ARG A 1 170 ? -0.556 -9.688 0.786 1 97.19 170 ARG A CA 1
ATOM 1292 C C . ARG A 1 170 ? -1.616 -8.711 1.27 1 97.19 170 ARG A C 1
ATOM 1294 O O . ARG A 1 170 ? -1.29 -7.617 1.738 1 97.19 170 ARG A O 1
ATOM 1301 N N . ALA A 1 171 ? -2.854 -9.062 1.159 1 97.06 171 ALA A N 1
ATOM 1302 C CA . ALA A 1 171 ? -3.965 -8.227 1.609 1 97.0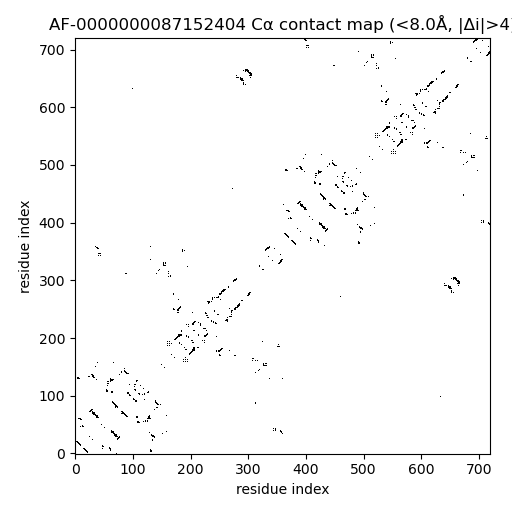6 171 ALA A CA 1
ATOM 1303 C C . ALA A 1 171 ? -3.984 -8.117 3.131 1 97.06 171 ALA A C 1
ATOM 1305 O O . ALA A 1 171 ? -4.539 -7.16 3.682 1 97.06 171 ALA A O 1
ATOM 1306 N N . GLY A 1 172 ? -3.436 -9.094 3.836 1 96.19 172 GLY A N 1
ATOM 1307 C CA . GLY A 1 172 ? -3.49 -9.133 5.289 1 96.19 172 GLY A CA 1
ATOM 1308 C C . GLY A 1 172 ? -4.848 -9.555 5.824 1 96.19 172 GLY A C 1
ATOM 1309 O O . GLY A 1 172 ? -5.289 -9.062 6.863 1 96.19 172 GLY A O 1
ATOM 1310 N N . LEU A 1 173 ? -5.512 -10.336 5.09 1 95.69 173 LEU A N 1
ATOM 1311 C CA . LEU A 1 173 ? -6.836 -10.797 5.504 1 95.69 173 LEU A CA 1
ATOM 1312 C C . LEU A 1 173 ? -6.773 -11.484 6.863 1 95.69 173 LEU A C 1
ATOM 1314 O O . LEU A 1 173 ? -5.922 -12.344 7.09 1 95.69 173 LEU A O 1
ATOM 1318 N N . ARG A 1 174 ? -7.699 -11.086 7.82 1 91.81 174 ARG A N 1
ATOM 1319 C CA . ARG A 1 174 ? -7.828 -11.672 9.148 1 91.81 174 ARG A CA 1
ATOM 1320 C C . ARG A 1 174 ? -9.227 -12.25 9.359 1 91.81 174 ARG A C 1
ATOM 1322 O O . ARG A 1 174 ? -10.172 -11.852 8.672 1 91.81 174 ARG A O 1
ATOM 1329 N N . GLY A 1 175 ? -9.227 -13.203 10.25 1 91.75 175 GLY A N 1
ATOM 1330 C CA . GLY A 1 175 ? -10.508 -13.789 10.586 1 91.75 175 GLY A CA 1
ATOM 1331 C C . GLY A 1 175 ? -11.555 -12.758 10.977 1 91.75 175 GLY A C 1
ATOM 1332 O O . GLY A 1 175 ? -11.25 -11.797 11.68 1 91.75 175 GLY A O 1
ATOM 1333 N N . GLY A 1 176 ? -12.789 -12.93 10.422 1 95.56 176 GLY A N 1
ATOM 1334 C CA . GLY A 1 176 ? -13.898 -12.062 10.789 1 95.56 176 GLY A CA 1
ATOM 1335 C C . GLY A 1 176 ? -14.008 -10.828 9.914 1 95.56 176 GLY A C 1
ATOM 1336 O O . GLY A 1 176 ? -15.031 -10.148 9.93 1 95.56 176 GLY A O 1
ATOM 1337 N N . GLN A 1 177 ? -13.047 -10.562 9.055 1 96.69 177 GLN A N 1
ATOM 1338 C CA . GLN A 1 177 ? -13.039 -9.359 8.234 1 96.69 177 GLN A CA 1
ATOM 1339 C C . GLN A 1 177 ? -13.898 -9.539 6.984 1 96.69 177 GLN A C 1
ATOM 1341 O O . GLN A 1 177 ? -14.227 -10.664 6.609 1 96.69 177 GLN A O 1
ATOM 1346 N N . THR A 1 178 ? -14.227 -8.406 6.43 1 98.12 178 THR A N 1
ATOM 1347 C CA . THR A 1 178 ? -14.93 -8.367 5.148 1 98.12 178 THR A CA 1
ATOM 1348 C C . THR A 1 178 ? -13.945 -8.164 4 1 98.12 178 THR A C 1
ATOM 1350 O O . THR A 1 178 ? -13.148 -7.223 4.023 1 98.12 178 THR A O 1
ATOM 1353 N N . ILE A 1 179 ? -14.039 -9.055 2.973 1 98.81 179 ILE A N 1
ATOM 1354 C CA . ILE A 1 179 ? -13.18 -8.906 1.806 1 98.81 179 ILE A CA 1
ATOM 1355 C C . ILE A 1 179 ? -14.031 -8.836 0.541 1 98.81 179 ILE A C 1
ATOM 1357 O O . ILE A 1 179 ? -15.039 -9.539 0.421 1 98.81 179 ILE A O 1
ATOM 1361 N N . ILE A 1 180 ? -13.594 -7.969 -0.382 1 98.88 180 ILE A N 1
ATOM 1362 C CA . ILE A 1 180 ? -14.141 -7.934 -1.734 1 98.88 180 ILE A CA 1
ATOM 1363 C C . ILE A 1 180 ? -13.234 -8.727 -2.678 1 98.88 180 ILE A C 1
ATOM 1365 O O . ILE A 1 180 ? -12.023 -8.508 -2.711 1 98.88 180 ILE A O 1
ATOM 1369 N N . VAL A 1 181 ? -13.75 -9.641 -3.375 1 98.75 181 VAL A N 1
ATOM 1370 C CA . VAL A 1 181 ? -13.047 -10.32 -4.457 1 98.75 181 VAL A CA 1
ATOM 1371 C C . VAL A 1 181 ? -13.625 -9.898 -5.805 1 98.75 181 VAL A C 1
ATOM 1373 O O . VAL A 1 181 ? -14.703 -10.344 -6.191 1 98.75 181 VAL A O 1
ATOM 1376 N N . ASN A 1 182 ? -12.914 -9.039 -6.48 1 98 182 ASN A N 1
ATOM 1377 C CA . ASN A 1 182 ? -13.312 -8.586 -7.809 1 98 182 ASN A CA 1
ATOM 1378 C C . ASN A 1 182 ? -12.867 -9.562 -8.891 1 98 182 ASN A C 1
ATOM 1380 O O . ASN A 1 182 ? -11.727 -10.016 -8.898 1 98 182 ASN A O 1
ATOM 1384 N N . GLY A 1 183 ? -13.797 -9.914 -9.797 1 96.62 183 GLY A N 1
ATOM 1385 C CA . GLY A 1 183 ? -13.547 -11 -10.734 1 96.62 183 GLY A CA 1
ATOM 1386 C C . GLY A 1 183 ? -13.742 -12.367 -10.117 1 96.62 183 GLY A C 1
ATOM 1387 O O . GLY A 1 183 ? -12.984 -13.297 -10.406 1 96.62 183 GLY A O 1
ATOM 1388 N N . ALA A 1 184 ? -14.758 -12.484 -9.328 1 97.31 184 ALA A N 1
ATOM 1389 C CA . ALA A 1 184 ? -14.922 -13.641 -8.445 1 97.31 184 ALA A CA 1
ATOM 1390 C C . ALA A 1 184 ? -15.211 -14.906 -9.25 1 97.31 184 ALA A C 1
ATOM 1392 O O . ALA A 1 184 ? -14.875 -16.016 -8.82 1 97.31 184 ALA A O 1
ATOM 1393 N N . THR A 1 185 ? -15.805 -14.789 -10.375 1 94.44 185 THR A N 1
ATOM 1394 C CA . THR A 1 185 ? -16.234 -15.977 -11.102 1 94.44 185 THR A CA 1
ATOM 1395 C C . THR A 1 185 ? -15.133 -16.453 -12.039 1 94.44 185 THR A C 1
ATOM 1397 O O . THR A 1 185 ? -15.258 -17.516 -12.664 1 94.44 185 THR A O 1
ATOM 1400 N N . GLY A 1 186 ? -14.078 -15.68 -12.164 1 93.94 186 GLY A N 1
ATOM 1401 C CA . GLY A 1 186 ? -12.969 -16.062 -13.016 1 93.94 186 GLY A CA 1
ATOM 1402 C C . GLY A 1 186 ? -12.125 -17.188 -12.43 1 93.94 186 GLY A C 1
ATOM 1403 O O . GLY A 1 186 ? -12.438 -17.703 -11.359 1 93.94 186 GLY A O 1
ATOM 1404 N N . TYR A 1 187 ? -11.109 -17.578 -13.227 1 93.38 187 TYR A N 1
ATOM 1405 C CA . TYR A 1 187 ? -10.25 -18.703 -12.867 1 93.38 187 TYR A CA 1
ATOM 1406 C C . TYR A 1 187 ? -9.609 -18.469 -11.508 1 93.38 187 TYR A C 1
ATOM 1408 O O . TYR A 1 187 ? -9.766 -19.281 -10.586 1 93.38 187 TYR A O 1
ATOM 1416 N N . PHE A 1 188 ? -8.922 -17.375 -11.297 1 94.38 188 PHE A N 1
ATOM 1417 C CA . PHE A 1 188 ? -8.273 -17.094 -10.016 1 94.38 188 PHE A CA 1
ATOM 1418 C C . PHE A 1 188 ? -9.273 -16.547 -9.008 1 94.38 188 PHE A C 1
ATOM 1420 O O . PHE A 1 188 ? -9.148 -16.781 -7.809 1 94.38 188 PHE A O 1
ATOM 1427 N N . GLY A 1 189 ? -10.273 -15.867 -9.516 1 96.88 189 GLY A N 1
ATOM 1428 C CA . GLY A 1 189 ? -11.273 -15.281 -8.633 1 96.88 189 GLY A CA 1
ATOM 1429 C C . GLY A 1 189 ? -12.016 -16.312 -7.809 1 96.88 189 GLY A C 1
ATOM 1430 O O . GLY A 1 189 ? -12.211 -16.141 -6.605 1 96.88 189 GLY A O 1
ATOM 1431 N N . SER A 1 190 ? -12.422 -17.391 -8.492 1 96.94 190 SER A N 1
ATOM 1432 C CA . SER A 1 190 ? -13.141 -18.453 -7.789 1 96.94 190 SER A CA 1
ATOM 1433 C C . SER A 1 190 ? -12.273 -19.094 -6.707 1 96.94 190 SER A C 1
ATOM 1435 O O . SER A 1 190 ? -12.75 -19.391 -5.613 1 96.94 190 SER A O 1
ATOM 1437 N N . GLY A 1 191 ? -10.992 -19.219 -7.043 1 97.31 191 GLY A N 1
ATOM 1438 C CA . GLY A 1 191 ? -10.062 -19.672 -6.027 1 97.31 191 GLY A CA 1
ATOM 1439 C C . GLY A 1 191 ? -9.914 -18.703 -4.871 1 97.31 191 GLY A C 1
ATOM 1440 O O . GLY A 1 191 ? -9.797 -19.109 -3.715 1 97.31 191 GLY A O 1
ATOM 1441 N N . GLY A 1 192 ? -9.922 -17.438 -5.207 1 98.06 192 GLY A N 1
ATOM 1442 C CA . GLY A 1 192 ? -9.852 -16.406 -4.176 1 98.06 192 GLY A CA 1
ATOM 1443 C C . GLY A 1 192 ? -11.008 -16.469 -3.199 1 98.06 192 GLY A C 1
ATOM 1444 O O . GLY A 1 192 ? -10.812 -16.328 -1.991 1 98.06 192 GLY A O 1
ATOM 1445 N N . VAL A 1 193 ? -12.172 -16.703 -3.682 1 98.31 193 VAL A N 1
ATOM 1446 C CA . VAL A 1 193 ? -13.367 -16.812 -2.84 1 98.31 193 VAL A CA 1
ATOM 1447 C C . VAL A 1 193 ? -13.258 -18.031 -1.932 1 98.31 193 VAL A C 1
ATOM 1449 O O . VAL A 1 193 ? -13.453 -17.922 -0.718 1 98.31 193 VAL A O 1
ATOM 1452 N N . MET A 1 194 ? -12.914 -19.125 -2.516 1 97.81 194 MET A N 1
ATOM 1453 C CA . MET A 1 194 ? -12.75 -20.375 -1.763 1 97.81 194 MET A CA 1
ATOM 1454 C C . MET A 1 194 ? -11.734 -20.188 -0.634 1 97.81 194 MET A C 1
ATOM 1456 O O . MET A 1 194 ? -11.992 -20.594 0.503 1 97.81 194 MET A O 1
ATOM 1460 N N . LEU A 1 195 ? -10.656 -19.594 -0.931 1 98.25 195 LEU A N 1
ATOM 1461 C CA . LEU A 1 195 ? -9.57 -19.391 0.024 1 98.25 195 LEU A CA 1
ATOM 1462 C C . LEU A 1 195 ? -9.984 -18.406 1.117 1 98.25 195 LEU A C 1
ATOM 1464 O O . LEU A 1 195 ? -9.656 -18.609 2.291 1 98.25 195 LEU A O 1
ATOM 1468 N N . ALA A 1 196 ? -10.641 -17.328 0.71 1 98.44 196 ALA A N 1
ATOM 1469 C CA . ALA A 1 196 ? -11.07 -16.344 1.694 1 98.44 196 ALA A CA 1
ATOM 1470 C C . ALA A 1 196 ? -11.961 -16.969 2.758 1 98.44 196 ALA A C 1
ATOM 1472 O O . ALA A 1 196 ? -11.812 -16.688 3.949 1 98.44 196 ALA A O 1
ATOM 1473 N N . VAL A 1 197 ? -12.859 -17.812 2.354 1 97.62 197 VAL A N 1
ATOM 1474 C CA . VAL A 1 197 ? -13.719 -18.547 3.285 1 97.62 197 VAL A CA 1
ATOM 1475 C C . VAL A 1 197 ? -12.867 -19.438 4.188 1 97.62 197 VAL A C 1
ATOM 1477 O O . VAL A 1 197 ? -13.023 -19.406 5.414 1 97.62 197 VAL A O 1
ATOM 1480 N N . ALA A 1 198 ? -11.977 -20.141 3.607 1 96.94 198 ALA A N 1
ATOM 1481 C CA . ALA A 1 198 ? -11.125 -21.062 4.352 1 96.94 198 ALA A CA 1
ATOM 1482 C C . ALA A 1 198 ? -10.273 -20.312 5.375 1 96.94 198 ALA A C 1
ATOM 1484 O 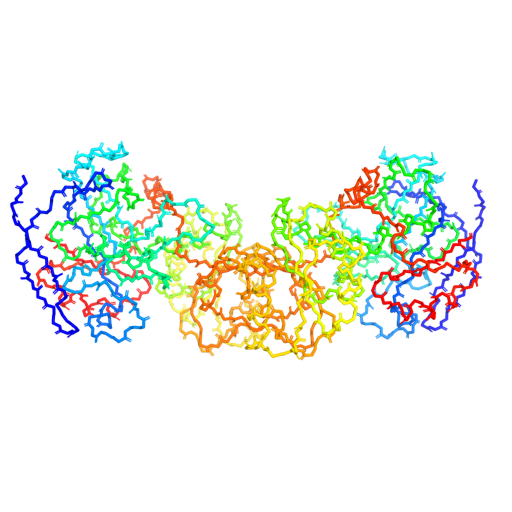O . ALA A 1 198 ? -9.977 -20.844 6.449 1 96.94 198 ALA A O 1
ATOM 1485 N N . MET A 1 199 ? -9.938 -19.125 5.055 1 97.06 199 MET A N 1
ATOM 1486 C CA . MET A 1 199 ? -9.055 -18.344 5.906 1 97.06 199 MET A CA 1
ATOM 1487 C C . MET A 1 199 ? -9.844 -17.609 6.992 1 97.06 199 MET A C 1
ATOM 1489 O O . MET A 1 199 ? -9.273 -16.859 7.781 1 97.06 199 MET A O 1
ATOM 1493 N N . GLY A 1 200 ? -11.148 -17.734 6.98 1 96.38 200 GLY A N 1
ATOM 1494 C CA . GLY A 1 200 ? -11.938 -17.266 8.109 1 96.38 200 GLY A CA 1
ATOM 1495 C C . GLY A 1 200 ? -12.57 -15.914 7.871 1 96.38 200 GLY A C 1
ATOM 1496 O O . GLY A 1 200 ? -13.016 -15.258 8.812 1 96.38 200 GLY A O 1
ATOM 1497 N N . ALA A 1 201 ? -12.617 -15.477 6.629 1 97.5 201 ALA A N 1
ATOM 1498 C CA . ALA A 1 201 ? -13.336 -14.234 6.355 1 97.5 201 ALA A CA 1
ATOM 1499 C C . ALA A 1 201 ? -14.758 -14.289 6.902 1 97.5 201 ALA A C 1
ATOM 1501 O O . ALA A 1 201 ? -15.461 -15.289 6.711 1 97.5 201 ALA A O 1
ATOM 1502 N N . GLY A 1 202 ? -15.141 -13.211 7.617 1 96.81 202 GLY A N 1
ATOM 1503 C CA . GLY A 1 202 ? -16.5 -13.141 8.109 1 96.81 202 GLY A CA 1
ATOM 1504 C C . GLY A 1 202 ? -17.531 -12.906 7.016 1 96.81 202 GLY A C 1
ATOM 1505 O O . GLY A 1 202 ? -18.672 -13.352 7.117 1 96.81 202 GLY A O 1
ATOM 1506 N N . ARG A 1 203 ? -17.078 -12.195 6.039 1 97.69 203 ARG A N 1
ATOM 1507 C CA . ARG A 1 203 ? -17.906 -11.859 4.883 1 97.69 203 ARG A CA 1
ATOM 1508 C C . ARG A 1 203 ? -17.062 -11.773 3.615 1 97.69 203 ARG A C 1
ATOM 1510 O O . ARG A 1 203 ? -16.016 -11.102 3.598 1 97.69 203 ARG A O 1
ATOM 1517 N N . VAL A 1 204 ? -17.469 -12.477 2.559 1 98.88 204 VAL A N 1
ATOM 1518 C CA . VAL A 1 204 ? -16.797 -12.453 1.262 1 98.88 204 VAL A CA 1
ATOM 1519 C C . VAL A 1 204 ? -17.734 -11.883 0.205 1 98.88 204 VAL A C 1
ATOM 1521 O O . VAL A 1 204 ? -18.703 -12.539 -0.199 1 98.88 204 VAL A O 1
ATOM 1524 N N . VAL A 1 205 ? -17.469 -10.68 -0.218 1 98.88 205 VAL A N 1
ATOM 1525 C CA . VAL A 1 205 ? -18.234 -10.07 -1.298 1 98.88 205 VAL A CA 1
ATOM 1526 C C . VAL A 1 205 ? -17.688 -10.539 -2.646 1 98.88 205 VAL A C 1
ATOM 1528 O O . VAL A 1 205 ? -16.609 -10.117 -3.064 1 98.88 205 VAL A O 1
ATOM 1531 N N . ALA A 1 206 ? -18.422 -11.375 -3.34 1 98.75 206 ALA A N 1
ATOM 1532 C CA . ALA A 1 206 ? -18.047 -11.883 -4.652 1 98.75 206 ALA A CA 1
ATOM 1533 C C . ALA A 1 206 ? -18.578 -10.992 -5.77 1 98.75 206 ALA A C 1
ATOM 1535 O O . ALA A 1 206 ? -19.781 -11.016 -6.066 1 98.75 206 ALA A O 1
ATOM 1536 N N . VAL A 1 207 ? -17.703 -10.305 -6.43 1 98.25 207 VAL A N 1
ATOM 1537 C CA . VAL A 1 207 ? -18.109 -9.336 -7.449 1 98.25 207 VAL A CA 1
ATOM 1538 C C . VAL A 1 207 ? -17.938 -9.945 -8.836 1 98.25 207 VAL A C 1
ATOM 1540 O O . VAL A 1 207 ? -16.859 -10.477 -9.164 1 98.25 207 VAL A O 1
ATOM 1543 N N . GLY A 1 208 ? -18.906 -9.914 -9.664 1 96.25 208 GLY A N 1
ATOM 1544 C CA . GLY A 1 208 ? -18.891 -10.406 -11.031 1 96.25 208 GLY A CA 1
ATOM 1545 C C . GLY A 1 208 ? -20.125 -10.039 -11.82 1 96.25 208 GLY A C 1
ATOM 1546 O O . GLY A 1 208 ? -21.047 -9.422 -11.281 1 96.25 208 GLY A O 1
ATOM 1547 N N . ARG A 1 209 ? -20.156 -10.414 -13.07 1 93.38 209 ARG A N 1
ATOM 1548 C CA . ARG A 1 209 ? -21.25 -10.008 -13.961 1 93.38 209 ARG A CA 1
ATOM 1549 C C . ARG A 1 209 ? -22.281 -11.133 -14.109 1 93.38 209 ARG A C 1
ATOM 1551 O O . ARG A 1 209 ? -23.438 -10.875 -14.461 1 93.38 209 ARG A O 1
ATOM 1558 N N . LYS A 1 210 ? -21.875 -12.344 -13.883 1 93.38 210 LYS A N 1
ATOM 1559 C CA . LYS A 1 210 ? -22.734 -13.492 -14.133 1 93.38 210 LYS A CA 1
ATOM 1560 C C . LYS A 1 210 ? -23.484 -13.914 -12.875 1 93.38 210 LYS A C 1
ATOM 1562 O O . LYS A 1 210 ? -22.953 -14.648 -12.039 1 93.38 210 LYS A O 1
ATOM 1567 N N . GLU A 1 211 ? -24.734 -13.586 -12.875 1 95.44 211 GLU A N 1
ATOM 1568 C CA . GLU A 1 211 ? -25.547 -13.812 -11.68 1 95.44 211 GLU A CA 1
ATOM 1569 C C . GLU A 1 211 ? -25.609 -15.297 -11.328 1 95.44 211 GLU A C 1
ATOM 1571 O O . GLU A 1 211 ? -25.438 -15.664 -10.164 1 95.44 211 GLU A O 1
ATOM 1576 N N . ALA A 1 212 ? -25.828 -16.094 -12.281 1 95.62 212 ALA A N 1
ATOM 1577 C CA . ALA A 1 212 ? -25.969 -17.531 -12.047 1 95.62 212 ALA A CA 1
ATOM 1578 C C . ALA A 1 212 ? -24.672 -18.125 -11.469 1 95.62 212 ALA A C 1
ATOM 1580 O O . ALA A 1 212 ? -24.719 -18.938 -10.547 1 95.62 212 ALA A O 1
ATOM 1581 N N . ALA A 1 213 ? -23.594 -17.719 -11.969 1 94.81 213 ALA A N 1
ATOM 1582 C CA . ALA A 1 213 ? -22.297 -18.219 -11.484 1 94.81 213 ALA A CA 1
ATOM 1583 C C . ALA A 1 213 ? -22.047 -17.766 -10.055 1 94.81 213 ALA A C 1
ATOM 1585 O O . ALA A 1 213 ? -21.5 -18.516 -9.242 1 94.81 213 ALA A O 1
ATOM 1586 N N . LEU A 1 214 ? -22.422 -16.594 -9.742 1 97.06 214 LEU A N 1
ATOM 1587 C CA . LEU A 1 214 ? -22.234 -16.062 -8.398 1 97.06 214 LEU A CA 1
ATOM 1588 C C . LEU A 1 214 ? -23.125 -16.781 -7.398 1 97.06 214 LEU A C 1
ATOM 1590 O O . LEU A 1 214 ? -22.703 -17.062 -6.273 1 97.06 214 LEU A O 1
ATOM 1594 N N . ALA A 1 215 ? -24.281 -17.031 -7.832 1 96.31 215 ALA A N 1
ATOM 1595 C CA . ALA A 1 215 ? -25.188 -17.797 -6.977 1 96.31 215 ALA A CA 1
ATOM 1596 C C . ALA A 1 215 ? -24.641 -19.188 -6.688 1 96.31 215 ALA A C 1
ATOM 1598 O O . ALA A 1 215 ? -24.734 -19.688 -5.562 1 96.31 215 ALA A O 1
ATOM 1599 N N . GLN A 1 216 ? -24.125 -19.766 -7.668 1 94.06 216 GLN A N 1
ATOM 1600 C CA . GLN A 1 216 ? -23.5 -21.078 -7.492 1 94.06 216 GLN A CA 1
ATOM 1601 C C . GLN A 1 216 ? -22.359 -21.016 -6.484 1 94.06 216 GLN A C 1
ATOM 1603 O O . GLN A 1 216 ? -22.156 -21.953 -5.715 1 94.06 216 GLN A O 1
ATOM 1608 N N . MET A 1 217 ? -21.656 -19.984 -6.531 1 94.94 217 MET A N 1
ATOM 1609 C CA . MET A 1 217 ? -20.562 -19.797 -5.594 1 94.94 217 MET A CA 1
ATOM 1610 C C . MET A 1 217 ? -21.062 -19.688 -4.164 1 94.94 217 MET A C 1
ATOM 1612 O O . MET A 1 217 ? -20.5 -20.297 -3.25 1 94.94 217 MET A O 1
ATOM 1616 N N . ARG A 1 218 ? -22.047 -18.891 -3.994 1 96.25 218 ARG A N 1
ATOM 1617 C CA . ARG A 1 218 ? -22.672 -18.781 -2.682 1 96.25 218 ARG A CA 1
ATOM 1618 C C . ARG A 1 218 ? -23.141 -20.141 -2.189 1 96.25 218 ARG A C 1
ATOM 1620 O O . ARG A 1 218 ? -22.922 -20.5 -1.03 1 96.25 218 ARG A O 1
ATOM 1627 N N . ASP A 1 219 ? -23.719 -20.891 -3.029 1 95.44 219 ASP A N 1
ATOM 1628 C CA . ASP A 1 219 ? -24.219 -22.203 -2.662 1 95.44 219 ASP A CA 1
ATOM 1629 C C . ASP A 1 219 ? -23.078 -23.156 -2.314 1 95.44 219 ASP A C 1
ATOM 1631 O O . ASP A 1 219 ? -23.203 -24 -1.416 1 95.44 219 ASP A O 1
ATOM 1635 N N . ALA A 1 220 ? -22.047 -23.016 -2.979 1 93.69 220 ALA A N 1
ATOM 1636 C CA . ALA A 1 220 ? -20.922 -23.922 -2.812 1 93.69 220 ALA A CA 1
ATOM 1637 C C . ALA A 1 220 ? -20.141 -23.609 -1.533 1 93.69 220 ALA A C 1
ATOM 1639 O O . ALA A 1 220 ? -19.641 -24.516 -0.868 1 93.69 220 ALA A O 1
ATOM 1640 N N . PHE A 1 221 ? -20.047 -22.312 -1.195 1 95.88 221 PHE A N 1
ATOM 1641 C CA . PHE A 1 221 ? -19.094 -21.969 -0.146 1 95.88 221 PHE A CA 1
ATOM 1642 C C . PHE A 1 221 ? -19.812 -21.422 1.079 1 95.88 221 PHE A C 1
ATOM 1644 O O . PHE A 1 221 ? -19.188 -21.172 2.115 1 95.88 221 PHE A O 1
ATOM 1651 N N . GLY A 1 222 ? -21.141 -21.172 0.972 1 95.31 222 GLY A N 1
ATOM 1652 C CA . GLY A 1 222 ? -21.938 -20.859 2.154 1 95.31 222 GLY A CA 1
ATOM 1653 C C . GLY A 1 222 ? -22.406 -19.406 2.197 1 95.31 222 GLY A C 1
ATOM 1654 O O . GLY A 1 222 ? -22.094 -18.625 1.298 1 95.31 222 GLY A O 1
ATOM 1655 N N . PRO A 1 223 ? -23.047 -19.031 3.227 1 95.44 223 PRO A N 1
ATOM 1656 C CA . PRO A 1 223 ? -23.781 -17.766 3.303 1 95.44 223 PRO A CA 1
ATOM 1657 C C . PRO A 1 223 ? -22.859 -16.578 3.541 1 95.44 223 PRO A C 1
ATOM 1659 O O . PRO A 1 223 ? -23.297 -15.422 3.395 1 95.44 223 PRO A O 1
ATOM 1662 N N . ARG A 1 224 ? -21.609 -16.875 3.939 1 96.94 224 ARG A N 1
ATOM 1663 C CA . ARG A 1 224 ? -20.656 -15.773 4.102 1 96.94 224 ARG A CA 1
ATOM 1664 C C . ARG A 1 224 ? -20.297 -15.156 2.752 1 96.94 224 ARG A C 1
ATOM 1666 O O . ARG A 1 224 ? -19.75 -14.055 2.693 1 96.94 224 ARG A O 1
ATOM 1673 N N . VAL A 1 225 ? -20.531 -15.977 1.697 1 98.5 225 VAL A N 1
ATOM 1674 C CA . VAL A 1 225 ? -20.266 -15.469 0.353 1 98.5 225 VAL A CA 1
ATOM 1675 C C . VAL A 1 225 ? -21.484 -14.688 -0.148 1 98.5 225 VAL A C 1
ATOM 1677 O O . VAL A 1 225 ? -22.562 -15.25 -0.316 1 98.5 225 VAL A O 1
ATOM 1680 N N . ILE A 1 226 ? -21.312 -13.422 -0.349 1 98.69 226 ILE A N 1
ATOM 1681 C CA . ILE A 1 226 ? -22.391 -12.531 -0.765 1 98.69 226 ILE A CA 1
ATOM 1682 C C . ILE A 1 226 ? -22.156 -12.062 -2.197 1 98.69 226 ILE A C 1
ATOM 1684 O O . ILE A 1 226 ? -21.234 -11.281 -2.455 1 98.69 226 ILE A O 1
ATOM 1688 N N . PRO A 1 227 ? -23.047 -12.477 -3.125 1 98.44 227 PRO A N 1
ATOM 1689 C CA . PRO A 1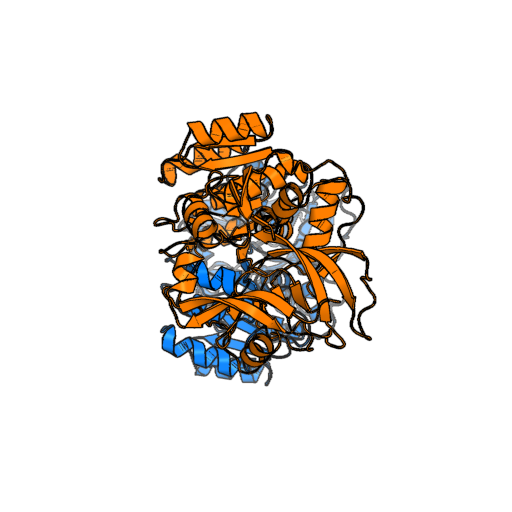 227 ? -22.891 -12.047 -4.516 1 98.44 227 PRO A CA 1
ATOM 1690 C C . PRO A 1 227 ? -23.172 -10.555 -4.711 1 98.44 227 PRO A C 1
ATOM 1692 O O . PRO A 1 227 ? -24.109 -10.016 -4.117 1 98.44 227 PRO A O 1
ATOM 1695 N N . ALA A 1 228 ? -22.328 -9.906 -5.426 1 98.38 228 ALA A N 1
ATOM 1696 C CA . ALA A 1 228 ? -22.547 -8.555 -5.934 1 98.38 228 ALA A CA 1
ATOM 1697 C C . ALA A 1 228 ? -22.516 -8.523 -7.457 1 98.38 228 ALA A C 1
ATOM 1699 O O . ALA A 1 228 ? -21.438 -8.508 -8.062 1 98.38 228 ALA A O 1
ATOM 1700 N N . VAL A 1 229 ? -23.656 -8.461 -8.047 1 97.5 229 VAL A N 1
ATOM 1701 C CA . VAL A 1 229 ? -23.766 -8.477 -9.5 1 97.5 229 VAL A CA 1
ATOM 1702 C C . VAL A 1 229 ? -23.578 -7.066 -10.047 1 97.5 229 VAL A C 1
ATOM 1704 O O . VAL A 1 229 ? -24.391 -6.184 -9.797 1 97.5 229 VAL A O 1
ATOM 1707 N N . VAL A 1 230 ? -22.547 -6.91 -10.805 1 95.44 230 VAL A N 1
ATOM 1708 C CA . VAL A 1 230 ? -22.203 -5.566 -11.273 1 95.44 230 VAL A CA 1
ATOM 1709 C C . VAL A 1 230 ? -22.438 -5.469 -12.781 1 95.44 230 VAL A C 1
ATOM 1711 O O . VAL A 1 230 ? -22.516 -6.488 -13.469 1 95.44 230 VAL A O 1
ATOM 1714 N N . THR A 1 231 ? -22.531 -4.246 -13.297 1 90.81 231 THR A N 1
ATOM 1715 C CA . THR A 1 231 ? -22.859 -3.982 -14.688 1 90.81 231 THR A CA 1
ATOM 1716 C C . THR A 1 231 ? -21.656 -3.445 -15.445 1 90.81 231 THR A C 1
ATOM 1718 O O . THR A 1 231 ? -21.641 -3.438 -16.672 1 90.81 231 THR A O 1
ATOM 1721 N N . GLY A 1 232 ? -20.703 -2.963 -14.766 1 86.5 232 GLY A N 1
ATOM 1722 C CA . GLY A 1 232 ? -19.578 -2.289 -15.383 1 86.5 232 GLY A CA 1
ATOM 1723 C C . GLY A 1 232 ? -19.656 -0.776 -15.297 1 86.5 232 GLY A C 1
ATOM 1724 O O . GLY A 1 232 ? -18.75 -0.071 -15.727 1 86.5 232 GLY A O 1
ATOM 1725 N N . ASP A 1 233 ? -20.703 -0.267 -14.727 1 88.62 233 ASP A N 1
ATOM 1726 C CA . ASP A 1 233 ? -20.859 1.164 -14.484 1 88.62 233 ASP A CA 1
ATOM 1727 C C . ASP A 1 233 ? -20.562 1.514 -13.031 1 88.62 233 ASP A C 1
ATOM 1729 O O . ASP A 1 233 ? -21.266 1.072 -12.125 1 88.62 233 ASP A O 1
ATOM 1733 N N . ALA A 1 234 ? -19.578 2.334 -12.914 1 84.12 234 ALA A N 1
ATOM 1734 C CA . ALA A 1 234 ? -19.0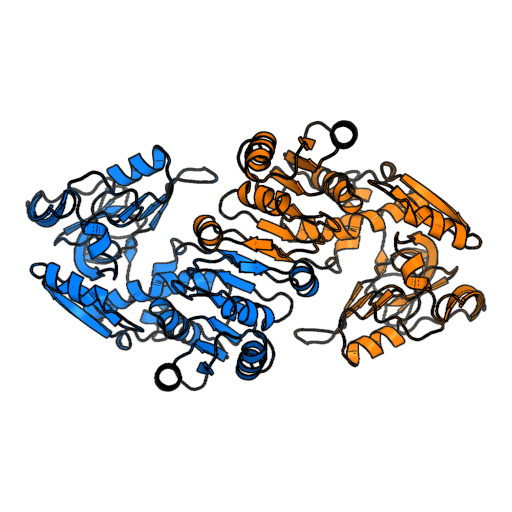78 2.629 -11.57 1 84.12 234 ALA A CA 1
ATOM 1735 C C . ALA A 1 234 ? -20.188 3.207 -10.688 1 84.12 234 ALA A C 1
ATOM 1737 O O . ALA A 1 234 ? -20.312 2.84 -9.523 1 84.12 234 ALA A O 1
ATOM 1738 N N . ALA A 1 235 ? -20.922 4.156 -11.141 1 86.31 235 ALA A N 1
ATOM 1739 C CA . ALA A 1 235 ? -21.969 4.824 -10.367 1 86.31 235 ALA A CA 1
ATOM 1740 C C . ALA A 1 235 ? -23 3.83 -9.867 1 86.31 235 ALA A C 1
ATOM 1742 O O . ALA A 1 235 ? -23.516 3.957 -8.758 1 86.31 235 ALA A O 1
ATOM 1743 N N . SER A 1 236 ? -23.312 2.807 -10.68 1 92.88 236 SER A N 1
ATOM 1744 C CA . SER A 1 236 ? -24.312 1.817 -10.305 1 92.88 236 SER A CA 1
ATOM 1745 C C . SER A 1 236 ? -23.703 0.685 -9.484 1 92.88 236 SER A C 1
ATOM 1747 O O . SER A 1 236 ? -24.375 0.094 -8.641 1 92.88 236 SER A O 1
ATOM 1749 N N . ASP A 1 237 ? -22.469 0.392 -9.664 1 96.38 237 ASP A N 1
ATOM 1750 C CA . ASP A 1 237 ? -21.844 -0.791 -9.078 1 96.38 237 ASP A CA 1
ATOM 1751 C C . ASP A 1 237 ? -21.422 -0.534 -7.633 1 96.38 237 ASP A C 1
ATOM 1753 O O . ASP A 1 237 ? -21.5 -1.431 -6.789 1 96.38 237 ASP A O 1
ATOM 1757 N N . LEU A 1 238 ? -21.062 0.731 -7.301 1 97.06 238 LEU A N 1
ATOM 1758 C CA . LEU A 1 238 ? -20.547 1.053 -5.977 1 97.06 238 LEU A CA 1
ATOM 1759 C C . LEU A 1 238 ? -21.594 0.773 -4.902 1 97.06 238 LEU A C 1
ATOM 1761 O O . LEU A 1 238 ? -21.312 0.062 -3.934 1 97.06 238 LEU A O 1
ATOM 1765 N N . PRO A 1 239 ? -22.812 1.246 -5.062 1 97.06 239 PRO A N 1
ATOM 1766 C CA . PRO A 1 239 ? -23.812 0.941 -4.031 1 97.06 239 PRO A CA 1
ATOM 1767 C C . PRO A 1 239 ? -24.094 -0.555 -3.898 1 97.06 239 PRO A C 1
ATOM 1769 O O . PRO A 1 239 ? -24.375 -1.039 -2.801 1 97.06 239 PRO A O 1
ATOM 1772 N N . ILE A 1 240 ? -24.031 -1.306 -4.953 1 97.88 240 ILE A N 1
ATOM 1773 C CA . ILE A 1 240 ? -24.25 -2.748 -4.938 1 97.88 240 ILE A CA 1
ATOM 1774 C C . ILE A 1 240 ? -23.172 -3.43 -4.102 1 97.88 240 ILE A C 1
ATOM 1776 O O . ILE A 1 240 ? -23.469 -4.25 -3.232 1 97.88 240 ILE A O 1
ATOM 1780 N N . ILE A 1 241 ? -21.969 -3.059 -4.336 1 98.38 241 ILE A N 1
ATOM 1781 C CA . ILE A 1 241 ? -20.828 -3.654 -3.631 1 98.38 241 ILE A CA 1
ATOM 1782 C C . ILE A 1 241 ? -20.875 -3.26 -2.156 1 98.38 241 ILE A C 1
ATOM 1784 O O . ILE A 1 241 ? -20.672 -4.098 -1.276 1 98.38 241 ILE A O 1
ATOM 1788 N N . ARG A 1 242 ? -21.188 -1.997 -1.855 1 97.75 242 ARG A N 1
ATOM 1789 C CA . ARG A 1 242 ? -21.266 -1.529 -0.475 1 97.75 242 ARG A CA 1
ATOM 1790 C C . ARG A 1 242 ? -22.359 -2.252 0.288 1 97.75 242 ARG A C 1
ATOM 1792 O O . ARG A 1 242 ? -22.188 -2.617 1.452 1 97.75 242 ARG A O 1
ATOM 1799 N N . ARG A 1 243 ? -23.484 -2.424 -0.352 1 97.5 243 ARG A N 1
ATOM 1800 C CA . ARG A 1 243 ? -24.578 -3.152 0.279 1 97.5 243 ARG A CA 1
ATOM 1801 C C . ARG A 1 243 ? -24.188 -4.594 0.58 1 97.5 243 ARG A C 1
ATOM 1803 O O . ARG A 1 243 ? -24.438 -5.098 1.676 1 97.5 243 ARG A O 1
ATOM 1810 N N . ALA A 1 244 ? -23.562 -5.211 -0.347 1 98 244 ALA A N 1
ATOM 1811 C CA . ALA A 1 244 ? -23.094 -6.586 -0.16 1 98 244 ALA A CA 1
ATOM 1812 C C . ALA A 1 244 ? -22.062 -6.676 0.961 1 98 244 ALA A C 1
ATOM 1814 O O . ALA A 1 244 ? -22 -7.68 1.671 1 98 244 ALA A O 1
ATOM 1815 N N . ALA A 1 245 ? -21.281 -5.621 1.114 1 97.62 245 ALA A N 1
ATOM 1816 C CA . ALA A 1 245 ? -20.234 -5.59 2.133 1 97.62 245 ALA A CA 1
ATOM 1817 C C . ALA A 1 245 ? -20.828 -5.266 3.506 1 97.62 245 ALA A C 1
ATOM 1819 O O . ALA A 1 245 ? -20.141 -5.383 4.523 1 97.62 245 ALA A O 1
ATOM 1820 N N . GLY A 1 246 ? -22.062 -4.816 3.586 1 95.06 246 GLY A N 1
ATOM 1821 C CA . GLY A 1 246 ? -22.625 -4.328 4.832 1 95.06 246 GLY A CA 1
ATOM 1822 C C . GLY A 1 246 ? -22.062 -2.977 5.25 1 95.06 246 GLY A C 1
ATOM 1823 O O . GLY A 1 246 ? -21.906 -2.705 6.441 1 95.06 246 GLY A O 1
ATOM 1824 N N . GLY A 1 247 ? -21.719 -2.217 4.277 1 93.44 247 GLY A N 1
ATOM 1825 C CA . GLY A 1 247 ? -21.062 -0.933 4.484 1 93.44 247 GLY A CA 1
ATOM 1826 C C . GLY A 1 247 ? -19.734 -0.814 3.766 1 93.44 247 GLY A C 1
ATOM 1827 O O . GLY A 1 247 ? -19.703 -0.593 2.555 1 93.44 247 GLY A O 1
ATOM 1828 N N . THR A 1 248 ? -18.672 -0.97 4.504 1 94.44 248 THR A N 1
ATOM 1829 C CA . THR A 1 248 ? -17.359 -0.917 3.895 1 94.44 248 THR A CA 1
ATOM 1830 C C . THR A 1 248 ? -16.578 -2.209 4.156 1 94.44 248 THR A C 1
ATOM 1832 O O . THR A 1 248 ? -16.844 -2.896 5.148 1 94.44 248 THR A O 1
ATOM 1835 N N . ALA A 1 249 ? -15.719 -2.523 3.27 1 98 249 ALA A N 1
ATOM 1836 C CA . ALA A 1 249 ? -14.883 -3.715 3.4 1 98 249 ALA A CA 1
ATOM 1837 C C . ALA A 1 249 ? -13.516 -3.367 3.984 1 98 249 ALA A C 1
ATOM 1839 O O . ALA A 1 249 ? -13.094 -2.211 3.932 1 98 249 ALA A O 1
ATOM 1840 N N . ASP A 1 250 ? -12.883 -4.355 4.527 1 97.62 250 ASP A N 1
ATOM 1841 C CA . ASP A 1 250 ? -11.562 -4.18 5.113 1 97.62 250 ASP A CA 1
ATOM 1842 C C . ASP A 1 250 ? -10.469 -4.25 4.043 1 97.62 250 ASP A C 1
ATOM 1844 O O . ASP A 1 250 ? -9.523 -3.461 4.062 1 97.62 250 ASP A O 1
ATOM 1848 N N . VAL A 1 251 ? -10.617 -5.223 3.131 1 98.56 251 VAL A N 1
ATOM 1849 C CA . VAL A 1 251 ? -9.625 -5.441 2.09 1 98.56 251 VAL A CA 1
ATOM 1850 C C . VAL A 1 251 ? -10.312 -5.871 0.797 1 98.56 251 VAL A C 1
ATOM 1852 O O . VAL A 1 251 ? -11.477 -6.262 0.809 1 98.56 251 VAL A O 1
ATOM 1855 N N . ALA A 1 252 ? -9.594 -5.719 -0.28 1 98.81 252 ALA A N 1
ATOM 1856 C CA . ALA A 1 252 ? -10.07 -6.16 -1.589 1 98.81 252 ALA A CA 1
ATOM 1857 C C . ALA A 1 252 ? -8.961 -6.871 -2.363 1 98.81 252 ALA A C 1
ATOM 1859 O O . ALA A 1 252 ? -7.789 -6.504 -2.26 1 98.81 252 ALA A O 1
ATOM 1860 N N . LEU A 1 253 ? -9.32 -7.879 -3.049 1 98.56 253 LEU A N 1
ATOM 1861 C CA . LEU A 1 253 ? -8.461 -8.609 -3.979 1 98.56 253 LEU A CA 1
ATOM 1862 C C . LEU A 1 253 ? -8.992 -8.5 -5.402 1 98.56 253 LEU A C 1
ATOM 1864 O O . LEU A 1 253 ? -10.094 -8.961 -5.695 1 98.56 253 LEU A O 1
ATOM 1868 N N . ASP A 1 254 ? -8.219 -7.891 -6.238 1 98 254 ASP A N 1
ATOM 1869 C CA . ASP A 1 254 ? -8.617 -7.727 -7.633 1 98 254 ASP A CA 1
ATOM 1870 C C . ASP A 1 254 ? -8.008 -8.82 -8.508 1 98 254 ASP A C 1
ATOM 1872 O O . ASP A 1 254 ? -6.789 -8.875 -8.688 1 98 254 ASP A O 1
ATOM 1876 N N . LEU A 1 255 ? -8.828 -9.594 -9.055 1 95.94 255 LEU A N 1
ATOM 1877 C CA . LEU A 1 255 ? -8.406 -10.711 -9.898 1 95.94 255 LEU A CA 1
ATOM 1878 C C . LEU A 1 255 ? -9.086 -10.641 -11.258 1 95.94 255 LEU A C 1
ATOM 1880 O O . LEU A 1 255 ? -9.266 -11.672 -11.922 1 95.94 255 LEU A O 1
ATOM 1884 N N . LEU A 1 256 ? -9.469 -9.461 -11.586 1 90.19 256 LEU A N 1
ATOM 1885 C CA . LEU A 1 256 ? -10.102 -9.266 -12.883 1 90.19 256 LEU A CA 1
ATOM 1886 C C . LEU A 1 256 ? -9.109 -9.484 -14.023 1 90.19 256 LEU A C 1
ATOM 1888 O O . LEU A 1 256 ? -8.047 -8.867 -14.047 1 90.19 256 LEU A O 1
ATOM 1892 N N . GLY A 1 257 ? -9.445 -10.359 -14.906 1 86.94 257 GLY A N 1
ATOM 1893 C CA . GLY A 1 257 ? -8.555 -10.695 -16 1 86.94 257 GLY A CA 1
ATOM 1894 C C . GLY A 1 257 ? -8.945 -10.031 -17.312 1 86.94 257 GLY A C 1
ATOM 1895 O O . GLY A 1 257 ? -10.141 -9.93 -17.625 1 86.94 257 GLY A O 1
ATOM 1896 N N . ALA A 1 258 ? -7.973 -9.555 -18.031 1 82.5 258 ALA A N 1
ATOM 1897 C CA . ALA A 1 258 ? -8.117 -9.008 -19.375 1 82.5 258 ALA A CA 1
ATOM 1898 C C . ALA A 1 258 ? -9.219 -7.949 -19.438 1 82.5 258 ALA A C 1
ATOM 1900 O O . ALA A 1 258 ? -10.086 -7.988 -20.312 1 82.5 258 ALA A O 1
ATOM 1901 N N . ALA A 1 259 ? -9.18 -7.109 -18.516 1 86.38 259 ALA A N 1
ATOM 1902 C CA . ALA A 1 259 ? -10.266 -6.141 -18.391 1 86.38 259 ALA A CA 1
ATOM 1903 C C . ALA A 1 259 ? -10.102 -4.996 -19.391 1 86.38 259 ALA A C 1
ATOM 1905 O O . ALA A 1 259 ? -9 -4.484 -19.578 1 86.38 259 ALA A O 1
ATOM 1906 N N . LYS A 1 260 ? -11.172 -4.688 -19.938 1 90.12 260 LYS A N 1
ATOM 1907 C CA . LYS A 1 260 ? -11.18 -3.547 -20.844 1 90.12 260 LYS A CA 1
ATOM 1908 C C . LYS A 1 260 ? -11.547 -2.26 -20.109 1 90.12 260 LYS A C 1
ATOM 1910 O O . LYS A 1 260 ? -11.445 -1.169 -20.672 1 90.12 260 LYS A O 1
ATOM 1915 N N . SER A 1 261 ? -12.047 -2.453 -18.984 1 92.31 261 SER A N 1
ATOM 1916 C CA . SER A 1 261 ? -12.383 -1.341 -18.094 1 92.31 261 SER A CA 1
ATOM 1917 C C . SER A 1 261 ? -11.961 -1.628 -16.656 1 92.31 261 SER A C 1
ATOM 1919 O O . SER A 1 261 ? -11.953 -2.783 -16.234 1 92.31 261 SER A O 1
ATOM 1921 N N . THR A 1 262 ? -11.625 -0.561 -15.945 1 93.81 262 THR A N 1
ATOM 1922 C CA . THR A 1 262 ? -11.227 -0.737 -14.555 1 93.81 262 THR A CA 1
ATOM 1923 C C . THR A 1 262 ? -12.305 -0.206 -13.609 1 93.81 262 THR A C 1
ATOM 1925 O O . THR A 1 262 ? -12.023 0.101 -12.453 1 93.81 262 THR A O 1
ATOM 1928 N N . SER A 1 263 ? -13.5 -0.087 -14.117 1 93.94 263 SER A N 1
ATOM 1929 C CA . SER A 1 263 ? -14.594 0.511 -13.359 1 93.94 263 SER A CA 1
ATOM 1930 C C . SER A 1 263 ? -14.906 -0.303 -12.109 1 93.94 263 SER A C 1
ATOM 1932 O O . SER A 1 263 ? -15.117 0.259 -11.031 1 93.94 263 SER A O 1
ATOM 1934 N N . THR A 1 264 ? -14.883 -1.594 -12.219 1 95 264 THR A N 1
ATOM 1935 C CA . THR A 1 264 ? -15.227 -2.41 -11.062 1 95 264 THR A CA 1
ATOM 1936 C C . THR A 1 264 ? -14.086 -2.412 -10.047 1 95 264 THR A C 1
ATOM 1938 O O . THR A 1 264 ? -14.32 -2.51 -8.836 1 95 264 THR A O 1
ATOM 1941 N N . THR A 1 265 ? -12.891 -2.342 -10.547 1 96.38 265 THR A N 1
ATOM 1942 C CA . THR A 1 265 ? -11.75 -2.199 -9.648 1 96.38 265 THR A CA 1
ATOM 1943 C C . THR A 1 265 ? -11.859 -0.916 -8.828 1 96.38 265 THR A C 1
ATOM 1945 O O . THR A 1 265 ? -11.695 -0.934 -7.609 1 96.38 265 THR A O 1
ATOM 1948 N N . LEU A 1 266 ? -12.203 0.149 -9.492 1 95.81 266 LEU A N 1
ATOM 1949 C CA . LEU A 1 266 ? -12.367 1.431 -8.812 1 95.81 266 LEU A CA 1
ATOM 1950 C C . LEU A 1 266 ? -13.531 1.384 -7.832 1 95.81 266 LEU A C 1
ATOM 1952 O O . LEU A 1 266 ? -13.438 1.909 -6.719 1 95.81 266 LEU A O 1
ATOM 1956 N N . SER A 1 267 ? -14.602 0.792 -8.258 1 96.88 267 SER A N 1
ATOM 1957 C CA . SER A 1 267 ? -15.75 0.658 -7.363 1 96.88 267 SER A CA 1
ATOM 1958 C C . SER A 1 267 ? -15.398 -0.17 -6.129 1 96.88 267 SER A C 1
ATOM 1960 O O . SER A 1 267 ? -15.844 0.133 -5.023 1 96.88 267 SER A O 1
ATOM 1962 N N . SER A 1 268 ? -14.625 -1.203 -6.305 1 97.62 268 SER A N 1
ATOM 1963 C CA . SER A 1 268 ? -14.172 -2.023 -5.184 1 97.62 268 SER A CA 1
ATOM 1964 C C . SER A 1 268 ? -13.273 -1.228 -4.242 1 97.62 268 SER A C 1
ATOM 1966 O O . SER A 1 268 ? -13.391 -1.35 -3.02 1 97.62 268 SER A O 1
ATOM 1968 N N . LEU A 1 269 ? -12.406 -0.435 -4.82 1 97.31 269 LEU A N 1
ATOM 1969 C CA . LEU A 1 269 ? -11.562 0.43 -4.008 1 97.31 269 LEU A CA 1
ATOM 1970 C C . LEU A 1 269 ? -12.406 1.389 -3.174 1 97.31 269 LEU A C 1
ATOM 1972 O O . LEU A 1 269 ? -12.188 1.525 -1.967 1 97.31 269 LEU A O 1
ATOM 1976 N N . ARG A 1 270 ? -13.367 1.979 -3.777 1 97.12 270 ARG A N 1
ATOM 1977 C CA . ARG A 1 270 ? -14.195 2.992 -3.139 1 97.12 270 ARG A CA 1
ATOM 1978 C C . ARG A 1 270 ? -15.117 2.367 -2.092 1 97.12 270 ARG A C 1
ATOM 1980 O O . ARG A 1 270 ? -15.688 3.072 -1.258 1 97.12 270 ARG A O 1
ATOM 1987 N N . ALA A 1 271 ? -15.234 1.057 -2.129 1 97.69 271 ALA A N 1
ATOM 1988 C CA . ALA A 1 271 ? -16.078 0.347 -1.165 1 97.69 271 ALA A CA 1
ATOM 1989 C C . ALA A 1 271 ? -15.266 -0.067 0.062 1 97.69 271 ALA A C 1
ATOM 1991 O O . ALA A 1 271 ? -15.805 -0.665 0.996 1 97.69 271 ALA A O 1
ATOM 1992 N N . LEU A 1 272 ? -14.016 0.238 0.081 1 97.5 272 LEU A N 1
ATOM 1993 C CA . LEU A 1 272 ? -13.18 -0.064 1.234 1 97.5 272 LEU A CA 1
ATOM 1994 C C . LEU A 1 272 ? -13.391 0.962 2.344 1 97.5 272 LEU A C 1
ATOM 1996 O O . LEU A 1 272 ? -13.75 2.109 2.074 1 97.5 272 LEU A O 1
ATOM 2000 N N . ARG A 1 273 ? -13.133 0.537 3.535 1 94.75 273 ARG A N 1
ATOM 2001 C CA . ARG A 1 273 ? -13.07 1.464 4.66 1 94.75 273 ARG A CA 1
ATOM 2002 C C . ARG A 1 273 ? -11.836 2.357 4.57 1 94.75 273 ARG A C 1
ATOM 2004 O O . ARG A 1 273 ? -10.922 2.08 3.797 1 94.75 273 ARG A O 1
ATOM 2011 N N . ARG A 1 274 ? -11.859 3.426 5.336 1 93.38 274 ARG A N 1
ATOM 2012 C CA . ARG A 1 274 ? -10.625 4.191 5.496 1 93.38 274 ARG A CA 1
ATOM 2013 C C . ARG A 1 274 ? -9.484 3.297 5.965 1 93.38 274 ARG A C 1
ATOM 2015 O O . ARG A 1 274 ? -9.664 2.457 6.848 1 93.38 274 ARG A O 1
ATOM 2022 N N . GLY A 1 275 ? -8.375 3.457 5.289 1 94.38 275 GLY A N 1
ATOM 2023 C CA . GLY A 1 275 ? -7.223 2.629 5.617 1 94.38 275 GLY A CA 1
ATOM 2024 C C . GLY A 1 275 ? -7.277 1.253 4.98 1 94.38 275 GLY A C 1
ATOM 2025 O O . GLY A 1 275 ? -6.391 0.425 5.203 1 94.38 275 GLY A O 1
ATOM 2026 N N . GLY A 1 276 ? -8.32 1.01 4.207 1 97 276 GLY A N 1
ATOM 2027 C CA . GLY A 1 276 ? -8.43 -0.274 3.533 1 97 276 GLY A CA 1
ATOM 2028 C C . GLY A 1 276 ? -7.344 -0.501 2.502 1 97 276 GLY A C 1
ATOM 2029 O O . GLY A 1 276 ? -6.73 0.454 2.016 1 97 276 GLY A O 1
ATOM 2030 N N . ARG A 1 277 ? -7.16 -1.752 2.148 1 98 277 ARG A N 1
ATOM 2031 C CA . ARG A 1 277 ? -6.102 -2.16 1.23 1 98 277 ARG A CA 1
ATOM 2032 C C . ARG A 1 277 ? -6.664 -2.984 0.076 1 98 277 ARG A C 1
ATOM 2034 O O . ARG A 1 277 ? -7.457 -3.902 0.292 1 98 277 ARG A O 1
ATOM 2041 N N . MET A 1 278 ? -6.234 -2.631 -1.153 1 98.56 278 MET A N 1
ATOM 2042 C CA . MET A 1 278 ? -6.578 -3.404 -2.344 1 98.56 278 MET A CA 1
ATOM 2043 C C . MET A 1 278 ? -5.328 -4.008 -2.979 1 98.56 278 MET A C 1
ATOM 2045 O O . MET A 1 278 ? -4.359 -3.297 -3.248 1 98.56 278 MET A O 1
ATOM 2049 N N . VAL A 1 279 ? -5.375 -5.277 -3.234 1 98.62 279 VAL A N 1
ATOM 2050 C CA . VAL A 1 279 ? -4.289 -5.977 -3.914 1 98.62 279 VAL A CA 1
ATOM 2051 C C . VAL A 1 279 ? -4.656 -6.203 -5.379 1 98.62 279 VAL A C 1
ATOM 2053 O O . VAL A 1 279 ? -5.703 -6.781 -5.68 1 98.62 279 VAL A O 1
ATOM 2056 N N . LEU A 1 280 ? -3.781 -5.707 -6.254 1 97.75 280 LEU A N 1
ATOM 2057 C CA . LEU A 1 280 ? -3.949 -5.879 -7.691 1 97.75 280 LEU A CA 1
ATOM 2058 C C . LEU A 1 280 ? -3.203 -7.113 -8.188 1 97.75 280 LEU A C 1
ATOM 2060 O O . LEU A 1 280 ? -1.971 -7.148 -8.164 1 97.75 280 LEU A O 1
ATOM 2064 N N . MET A 1 281 ? -3.934 -8.094 -8.688 1 96.12 281 MET A N 1
ATOM 2065 C CA . MET A 1 281 ? -3.334 -9.289 -9.281 1 96.12 281 MET A CA 1
ATOM 2066 C C . MET A 1 281 ? -3.979 -9.617 -10.625 1 96.12 281 MET A C 1
ATOM 2068 O O . MET A 1 281 ? -3.604 -10.586 -11.273 1 96.12 281 MET A O 1
ATOM 2072 N N . GLY A 1 282 ? -4.918 -8.844 -10.992 1 92.62 282 GLY A N 1
ATOM 2073 C CA . GLY A 1 282 ? -5.562 -9.023 -12.281 1 92.62 282 GLY A CA 1
ATOM 2074 C C . GLY A 1 282 ? -4.793 -8.406 -13.43 1 92.62 282 GLY A C 1
ATOM 2075 O O . GLY A 1 282 ? -3.598 -8.125 -13.305 1 92.62 282 GLY A O 1
ATOM 2076 N N . SER A 1 283 ? -5.484 -8.336 -14.586 1 90 283 SER A N 1
ATOM 2077 C CA . SER A 1 283 ? -4.922 -7.73 -15.789 1 90 283 SER A CA 1
ATOM 2078 C C . SER A 1 283 ? -5.934 -6.82 -16.469 1 90 283 SER A C 1
ATOM 2080 O O . SER A 1 283 ? -7.125 -7.137 -16.516 1 90 283 SER A O 1
ATOM 2082 N N . ALA A 1 284 ? -5.426 -5.684 -16.828 1 88.44 284 ALA A N 1
ATOM 2083 C CA . ALA A 1 284 ? -6.266 -4.754 -17.578 1 88.44 284 ALA A CA 1
ATOM 2084 C C . ALA A 1 284 ? -5.5 -4.141 -18.75 1 88.44 284 ALA A C 1
ATOM 2086 O O . ALA A 1 284 ? -4.285 -3.961 -18.672 1 88.44 284 ALA A O 1
ATOM 2087 N N . GLU A 1 285 ? -6.195 -3.814 -19.781 1 89.31 285 GLU A N 1
ATOM 2088 C CA . GLU A 1 285 ? -5.629 -3.176 -20.969 1 89.31 285 GLU A CA 1
ATOM 2089 C C . GLU A 1 285 ? -5.617 -1.656 -20.828 1 89.31 285 GLU A C 1
ATOM 2091 O O . GLU A 1 285 ? -5.078 -0.951 -21.688 1 89.31 285 GLU A O 1
ATOM 2096 N N . VAL A 1 286 ? -6.262 -1.201 -19.844 1 92.88 286 VAL A N 1
ATOM 2097 C CA . VAL A 1 286 ? -6.344 0.228 -19.547 1 92.88 286 VAL A CA 1
ATOM 2098 C C . VAL A 1 286 ? -5.785 0.508 -18.156 1 92.88 286 VAL A C 1
ATOM 2100 O O . VAL A 1 286 ? -5.754 -0.383 -17.297 1 92.88 286 VAL A O 1
ATOM 2103 N N . PRO A 1 287 ? -5.359 1.692 -17.969 1 94.38 287 PRO A N 1
ATOM 2104 C CA . PRO A 1 287 ? -4.805 2.014 -16.641 1 94.38 287 PRO A CA 1
ATOM 2105 C C . PRO A 1 287 ? -5.879 2.145 -15.57 1 94.38 287 PRO A C 1
ATOM 2107 O O . PRO A 1 287 ? -7.059 2.326 -15.883 1 94.38 287 PRO A O 1
ATOM 2110 N N . LEU A 1 288 ? -5.457 1.93 -14.391 1 94.81 288 LEU A N 1
ATOM 2111 C CA . LEU A 1 288 ? -6.273 2.275 -13.234 1 94.81 288 LEU A CA 1
ATOM 2112 C C . LEU A 1 288 ? -6.113 3.75 -12.875 1 94.81 288 LEU A C 1
ATOM 2114 O O . LEU A 1 288 ? -5.016 4.188 -12.516 1 94.81 288 LEU A O 1
ATOM 2118 N N . GLU A 1 289 ? -7.164 4.461 -12.93 1 94.88 289 GLU A N 1
ATOM 2119 C CA . GLU A 1 289 ? -7.129 5.898 -12.672 1 94.88 289 GLU A CA 1
ATOM 2120 C C . GLU A 1 289 ? -7.449 6.199 -11.211 1 94.88 289 GLU A C 1
ATOM 2122 O O . GLU A 1 289 ? -8.617 6.18 -10.805 1 94.88 289 GLU A O 1
ATOM 2127 N N . LEU A 1 290 ? -6.41 6.59 -10.461 1 95.94 290 LEU A N 1
ATOM 2128 C CA . LEU A 1 290 ? -6.605 6.895 -9.047 1 95.94 290 LEU A CA 1
ATOM 2129 C C . LEU A 1 290 ? -6.789 8.391 -8.836 1 95.94 290 LEU A C 1
ATOM 2131 O O . LEU A 1 290 ? -6.074 9.203 -9.43 1 95.94 290 LEU A O 1
ATOM 2135 N N . SER A 1 291 ? -7.734 8.727 -8.031 1 94.56 291 SER A N 1
ATOM 2136 C CA . SER A 1 291 ? -7.906 10.102 -7.578 1 94.56 291 SER A CA 1
ATOM 2137 C C . SER A 1 291 ? -7.004 10.406 -6.387 1 94.56 291 SER A C 1
ATOM 2139 O O . SER A 1 291 ? -7.113 9.766 -5.34 1 94.56 291 SER A O 1
ATOM 2141 N N . PHE A 1 292 ? -6.191 11.43 -6.527 1 93.12 292 PHE A N 1
ATOM 2142 C CA . PHE A 1 292 ? -5.352 11.852 -5.41 1 93.12 292 PHE A CA 1
ATOM 2143 C C . PHE A 1 292 ? -6.203 12.188 -4.191 1 93.12 292 PHE A C 1
ATOM 2145 O O . PHE A 1 292 ? -5.891 11.758 -3.074 1 93.12 292 PHE A O 1
ATOM 2152 N N . ARG A 1 293 ? -7.219 12.898 -4.422 1 91.5 293 ARG A N 1
ATOM 2153 C CA . ARG A 1 293 ? -8.094 13.328 -3.336 1 91.5 293 ARG A CA 1
ATOM 2154 C C . ARG A 1 293 ? -8.68 12.133 -2.594 1 91.5 293 ARG A C 1
ATOM 2156 O O . ARG A 1 293 ? -8.68 12.102 -1.361 1 91.5 293 ARG A O 1
ATOM 2163 N N . GLU A 1 294 ? -9.164 11.141 -3.342 1 93.94 294 GLU A N 1
ATOM 2164 C CA . GLU A 1 294 ? -9.773 9.969 -2.711 1 93.94 294 GLU A CA 1
ATOM 2165 C C . GLU A 1 294 ? -8.734 9.148 -1.953 1 93.94 294 GLU A C 1
ATOM 2167 O O . GLU A 1 294 ? -8.984 8.695 -0.837 1 93.94 294 GLU A O 1
ATOM 2172 N N . MET A 1 295 ? -7.57 8.984 -2.59 1 95.62 295 MET A N 1
ATOM 2173 C CA . MET A 1 295 ? -6.508 8.227 -1.942 1 95.62 295 MET A CA 1
ATOM 2174 C C . MET A 1 295 ? -6.109 8.859 -0.615 1 95.62 295 MET A C 1
ATOM 2176 O O . MET A 1 295 ? -5.984 8.172 0.397 1 95.62 295 MET A O 1
ATOM 2180 N N . LEU A 1 296 ? -5.965 10.141 -0.627 1 92.44 296 LEU A N 1
ATOM 2181 C CA . LEU A 1 296 ? -5.547 10.875 0.56 1 92.44 296 LEU A CA 1
ATOM 2182 C C . LEU A 1 296 ? -6.629 10.844 1.631 1 92.44 296 LEU A C 1
ATOM 2184 O O . LEU A 1 296 ? -6.355 10.523 2.789 1 92.44 296 LEU A O 1
ATOM 2188 N N . ALA A 1 297 ? -7.84 11.094 1.249 1 90.19 297 ALA A N 1
ATOM 2189 C CA . ALA A 1 297 ? -8.953 11.227 2.186 1 90.19 297 ALA A CA 1
ATOM 2190 C C . ALA A 1 297 ? -9.234 9.898 2.895 1 90.19 297 ALA A C 1
ATOM 2192 O O . ALA A 1 297 ? -9.75 9.891 4.012 1 90.19 297 ALA A O 1
ATOM 2193 N N . ASN A 1 298 ? -8.805 8.812 2.238 1 93.5 298 ASN A N 1
ATOM 2194 C CA . ASN A 1 298 ? -9.211 7.516 2.773 1 93.5 298 ASN A CA 1
ATOM 2195 C C . ASN A 1 298 ? -8.008 6.703 3.252 1 93.5 298 ASN A C 1
ATOM 2197 O O . ASN A 1 298 ? -8.172 5.582 3.742 1 93.5 298 ASN A O 1
ATOM 2201 N N . ASP A 1 299 ? -6.84 7.223 3.102 1 95.56 299 ASP A N 1
ATOM 2202 C CA . ASP A 1 299 ? -5.625 6.523 3.51 1 95.56 299 ASP A CA 1
ATOM 2203 C C . ASP A 1 299 ? -5.547 5.137 2.877 1 95.56 299 ASP A C 1
ATOM 2205 O O . ASP A 1 299 ? -5.133 4.172 3.523 1 95.56 299 ASP A O 1
ATOM 2209 N N . TRP A 1 300 ? -5.977 4.98 1.632 1 97.62 300 TRP A N 1
ATOM 2210 C CA . TRP A 1 300 ? -6.027 3.668 0.998 1 97.62 300 TRP A CA 1
ATOM 2211 C C . TRP A 1 300 ? -4.629 3.193 0.616 1 97.62 300 TRP A C 1
ATOM 2213 O O . TRP A 1 300 ? -3.719 4.008 0.44 1 97.62 300 TRP A O 1
ATOM 2223 N N . GLU A 1 301 ? -4.531 1.914 0.514 1 98.19 301 GLU A N 1
ATOM 2224 C CA . GLU A 1 301 ? -3.352 1.269 -0.054 1 98.19 301 GLU A CA 1
ATOM 2225 C C . GLU A 1 301 ? -3.709 0.455 -1.294 1 98.19 301 GLU A C 1
ATOM 2227 O O . GLU A 1 301 ? -4.602 -0.394 -1.249 1 98.19 301 GLU A O 1
ATOM 2232 N N . VAL A 1 302 ? -3.057 0.751 -2.354 1 98.5 302 VAL A N 1
ATOM 2233 C CA . VAL A 1 302 ? -3.143 -0.041 -3.576 1 98.5 302 VAL A CA 1
ATOM 2234 C C . VAL A 1 302 ? -1.805 -0.726 -3.844 1 98.5 302 VAL A C 1
ATOM 2236 O O . VAL A 1 302 ? -0.781 -0.059 -4.012 1 98.5 302 VAL A O 1
ATOM 2239 N N . VAL A 1 303 ? -1.861 -2.064 -3.902 1 97.94 303 VAL A N 1
ATOM 2240 C CA . VAL A 1 303 ? -0.606 -2.809 -3.92 1 97.94 303 VAL A CA 1
ATOM 2241 C C . VAL A 1 303 ? -0.623 -3.822 -5.062 1 97.94 303 VAL A C 1
ATOM 2243 O O . VAL A 1 303 ? -1.651 -4.449 -5.332 1 97.94 303 VAL A O 1
ATOM 2246 N N . GLY A 1 304 ? 0.502 -3.854 -5.723 1 97.19 304 GLY A N 1
ATOM 2247 C CA . GLY A 1 304 ? 0.713 -4.969 -6.633 1 97.19 304 GLY A CA 1
ATOM 2248 C C . GLY A 1 304 ? 1.278 -6.199 -5.949 1 97.19 304 GLY A C 1
ATOM 2249 O O . GLY A 1 304 ? 2.051 -6.086 -4.996 1 97.19 304 GLY A O 1
ATOM 2250 N N . GLN A 1 305 ? 0.919 -7.324 -6.516 1 94.75 305 GLN A N 1
ATOM 2251 C CA . GLN A 1 305 ? 1.428 -8.57 -5.953 1 94.75 305 GLN A CA 1
ATOM 2252 C C . GLN A 1 305 ? 1.732 -9.586 -7.047 1 94.75 305 GLN A C 1
ATOM 2254 O O . GLN A 1 305 ? 0.836 -10 -7.789 1 94.75 305 GLN A O 1
ATOM 2259 N N . PHE A 1 306 ? 2.99 -9.953 -7.02 1 91.25 306 PHE A N 1
ATOM 2260 C CA . PHE A 1 306 ? 3.428 -10.984 -7.953 1 91.25 306 PHE A CA 1
ATOM 2261 C C . PHE A 1 306 ? 3.59 -12.32 -7.242 1 91.25 306 PHE A C 1
ATOM 2263 O O . PHE A 1 306 ? 4.363 -12.43 -6.289 1 91.25 306 PHE A O 1
ATOM 2270 N N . MET A 1 307 ? 2.887 -13.281 -7.645 1 93.75 307 MET A N 1
ATOM 2271 C CA . MET A 1 307 ? 2.994 -14.664 -7.188 1 93.75 307 MET A CA 1
ATOM 2272 C C . MET A 1 307 ? 2.748 -14.758 -5.688 1 93.75 307 MET A C 1
ATOM 2274 O O . MET A 1 307 ? 1.647 -14.469 -5.211 1 93.75 307 MET A O 1
ATOM 2278 N N . TYR A 1 308 ? 3.76 -15.344 -4.953 1 95 308 TYR A N 1
ATOM 2279 C CA . TYR A 1 308 ? 3.594 -15.625 -3.529 1 95 308 TYR A CA 1
ATOM 2280 C C . TYR A 1 308 ? 4.945 -15.828 -2.854 1 95 308 TYR A C 1
ATOM 2282 O O . TYR A 1 308 ? 5.961 -16 -3.525 1 95 308 TYR A O 1
ATOM 2290 N N . ASP A 1 309 ? 4.895 -15.727 -1.535 1 91.44 309 ASP A N 1
ATOM 2291 C CA . ASP A 1 309 ? 6.102 -15.945 -0.743 1 91.44 309 ASP A CA 1
ATOM 2292 C C . ASP A 1 309 ? 6.535 -17.406 -0.792 1 91.44 309 ASP A C 1
ATOM 2294 O O . ASP A 1 309 ? 5.707 -18.297 -0.992 1 91.44 309 ASP A O 1
ATOM 2298 N N . ARG A 1 310 ? 7.789 -17.641 -0.488 1 90 310 ARG A N 1
ATOM 2299 C CA . ARG A 1 310 ? 8.375 -18.969 -0.566 1 90 310 ARG A CA 1
ATOM 2300 C C . ARG A 1 310 ? 7.703 -19.922 0.421 1 90 310 ARG A C 1
ATOM 2302 O O . ARG A 1 310 ? 7.699 -21.141 0.216 1 90 310 ARG A O 1
ATOM 2309 N N . THR A 1 311 ? 7.129 -19.406 1.485 1 92.62 311 THR A N 1
ATOM 2310 C CA . THR A 1 311 ? 6.539 -20.234 2.529 1 92.62 311 THR A CA 1
ATOM 2311 C C . THR A 1 311 ? 5.059 -20.484 2.25 1 92.62 311 THR A C 1
ATOM 2313 O O . THR A 1 311 ? 4.43 -21.312 2.912 1 92.62 311 THR A O 1
ATOM 2316 N N . ALA A 1 312 ? 4.527 -19.859 1.232 1 95.56 312 ALA A N 1
ATOM 2317 C CA . ALA A 1 312 ? 3.09 -19.875 0.979 1 95.56 312 ALA A CA 1
ATOM 2318 C C . ALA A 1 312 ? 2.613 -21.297 0.675 1 95.56 312 ALA A C 1
ATOM 2320 O O . ALA A 1 312 ? 1.567 -21.734 1.167 1 95.56 312 ALA A O 1
ATOM 2321 N N . PRO A 1 313 ? 3.367 -22.078 -0.07 1 96.38 313 PRO A N 1
ATOM 2322 C CA . PRO A 1 313 ? 2.877 -23.422 -0.366 1 96.38 313 PRO A CA 1
ATOM 2323 C C . PRO A 1 313 ? 2.66 -24.266 0.891 1 96.38 313 PRO A C 1
ATOM 2325 O O . PRO A 1 313 ? 1.657 -24.969 0.998 1 96.38 313 PRO A O 1
ATOM 2328 N N . GLY A 1 314 ? 3.566 -24.172 1.823 1 95.88 314 GLY A N 1
ATOM 2329 C CA . GLY A 1 314 ? 3.402 -24.906 3.072 1 95.88 314 GLY A CA 1
ATOM 2330 C C . GLY A 1 314 ? 2.199 -24.438 3.875 1 95.88 314 GLY A C 1
ATOM 2331 O O . GLY A 1 314 ? 1.471 -25.266 4.434 1 95.88 314 GLY A O 1
ATOM 2332 N N . GLN A 1 315 ? 1.965 -23.203 3.896 1 95.62 315 GLN A N 1
ATOM 2333 C CA . GLN A 1 315 ? 0.835 -22.625 4.625 1 95.62 315 GLN A CA 1
ATOM 2334 C C . GLN A 1 315 ? -0.489 -23.016 3.969 1 95.62 315 GLN A C 1
ATOM 2336 O O . GLN A 1 315 ? -1.463 -23.312 4.656 1 95.62 315 GLN A O 1
ATOM 2341 N N . LEU A 1 316 ? -0.469 -22.969 2.68 1 97.44 316 LEU A N 1
ATOM 2342 C CA . LEU A 1 316 ? -1.65 -23.391 1.934 1 97.44 316 LEU A CA 1
ATOM 2343 C C . LEU A 1 316 ? -1.954 -24.875 2.176 1 97.44 316 LEU A C 1
ATOM 2345 O O . LEU A 1 316 ? -3.104 -25.234 2.432 1 97.44 316 LEU A O 1
ATOM 2349 N N . ALA A 1 317 ? -0.954 -25.672 2.15 1 97.12 317 ALA A N 1
ATOM 2350 C CA . ALA A 1 317 ? -1.109 -27.109 2.396 1 97.12 317 ALA A CA 1
ATOM 2351 C C . ALA A 1 317 ? -1.636 -27.375 3.805 1 97.12 317 ALA A C 1
ATOM 2353 O O . ALA A 1 317 ? -2.408 -28.297 4.023 1 97.12 317 ALA A O 1
ATOM 2354 N N . ALA A 1 318 ? -1.243 -26.562 4.727 1 95.44 318 ALA A N 1
ATOM 2355 C CA . ALA A 1 318 ? -1.695 -26.703 6.105 1 95.44 318 ALA A CA 1
ATOM 2356 C C . ALA A 1 318 ? -3.201 -26.484 6.219 1 95.44 318 ALA A C 1
ATOM 2358 O O . ALA A 1 318 ? -3.877 -27.172 6.988 1 95.44 318 ALA A O 1
ATOM 2359 N N . LEU A 1 319 ? -3.742 -25.562 5.457 1 95.5 319 LEU A N 1
ATOM 2360 C CA . LEU A 1 319 ? -5.188 -25.344 5.453 1 95.5 319 LEU A CA 1
ATOM 2361 C C . LEU A 1 319 ? -5.918 -26.609 4.996 1 95.5 319 LEU A C 1
ATOM 2363 O O . LEU A 1 319 ? -6.953 -26.969 5.562 1 95.5 319 LEU A O 1
ATOM 2367 N N . ALA A 1 320 ? -5.371 -27.219 3.994 1 96.5 320 ALA A N 1
ATOM 2368 C CA . ALA A 1 320 ? -5.973 -28.453 3.488 1 96.5 320 ALA A CA 1
ATOM 2369 C C . ALA A 1 320 ? -5.836 -29.594 4.5 1 96.5 320 ALA A C 1
ATOM 2371 O O . ALA A 1 320 ? -6.793 -30.312 4.754 1 96.5 320 ALA A O 1
ATOM 2372 N N . ALA A 1 321 ? -4.668 -29.688 5.102 1 95.56 321 ALA A N 1
ATOM 2373 C CA . ALA A 1 321 ? -4.379 -30.75 6.055 1 95.56 321 ALA A CA 1
ATOM 2374 C C . ALA A 1 321 ? -5.277 -30.641 7.285 1 95.56 321 ALA A C 1
ATOM 2376 O O . ALA A 1 321 ? -5.664 -31.656 7.867 1 95.56 321 ALA A O 1
ATOM 2377 N N . GLU A 1 322 ? -5.656 -29.453 7.602 1 94.31 322 GLU A N 1
ATOM 2378 C CA . GLU A 1 322 ? -6.453 -29.219 8.805 1 94.31 322 GLU A CA 1
ATOM 2379 C C . GLU A 1 322 ? -7.945 -29.234 8.492 1 94.31 322 GLU A C 1
ATOM 2381 O O . GLU A 1 322 ? -8.773 -28.953 9.359 1 94.31 322 GLU A O 1
ATOM 2386 N N . GLY A 1 323 ? -8.289 -29.406 7.297 1 93.62 323 GLY A N 1
ATOM 2387 C CA . GLY A 1 323 ? -9.68 -29.562 6.906 1 93.62 323 GLY A CA 1
ATOM 2388 C C . GLY A 1 323 ? -10.391 -28.25 6.672 1 93.62 323 GLY A C 1
ATOM 2389 O O . GLY A 1 323 ? -11.617 -28.219 6.535 1 93.62 323 GLY A O 1
ATOM 2390 N N . LEU A 1 324 ? -9.688 -27.203 6.617 1 93.62 324 LEU A N 1
ATOM 2391 C CA . LEU A 1 324 ? -10.281 -25.891 6.406 1 93.62 324 LEU A CA 1
ATOM 2392 C C . LEU A 1 324 ? -10.492 -25.609 4.922 1 93.62 324 LEU A C 1
ATOM 2394 O O . LEU A 1 324 ? -11.297 -24.75 4.551 1 93.62 324 LEU A O 1
ATOM 2398 N N . LEU A 1 325 ? -9.734 -26.297 4.098 1 95.69 325 LEU A N 1
ATOM 2399 C CA . LEU A 1 325 ? -9.789 -26.172 2.645 1 95.69 325 LEU A CA 1
ATOM 2400 C C . LEU A 1 325 ? -10.086 -27.516 1.994 1 95.69 325 LEU A C 1
ATOM 2402 O O . LEU A 1 325 ? -9.297 -28.453 2.104 1 95.69 325 LEU A O 1
ATOM 2406 N N . ASP A 1 326 ? -11.195 -27.562 1.357 1 95.19 326 ASP A N 1
ATOM 2407 C CA . ASP A 1 326 ? -11.594 -28.812 0.699 1 95.19 326 ASP A CA 1
ATOM 2408 C C . ASP A 1 326 ? -11.156 -28.812 -0.763 1 95.19 326 ASP A C 1
ATOM 2410 O O . ASP A 1 326 ? -11.875 -28.328 -1.636 1 95.19 326 ASP A O 1
ATOM 2414 N N . LEU A 1 327 ? -10.117 -29.484 -1.044 1 96.81 327 LEU A N 1
ATOM 2415 C CA . LEU A 1 327 ? -9.539 -29.5 -2.385 1 96.81 327 LEU A CA 1
ATOM 2416 C C . LEU A 1 327 ? -10.438 -30.281 -3.348 1 96.81 327 LEU A C 1
ATOM 2418 O O . LEU A 1 327 ? -10.305 -30.141 -4.566 1 96.81 327 LEU A O 1
ATOM 2422 N N . ALA A 1 328 ? -11.328 -31.047 -2.834 1 94.69 328 ALA A N 1
ATOM 2423 C CA . ALA A 1 328 ? -12.219 -31.844 -3.68 1 94.69 328 ALA A CA 1
ATOM 2424 C C . ALA A 1 328 ? -13.203 -30.938 -4.434 1 94.69 328 ALA A C 1
ATOM 2426 O O . ALA A 1 328 ? -13.852 -31.391 -5.383 1 94.69 328 ALA A O 1
ATOM 2427 N N . ARG A 1 329 ? -13.266 -29.719 -4.027 1 94.5 329 ARG A N 1
ATOM 2428 C CA . ARG A 1 329 ? -14.156 -28.766 -4.688 1 94.5 329 ARG A CA 1
ATOM 2429 C C . ARG A 1 329 ? -13.57 -28.297 -6.02 1 94.5 329 ARG A C 1
ATOM 2431 O O . ARG A 1 329 ? -14.281 -27.734 -6.848 1 94.5 329 ARG A O 1
ATOM 2438 N N . ILE A 1 330 ? -12.305 -28.547 -6.227 1 96.62 330 ILE A N 1
ATOM 2439 C CA . ILE A 1 330 ? -11.672 -28.203 -7.496 1 96.62 330 ILE A CA 1
ATOM 2440 C C . ILE A 1 330 ? -11.93 -29.312 -8.516 1 96.62 330 ILE A C 1
ATOM 2442 O O . ILE A 1 330 ? -11.727 -30.484 -8.219 1 96.62 330 ILE A O 1
ATOM 2446 N N . ASN A 1 331 ? -12.43 -28.875 -9.664 1 96.69 331 ASN A N 1
ATOM 2447 C CA . ASN A 1 331 ? -12.688 -29.828 -10.734 1 96.69 331 ASN A CA 1
ATOM 2448 C C . ASN A 1 331 ? -11.422 -30.125 -11.539 1 96.69 331 ASN A C 1
ATOM 2450 O O . ASN A 1 331 ? -11.086 -29.391 -12.461 1 96.69 331 ASN A O 1
ATOM 2454 N N . VAL A 1 332 ? -10.867 -31.312 -11.273 1 97.62 332 VAL A N 1
ATOM 2455 C CA . VAL A 1 332 ? -9.602 -31.641 -11.914 1 97.62 332 VAL A CA 1
ATOM 2456 C C . VAL A 1 332 ? -9.836 -32.625 -13.062 1 97.62 332 VAL A C 1
ATOM 2458 O O . VAL A 1 332 ? -10.328 -33.719 -12.852 1 97.62 332 VAL A O 1
ATOM 2461 N N . ALA A 1 333 ? -9.539 -32.188 -14.258 1 98.12 333 ALA A N 1
ATOM 2462 C CA . ALA A 1 333 ? -9.461 -33.094 -15.406 1 98.12 333 ALA A CA 1
ATOM 2463 C C . ALA A 1 333 ? -8.062 -33.688 -15.555 1 98.12 333 ALA A C 1
ATOM 2465 O O . ALA A 1 333 ? -7.086 -32.938 -15.68 1 98.12 333 ALA A O 1
ATOM 2466 N N . THR A 1 334 ? -7.984 -34.969 -15.594 1 98.25 334 THR A N 1
ATOM 2467 C CA . THR A 1 334 ? -6.668 -35.594 -15.656 1 98.25 334 THR A CA 1
ATOM 2468 C C . THR A 1 334 ? -6.453 -36.281 -17 1 98.25 334 THR A C 1
ATOM 2470 O O . THR A 1 334 ? -7.387 -36.812 -17.594 1 98.25 334 THR A O 1
ATOM 2473 N N . PHE A 1 335 ? -5.246 -36.219 -17.484 1 98.62 335 PHE A N 1
ATOM 2474 C CA . PHE A 1 335 ? -4.785 -36.875 -18.703 1 98.62 335 PHE A CA 1
ATOM 2475 C C . PHE A 1 335 ? -3.465 -37.594 -18.469 1 98.62 335 PHE A C 1
ATOM 2477 O O . PHE A 1 335 ? -2.668 -37.188 -17.625 1 98.62 335 PHE A O 1
ATOM 2484 N N . LYS A 1 336 ? -3.26 -38.656 -19.25 1 98.38 336 LYS A N 1
ATOM 2485 C CA . LYS A 1 336 ? -1.942 -39.281 -19.219 1 98.38 336 LYS A CA 1
ATOM 2486 C C . LYS A 1 336 ? -0.882 -38.375 -19.828 1 98.38 336 LYS A C 1
ATOM 2488 O O . LYS A 1 336 ? -1.164 -37.594 -20.75 1 98.38 336 LYS A O 1
ATOM 2493 N N . LEU A 1 337 ? 0.313 -38.469 -19.25 1 98.25 337 LEU A N 1
ATOM 2494 C CA . LEU A 1 337 ? 1.427 -37.688 -19.781 1 98.25 337 LEU A CA 1
ATOM 2495 C C . LEU A 1 337 ? 1.557 -37.844 -21.281 1 98.25 337 LEU A C 1
ATOM 2497 O O . LEU A 1 337 ? 1.802 -36.875 -22 1 98.25 337 LEU A O 1
ATOM 2501 N N . ALA A 1 338 ? 1.335 -39 -21.781 1 97.56 338 ALA A N 1
ATOM 2502 C CA . ALA A 1 338 ? 1.442 -39.312 -23.203 1 97.56 338 ALA A CA 1
ATOM 2503 C C . ALA A 1 338 ? 0.38 -38.531 -24 1 97.56 338 ALA A C 1
ATOM 2505 O O . ALA A 1 338 ? 0.552 -38.281 -25.188 1 97.56 338 ALA A O 1
ATOM 2506 N N . ASP A 1 339 ? -0.704 -38.156 -23.344 1 97.56 339 ASP A N 1
ATOM 2507 C CA . ASP A 1 339 ? -1.812 -37.438 -23.984 1 97.56 339 ASP A CA 1
ATOM 2508 C C . ASP A 1 339 ? -1.742 -35.938 -23.719 1 97.56 339 ASP A C 1
ATOM 2510 O O . ASP A 1 339 ? -2.773 -35.281 -23.656 1 97.56 339 ASP A O 1
ATOM 2514 N N . PHE A 1 340 ? -0.55 -35.5 -23.547 1 97.06 340 PHE A N 1
ATOM 2515 C CA . PHE A 1 340 ? -0.306 -34.125 -23.141 1 97.06 340 PHE A CA 1
ATOM 2516 C C . PHE A 1 340 ? -0.997 -33.156 -24.094 1 97.06 340 PHE A C 1
ATOM 2518 O O . PHE A 1 340 ? -1.535 -32.125 -23.672 1 97.06 340 PHE A O 1
ATOM 2525 N N . ARG A 1 341 ? -1.024 -33.375 -25.328 1 95.12 341 ARG A N 1
ATOM 2526 C CA . ARG A 1 341 ? -1.621 -32.469 -26.312 1 95.12 341 ARG A CA 1
ATOM 2527 C C . ARG A 1 341 ? -3.117 -32.312 -26.062 1 95.12 341 ARG A C 1
ATOM 2529 O O . ARG A 1 341 ? -3.658 -31.219 -26.219 1 95.12 341 ARG A O 1
ATOM 2536 N N . ARG A 1 342 ? -3.73 -33.375 -25.672 1 97.31 342 ARG A N 1
ATOM 2537 C CA . ARG A 1 342 ? -5.141 -33.312 -25.312 1 97.31 342 ARG A CA 1
ATOM 2538 C C . ARG A 1 342 ? -5.328 -32.469 -24.047 1 97.31 342 ARG A C 1
ATOM 2540 O O . ARG A 1 342 ? -6.316 -31.75 -23.906 1 97.31 342 ARG A O 1
ATOM 2547 N N . ALA A 1 343 ? -4.418 -32.656 -23.141 1 98.06 343 ALA A N 1
ATOM 2548 C CA . ALA A 1 343 ? -4.461 -31.891 -21.906 1 98.06 343 ALA A CA 1
ATOM 2549 C C . ALA A 1 343 ? -4.359 -30.391 -22.188 1 98.06 343 ALA A C 1
ATOM 2551 O O . ALA A 1 343 ? -5.062 -29.594 -21.578 1 98.06 343 ALA A O 1
ATOM 2552 N N . VAL A 1 344 ? -3.494 -30.047 -23.109 1 97.88 344 VAL A N 1
ATOM 2553 C CA . VAL A 1 344 ? -3.295 -28.641 -23.484 1 97.88 344 VAL A CA 1
ATOM 2554 C C . VAL A 1 344 ? -4.59 -28.062 -24.047 1 97.88 344 VAL A C 1
ATOM 2556 O O . VAL A 1 344 ? -4.988 -26.953 -23.703 1 97.88 344 VAL A O 1
ATOM 2559 N N . GLU A 1 345 ? -5.258 -28.812 -24.844 1 97.06 345 GLU A N 1
ATOM 2560 C CA . GLU A 1 345 ? -6.531 -28.391 -25.422 1 97.06 345 GLU A CA 1
ATOM 2561 C C . GLU A 1 345 ? -7.59 -28.219 -24.344 1 97.06 345 GLU A C 1
ATOM 2563 O O . GLU A 1 345 ? -8.336 -27.234 -24.359 1 97.06 345 GLU A O 1
ATOM 2568 N N . ALA A 1 346 ? -7.605 -29.141 -23.453 1 97.25 346 ALA A N 1
ATOM 2569 C CA . ALA A 1 346 ? -8.57 -29.078 -22.359 1 97.25 346 ALA A CA 1
ATOM 2570 C C . ALA A 1 346 ? -8.297 -27.875 -21.469 1 97.25 346 ALA A C 1
ATOM 2572 O O . ALA A 1 346 ? -9.227 -27.188 -21.031 1 97.25 346 ALA A O 1
ATOM 2573 N N . ALA A 1 347 ? -7.051 -27.609 -21.219 1 97.19 347 ALA A N 1
ATOM 2574 C CA . ALA A 1 347 ? -6.648 -26.516 -20.312 1 97.19 347 ALA A CA 1
ATOM 2575 C C . ALA A 1 347 ? -7.098 -25.172 -20.859 1 97.19 347 ALA A C 1
ATOM 2577 O O . ALA A 1 347 ? -7.441 -24.266 -20.094 1 97.19 347 ALA A O 1
ATOM 2578 N N . ALA A 1 348 ? -7.16 -25.016 -22.125 1 95 348 ALA A N 1
ATOM 2579 C CA . ALA A 1 348 ? -7.52 -23.75 -22.766 1 95 348 ALA A CA 1
ATOM 2580 C C . ALA A 1 348 ? -8.969 -23.375 -22.469 1 95 348 ALA A C 1
ATOM 2582 O O . ALA A 1 348 ? -9.359 -22.219 -22.625 1 95 348 ALA A O 1
ATOM 2583 N N . MET A 1 349 ? -9.727 -24.297 -21.953 1 92.62 349 MET A N 1
ATOM 2584 C CA . MET A 1 349 ? -11.156 -24.094 -21.75 1 92.62 349 MET A CA 1
ATOM 2585 C C . MET A 1 349 ? -11.492 -23.969 -20.266 1 92.62 349 MET A C 1
ATOM 2587 O O . MET A 1 349 ? -12.656 -23.812 -19.906 1 92.62 349 MET A O 1
ATOM 2591 N N . MET A 1 350 ? -10.492 -24.016 -19.469 1 92.5 350 MET A N 1
ATOM 2592 C CA . MET A 1 350 ? -10.711 -24 -18.016 1 92.5 350 MET A CA 1
ATOM 2593 C C . MET A 1 350 ? -11.414 -22.719 -17.578 1 92.5 350 MET A C 1
ATOM 2595 O O . MET A 1 350 ? -11.094 -21.625 -18.078 1 92.5 350 MET A O 1
ATOM 2599 N N . GLN A 1 351 ? -12.32 -22.859 -16.672 1 90.44 351 GLN A N 1
ATOM 2600 C CA . GLN A 1 351 ? -13.039 -21.766 -16.031 1 90.44 351 GLN A CA 1
ATOM 2601 C C . GLN A 1 351 ? -13.25 -22.031 -14.547 1 90.44 351 GLN A C 1
ATOM 2603 O O . GLN A 1 351 ? -13.125 -23.172 -14.094 1 90.44 351 GLN A O 1
ATOM 2608 N N . SER A 1 352 ? -13.461 -20.969 -13.805 1 93 352 SER A N 1
ATOM 2609 C CA . SER A 1 352 ? -13.859 -21.062 -12.406 1 93 352 SER A CA 1
ATOM 2610 C C . SER A 1 352 ? -12.93 -22 -11.641 1 93 352 SER A C 1
ATOM 2612 O O . SER A 1 352 ? -11.711 -21.828 -11.656 1 93 352 SER A O 1
ATOM 2614 N N . LEU A 1 353 ? -13.477 -23.172 -11.148 1 95.25 353 LEU A N 1
ATOM 2615 C CA . LEU A 1 353 ? -12.703 -24.031 -10.273 1 95.25 353 LEU A CA 1
ATOM 2616 C C . LEU A 1 353 ? -12.125 -25.219 -11.039 1 95.25 353 LEU A C 1
ATOM 2618 O O . LEU A 1 353 ? -11.789 -26.25 -10.445 1 95.25 353 LEU A O 1
ATOM 2622 N N . ASP A 1 354 ? -11.992 -25.031 -12.367 1 96.56 354 ASP A N 1
ATOM 2623 C CA . ASP A 1 354 ? -11.414 -26.094 -13.195 1 96.56 354 ASP A CA 1
ATOM 2624 C C . ASP A 1 354 ? -9.891 -26.094 -13.086 1 96.56 354 ASP A C 1
ATOM 2626 O O . ASP A 1 354 ? -9.266 -25.047 -12.906 1 96.56 354 ASP A O 1
ATOM 2630 N N . LEU A 1 355 ? -9.344 -27.266 -13.18 1 97.94 355 LEU A N 1
ATOM 2631 C CA . LEU A 1 355 ? -7.906 -27.469 -13.297 1 97.94 355 LEU A CA 1
ATOM 2632 C C . LEU A 1 355 ? -7.59 -28.672 -14.172 1 97.94 355 LEU A C 1
ATOM 2634 O O . LEU A 1 355 ? -8.25 -29.719 -14.078 1 97.94 355 LEU A O 1
ATOM 2638 N N . THR A 1 356 ? -6.688 -28.531 -15.109 1 98.56 356 THR A N 1
ATOM 2639 C CA . THR A 1 356 ? -6.211 -29.641 -15.93 1 98.56 356 THR A CA 1
ATOM 2640 C C . THR A 1 356 ? -4.84 -30.109 -15.461 1 98.56 356 THR A C 1
ATOM 2642 O O . THR A 1 356 ? -3.955 -29.297 -15.188 1 98.56 356 THR A O 1
ATOM 2645 N N . ALA A 1 357 ? -4.727 -31.422 -15.32 1 98.5 357 ALA A N 1
ATOM 2646 C CA . ALA A 1 357 ? -3.469 -32 -14.859 1 98.5 357 ALA A CA 1
ATOM 2647 C C . ALA A 1 357 ? -3.047 -33.188 -15.75 1 98.5 357 ALA A C 1
ATOM 2649 O O . ALA A 1 357 ? -3.893 -33.844 -16.359 1 98.5 357 ALA A O 1
ATOM 2650 N N . VAL A 1 358 ? -1.757 -33.344 -15.867 1 98.44 358 VAL A N 1
ATOM 2651 C CA . VAL A 1 358 ? -1.208 -34.531 -16.516 1 98.44 358 VAL A CA 1
ATOM 2652 C C . VAL A 1 358 ? -0.592 -35.469 -15.453 1 98.44 358 VAL A C 1
ATOM 2654 O O . VAL A 1 358 ? 0.036 -35 -14.5 1 98.44 358 VAL A O 1
ATOM 2657 N N . VAL A 1 359 ? -0.844 -36.688 -15.641 1 97.88 359 VAL A N 1
ATOM 2658 C CA . VAL A 1 359 ? -0.365 -37.719 -14.727 1 97.88 359 VAL A CA 1
ATOM 2659 C C . VAL A 1 359 ? 0.49 -38.719 -15.492 1 97.88 359 VAL A C 1
ATOM 2661 O O . VAL A 1 359 ? 0.012 -39.375 -16.438 1 97.88 359 VAL A O 1
ATOM 2664 N N . PRO A 1 360 ? 1.73 -38.844 -15.062 1 96 360 PRO A N 1
ATOM 2665 C CA . PRO A 1 360 ? 2.578 -39.812 -15.758 1 96 360 PRO A CA 1
ATOM 2666 C C . PRO A 1 360 ? 2.1 -41.25 -15.57 1 96 360 PRO A C 1
ATOM 2668 O O . PRO A 1 360 ? 1.5 -41.594 -14.547 1 96 360 PRO A O 1
ATOM 2671 N N . MET B 1 1 ? -6.707 33.375 36.312 1 70.44 1 MET B N 1
ATOM 2672 C CA . MET B 1 1 ? -7.043 33.406 34.875 1 70.44 1 MET B CA 1
ATOM 2673 C C . MET B 1 1 ? -7.887 34.625 34.531 1 70.44 1 MET B C 1
ATOM 2675 O O . MET B 1 1 ? -8.719 35.031 35.344 1 70.44 1 MET B O 1
ATOM 2679 N N . THR B 1 2 ? -7.465 35.344 33.469 1 85 2 THR B N 1
ATOM 2680 C CA . THR B 1 2 ? -8.25 36.5 33.062 1 85 2 THR B CA 1
ATOM 2681 C C . THR B 1 2 ? -9.664 36.094 32.656 1 85 2 THR B C 1
ATOM 2683 O O . THR B 1 2 ? -9.867 35 32.125 1 85 2 THR B O 1
ATOM 2686 N N . SER B 1 3 ? -10.602 36.875 32.906 1 93.25 3 SER B N 1
ATOM 2687 C CA . SER B 1 3 ? -12.008 36.562 32.656 1 93.25 3 SER B CA 1
ATOM 2688 C C . SER B 1 3 ? -12.328 36.688 31.172 1 93.25 3 SER B C 1
ATOM 2690 O O . SER B 1 3 ? -13.273 36.062 30.688 1 93.25 3 SER B O 1
ATOM 2692 N N . THR B 1 4 ? -11.547 37.562 30.516 1 96.62 4 THR B N 1
ATOM 2693 C CA . THR B 1 4 ? -11.734 37.75 29.078 1 96.62 4 THR B CA 1
ATOM 2694 C C . THR B 1 4 ? -10.391 37.75 28.359 1 96.62 4 THR B C 1
ATOM 2696 O O . THR B 1 4 ? -9.344 37.906 28.984 1 96.62 4 THR B O 1
ATOM 2699 N N . HIS B 1 5 ? -10.414 37.469 27.109 1 97.38 5 HIS B N 1
ATOM 2700 C CA . HIS B 1 5 ? -9.234 37.594 26.25 1 97.38 5 HIS B CA 1
ATOM 2701 C C . HIS B 1 5 ? -9.625 37.969 24.828 1 97.38 5 HIS B C 1
ATOM 2703 O O . HIS B 1 5 ? -10.805 37.969 24.484 1 97.38 5 HIS B O 1
ATOM 2709 N N . LYS B 1 6 ? -8.625 38.375 24.078 1 98.12 6 LYS B N 1
ATOM 2710 C CA . LYS B 1 6 ? -8.852 38.781 22.703 1 98.12 6 LYS B CA 1
ATOM 2711 C C . LYS B 1 6 ? -8.766 37.594 21.75 1 98.12 6 LYS B C 1
ATOM 2713 O O . LYS B 1 6 ? -7.914 36.719 21.922 1 98.12 6 LYS B O 1
ATOM 2718 N N . ALA B 1 7 ? -9.719 37.531 20.781 1 98.44 7 ALA B N 1
ATOM 2719 C CA . ALA B 1 7 ? -9.727 36.469 19.766 1 98.44 7 ALA B CA 1
ATOM 2720 C C . ALA B 1 7 ? -10.297 37 18.438 1 98.44 7 ALA B C 1
ATOM 2722 O O . ALA B 1 7 ? -11.195 37.844 18.438 1 98.44 7 ALA B O 1
ATOM 2723 N N . TRP B 1 8 ? -9.703 36.594 17.359 1 98.5 8 TRP B N 1
ATOM 2724 C CA . TRP B 1 8 ? -10.328 36.812 16.062 1 98.5 8 TRP B CA 1
ATOM 2725 C C . TRP B 1 8 ? -11.461 35.812 15.836 1 98.5 8 TRP B C 1
ATOM 2727 O O . TRP B 1 8 ? -11.234 34.594 15.82 1 98.5 8 TRP B O 1
ATOM 2737 N N . ARG B 1 9 ? -12.68 36.281 15.641 1 98.31 9 ARG B N 1
ATOM 2738 C CA . ARG B 1 9 ? -13.844 35.406 15.414 1 98.31 9 ARG B CA 1
ATOM 2739 C C . ARG B 1 9 ? -14.469 35.688 14.055 1 98.31 9 ARG B C 1
ATOM 2741 O O . ARG B 1 9 ? -14.68 36.844 13.672 1 98.31 9 ARG B O 1
ATOM 2748 N N . LEU B 1 10 ? -14.633 34.656 13.344 1 98.19 10 LEU B N 1
ATOM 2749 C CA . LEU B 1 10 ? -15.375 34.719 12.086 1 98.19 10 LEU B CA 1
ATOM 2750 C C . LEU B 1 10 ? -16.875 34.625 12.328 1 98.19 10 LEU B C 1
ATOM 2752 O O . LEU B 1 10 ? -17.375 33.531 12.664 1 98.19 10 LEU B O 1
ATOM 2756 N N . HIS B 1 11 ? -17.594 35.75 12.109 1 98.25 11 HIS B N 1
ATOM 2757 C CA . HIS B 1 11 ? -19.016 35.812 12.391 1 98.25 11 HIS B CA 1
ATOM 2758 C C . HIS B 1 11 ? -19.828 35.375 11.18 1 98.25 11 HIS B C 1
ATOM 2760 O O . HIS B 1 11 ? -20.953 34.844 11.336 1 98.25 11 HIS B O 1
ATOM 2766 N N . ALA B 1 12 ? -19.328 35.656 10.047 1 97.44 12 ALA B N 1
ATOM 2767 C CA . ALA B 1 12 ? -19.812 35.281 8.719 1 97.44 12 ALA B CA 1
ATOM 2768 C C . ALA B 1 12 ? -18.688 35.344 7.688 1 97.44 12 ALA B C 1
ATOM 2770 O O . ALA B 1 12 ? -17.625 35.875 7.973 1 97.44 12 ALA B O 1
ATOM 2771 N N . TYR B 1 13 ? -18.969 34.75 6.613 1 96 13 TYR B N 1
ATOM 2772 C CA . TYR B 1 13 ? -17.969 34.938 5.562 1 96 13 TYR B CA 1
ATOM 2773 C C . TYR B 1 13 ? -17.625 36.406 5.355 1 96 13 TYR B C 1
ATOM 2775 O O . TYR B 1 13 ? -18.531 37.25 5.266 1 96 13 TYR B O 1
ATOM 2783 N N . ASN B 1 14 ? -16.391 36.688 5.438 1 96.06 14 ASN B N 1
ATOM 2784 C CA . ASN B 1 14 ? -15.836 38.031 5.242 1 96.06 14 ASN B CA 1
ATOM 2785 C C . ASN B 1 14 ? -16.141 38.938 6.426 1 96.06 14 ASN B C 1
ATOM 2787 O O . ASN B 1 14 ? -16.016 40.156 6.324 1 96.06 14 ASN B O 1
ATOM 2791 N N . ASP B 1 15 ? -16.609 38.438 7.484 1 97.5 15 ASP B N 1
ATOM 2792 C CA . ASP B 1 15 ? -16.875 39.219 8.695 1 97.5 15 ASP B CA 1
ATOM 2793 C C . ASP B 1 15 ? -16.031 38.688 9.859 1 97.5 15 ASP B C 1
ATOM 2795 O O . ASP B 1 15 ? -16.578 38.094 10.797 1 97.5 15 ASP B O 1
ATOM 2799 N N . LEU B 1 16 ? -14.75 38.969 9.797 1 97.5 16 LEU B N 1
ATOM 2800 C CA . LEU B 1 16 ? -13.797 38.656 10.852 1 97.5 16 LEU B CA 1
ATOM 2801 C C . LEU B 1 16 ? -13.648 39.844 11.82 1 97.5 16 LEU B C 1
ATOM 2803 O O . LEU B 1 16 ? -13.383 40.969 11.406 1 97.5 16 LEU B O 1
ATOM 2807 N N . ARG B 1 17 ? -13.82 39.531 13.117 1 98.19 17 ARG B N 1
ATOM 2808 C CA . ARG B 1 17 ? -13.75 40.594 14.125 1 98.19 17 ARG B CA 1
ATOM 2809 C C . ARG B 1 17 ? -12.789 40.219 15.25 1 98.19 17 ARG B C 1
ATOM 2811 O O . ARG B 1 17 ? -12.703 39.031 15.625 1 98.19 17 ARG B O 1
ATOM 2818 N N . PHE B 1 18 ? -12.086 41.188 15.719 1 98.12 18 PHE B N 1
ATOM 2819 C CA . PHE B 1 18 ? -11.203 41.031 16.859 1 98.12 18 PHE B CA 1
ATOM 2820 C C . PHE B 1 18 ? -11.938 41.344 18.156 1 98.12 18 PHE B C 1
ATOM 2822 O O . PHE B 1 18 ? -11.93 42.5 18.625 1 98.12 18 PHE B O 1
ATOM 2829 N N . ASP B 1 19 ? -12.453 40.312 18.812 1 97.69 19 ASP B N 1
ATOM 2830 C CA . ASP B 1 19 ? -13.422 40.438 19.891 1 97.69 19 ASP B CA 1
ATOM 2831 C C . ASP B 1 19 ? -12.781 40.188 21.25 1 97.69 19 ASP B C 1
ATOM 2833 O O . ASP B 1 19 ? -11.773 39.469 21.344 1 97.69 19 ASP B O 1
ATOM 2837 N N . ASP B 1 20 ? -13.406 40.812 22.25 1 97.56 20 ASP B N 1
ATOM 2838 C CA . ASP B 1 20 ? -13.242 40.312 23.625 1 97.56 20 ASP B CA 1
ATOM 2839 C C . ASP B 1 20 ? -14.18 39.156 23.906 1 97.56 20 ASP B C 1
ATOM 2841 O O . ASP B 1 20 ? -15.398 39.281 23.766 1 97.56 20 ASP B O 1
ATOM 2845 N N . VAL B 1 21 ? -13.57 38.062 24.25 1 96.81 21 VAL B N 1
ATOM 2846 C CA . VAL B 1 21 ? -14.406 36.875 24.484 1 96.81 21 VAL B CA 1
ATOM 2847 C C . VAL B 1 21 ? -14.18 36.375 25.906 1 96.81 21 VAL B C 1
ATOM 2849 O O . VAL B 1 21 ? -13.133 36.625 26.516 1 96.81 21 VAL B O 1
ATOM 2852 N N . ALA B 1 22 ? -15.172 35.688 26.469 1 96.38 22 ALA B N 1
ATOM 2853 C CA . ALA B 1 22 ? -15.039 35.094 27.797 1 96.38 22 ALA B CA 1
ATOM 2854 C C . ALA B 1 22 ? -14 33.969 27.781 1 96.38 22 ALA B C 1
ATOM 2856 O O . ALA B 1 22 ? -13.945 33.188 26.844 1 96.38 22 ALA B O 1
ATOM 2857 N N . THR B 1 23 ? -13.156 33.969 28.766 1 96.88 23 THR B N 1
ATOM 2858 C CA . THR B 1 23 ? -12.188 32.875 28.891 1 96.88 23 THR B CA 1
ATOM 2859 C C . THR B 1 23 ? -12.859 31.625 29.406 1 96.88 23 THR B C 1
ATOM 2861 O O . THR B 1 23 ? -13.5 31.625 30.453 1 96.88 23 THR B O 1
ATOM 2864 N N . PRO B 1 24 ? -12.719 30.531 28.688 1 94.88 24 PRO B N 1
ATOM 2865 C CA . PRO B 1 24 ? -13.422 29.312 29.078 1 94.88 24 PRO B CA 1
ATOM 2866 C C . PRO B 1 24 ? -12.734 28.594 30.234 1 94.88 24 PRO B C 1
ATOM 2868 O O . PRO B 1 24 ? -11.531 28.75 30.453 1 94.88 24 PRO B O 1
ATOM 2871 N N . THR B 1 25 ? -13.586 27.891 31.016 1 95.88 25 THR B N 1
ATOM 2872 C CA . THR B 1 25 ? -13.062 26.859 31.906 1 95.88 25 THR B CA 1
ATOM 2873 C C . THR B 1 25 ? -12.789 25.578 31.141 1 95.88 25 THR B C 1
ATOM 2875 O O . THR B 1 25 ? -13.539 25.219 30.219 1 95.88 25 THR B O 1
ATOM 2878 N N . PRO B 1 26 ? -11.734 24.906 31.562 1 97.06 26 PRO B N 1
ATOM 2879 C CA . PRO B 1 26 ? -11.43 23.688 30.812 1 97.06 26 PRO B CA 1
ATOM 2880 C C . PRO B 1 26 ? -12.516 22.625 30.938 1 97.06 26 PRO B C 1
ATOM 2882 O O . PRO B 1 26 ? -13.023 22.391 32.031 1 97.06 26 PRO B O 1
ATOM 2885 N N . ALA B 1 27 ? -12.922 22.031 29.812 1 97.12 27 ALA B N 1
ATOM 2886 C CA . ALA B 1 27 ? -13.727 20.812 29.859 1 97.12 27 ALA B CA 1
ATOM 2887 C C . ALA B 1 27 ? -12.984 19.688 30.578 1 97.12 27 ALA B C 1
ATOM 2889 O O . ALA B 1 27 ? -11.758 19.719 30.688 1 97.12 27 ALA B O 1
ATOM 2890 N N . PRO B 1 28 ? -13.742 18.672 31.078 1 96.69 28 PRO B N 1
ATOM 2891 C CA . PRO B 1 28 ? -13.07 17.562 31.766 1 96.69 28 PRO B CA 1
ATOM 2892 C C . PRO B 1 28 ? -11.969 16.922 30.938 1 96.69 28 PRO B C 1
ATOM 2894 O O . PRO B 1 28 ? -10.953 16.484 31.484 1 96.69 28 PRO B O 1
ATOM 2897 N N . ASP B 1 29 ? -12.117 16.875 29.625 1 96.75 29 ASP B N 1
ATOM 2898 C CA . ASP B 1 29 ? -11.141 16.266 28.734 1 96.75 29 ASP B CA 1
ATOM 2899 C C . ASP B 1 29 ? -10.391 17.328 27.922 1 96.75 29 ASP B C 1
ATOM 2901 O O . ASP B 1 29 ? -9.828 17.047 26.875 1 96.75 29 ASP B O 1
ATOM 2905 N N . GLY B 1 30 ? -10.398 18.547 28.406 1 98.12 30 GLY B N 1
ATOM 2906 C CA . GLY B 1 30 ? -9.789 19.656 27.672 1 98.12 30 GLY B CA 1
ATOM 2907 C C . GLY B 1 30 ? -8.758 20.406 28.5 1 98.12 30 GLY B C 1
ATOM 2908 O O . GLY B 1 30 ? -8.602 20.156 29.688 1 98.12 30 GLY B O 1
ATOM 2909 N N . VAL B 1 31 ? -8.047 21.297 27.797 1 98.56 31 VAL B N 1
ATOM 2910 C CA . VAL B 1 31 ? -7.098 22.219 28.422 1 98.56 31 VAL B CA 1
ATOM 2911 C C . VAL B 1 31 ? -7.363 23.641 27.953 1 98.56 31 VAL B C 1
ATOM 2913 O O . VAL B 1 31 ? -7.938 23.844 26.875 1 98.56 31 VAL B O 1
ATOM 2916 N N . VAL B 1 32 ? -7.023 24.531 28.766 1 98.62 32 VAL B N 1
ATOM 2917 C CA . VAL B 1 32 ? -6.941 25.938 28.391 1 98.62 32 VAL B CA 1
ATOM 2918 C C . VAL B 1 32 ? -5.48 26.375 28.312 1 98.62 32 VAL B C 1
ATOM 2920 O O . VAL B 1 32 ? -4.699 26.125 29.234 1 98.62 32 VAL B O 1
ATOM 2923 N N . VAL B 1 33 ? -5.148 26.953 27.203 1 98.69 33 VAL B N 1
ATOM 2924 C CA . VAL B 1 33 ? -3.744 27.266 26.953 1 98.69 33 VAL B CA 1
ATOM 2925 C C . VAL B 1 33 ? -3.6 28.734 26.562 1 98.69 33 VAL B C 1
ATOM 2927 O O . VAL B 1 33 ? -4.516 29.328 25.984 1 98.69 33 VAL B O 1
ATOM 2930 N N . ARG B 1 34 ? -2.496 29.312 26.922 1 98.62 34 ARG B N 1
ATOM 2931 C CA . ARG B 1 34 ? -2.076 30.609 26.391 1 98.62 34 ARG B CA 1
ATOM 2932 C C . ARG B 1 34 ? -1.251 30.438 25.125 1 98.62 34 ARG B C 1
ATOM 2934 O O . ARG B 1 34 ? -0.199 29.797 25.141 1 98.62 34 ARG B O 1
ATOM 2941 N N . ILE B 1 35 ? -1.706 31.062 24.062 1 98.75 35 ILE B N 1
ATOM 2942 C CA . ILE B 1 35 ? -1.039 30.906 22.781 1 98.75 35 ILE B CA 1
ATOM 2943 C C . ILE B 1 35 ? 0.259 31.703 22.766 1 98.75 35 ILE B C 1
ATOM 2945 O O . ILE B 1 35 ? 0.282 32.875 23.188 1 98.75 35 ILE B O 1
ATOM 2949 N N . GLU B 1 36 ? 1.276 31.078 22.297 1 98.69 36 GLU B N 1
ATOM 2950 C CA . GLU B 1 36 ? 2.549 31.766 22.125 1 98.69 36 GLU B CA 1
ATOM 2951 C C . GLU B 1 36 ? 2.814 32.094 20.656 1 98.69 36 GLU B C 1
ATOM 2953 O O . GLU B 1 36 ? 3.371 33.125 20.328 1 98.69 36 GLU B O 1
ATOM 2958 N N . ALA B 1 37 ? 2.504 31.234 19.812 1 98.75 37 ALA B N 1
ATOM 2959 C CA . ALA B 1 37 ? 2.623 31.406 18.359 1 98.75 37 ALA B CA 1
ATOM 2960 C C . ALA B 1 37 ? 1.646 30.5 17.625 1 98.75 37 ALA B C 1
ATOM 2962 O O . ALA B 1 37 ? 1.566 29.297 17.891 1 98.75 37 ALA B O 1
ATOM 2963 N N . GLY B 1 38 ? 0.836 31.078 16.688 1 98.56 38 GLY B N 1
ATOM 2964 C CA . GLY B 1 38 ? -0.079 30.328 15.844 1 98.56 38 GLY B CA 1
ATOM 2965 C C . GLY B 1 38 ? 0.284 30.391 14.375 1 98.56 38 GLY B C 1
ATOM 2966 O O . GLY B 1 38 ? 0.623 31.469 13.859 1 98.56 38 GLY B O 1
ATOM 2967 N N . MET B 1 39 ? 0.209 29.281 13.711 1 98 39 MET B N 1
ATOM 2968 C CA . MET B 1 39 ? 0.551 29.234 12.297 1 98 39 MET B CA 1
ATOM 2969 C C . MET B 1 39 ? -0.604 29.734 11.438 1 98 39 MET B C 1
ATOM 2971 O O . MET B 1 39 ? -1.768 29.438 11.719 1 98 39 MET B O 1
ATOM 2975 N N . VAL B 1 40 ? -0.257 30.484 10.406 1 98.31 40 VAL B N 1
ATOM 2976 C CA . VAL B 1 40 ? -1.245 30.969 9.445 1 98.31 40 VAL B CA 1
ATOM 2977 C C . VAL B 1 40 ? -1.108 30.203 8.133 1 98.31 40 VAL B C 1
ATOM 2979 O O . VAL B 1 40 ? -0.045 30.203 7.512 1 98.31 40 VAL B O 1
ATOM 2982 N N . LEU B 1 41 ? -2.184 29.562 7.766 1 95.56 41 LEU B N 1
ATOM 2983 C CA . LEU B 1 41 ? -2.17 28.781 6.531 1 95.56 41 LEU B CA 1
ATOM 2984 C C . LEU B 1 41 ? -2.227 29.703 5.312 1 95.56 41 LEU B C 1
ATOM 2986 O O . LEU B 1 41 ? -2.822 30.781 5.363 1 95.56 41 LEU B O 1
ATOM 2990 N N . SER B 1 42 ? -1.67 29.172 4.207 1 94.12 42 SER B N 1
ATOM 2991 C CA . SER B 1 42 ? -1.588 29.969 2.99 1 94.12 42 SER B CA 1
ATOM 2992 C C . SER B 1 42 ? -2.975 30.266 2.428 1 94.12 42 SER B C 1
ATOM 2994 O O . SER B 1 42 ? -3.172 31.266 1.739 1 94.12 42 SER B O 1
ATOM 2996 N N . TYR B 1 43 ? -3.932 29.391 2.725 1 93.19 43 TYR B N 1
ATOM 2997 C CA . TYR B 1 43 ? -5.254 29.547 2.125 1 93.19 43 TYR B CA 1
ATOM 2998 C C . TYR B 1 43 ? -6.246 30.109 3.129 1 93.19 43 TYR B C 1
ATOM 3000 O O . TYR B 1 43 ? -7.461 29.969 2.963 1 93.19 43 TYR B O 1
ATOM 3008 N N . THR B 1 44 ? -5.746 30.75 4.176 1 95.94 44 THR B N 1
ATOM 3009 C CA . THR B 1 44 ? -6.598 31.312 5.219 1 95.94 44 THR B CA 1
ATOM 3010 C C . THR B 1 44 ? -7.566 32.344 4.637 1 95.94 44 THR B C 1
ATOM 3012 O O . THR B 1 44 ? -8.727 32.406 5.039 1 95.94 44 THR B O 1
ATOM 3015 N N . ASN B 1 45 ? -7.109 33.094 3.703 1 94.81 45 ASN B N 1
ATOM 3016 C CA . ASN B 1 45 ? -8 34.062 3.09 1 94.81 45 ASN B CA 1
ATOM 3017 C C . ASN B 1 45 ? -9.19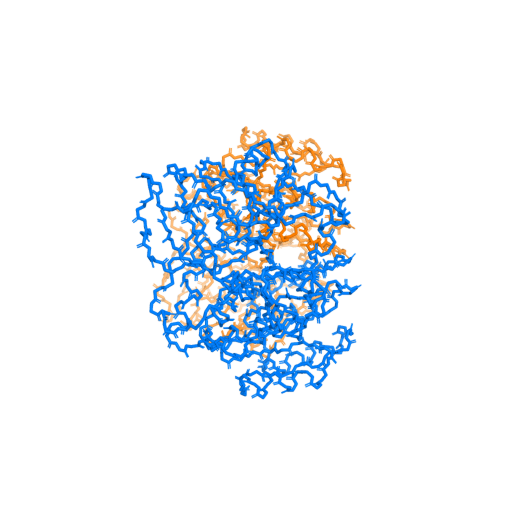5 33.375 2.42 1 94.81 45 ASN B C 1
ATOM 3019 O O . ASN B 1 45 ? -10.32 33.875 2.52 1 94.81 45 ASN B O 1
ATOM 3023 N N . ARG B 1 46 ? -8.938 32.344 1.758 1 94 46 ARG B N 1
ATOM 3024 C CA . ARG B 1 46 ? -10.016 31.625 1.096 1 94 46 ARG B CA 1
ATOM 3025 C C . ARG B 1 46 ? -10.961 31 2.117 1 94 46 ARG B C 1
ATOM 3027 O O . ARG B 1 46 ? -12.164 30.891 1.86 1 94 46 ARG B O 1
ATOM 3034 N N . LEU B 1 47 ? -10.414 30.641 3.203 1 94.75 47 LEU B N 1
ATOM 3035 C CA . LEU B 1 47 ? -11.234 30.156 4.301 1 94.75 47 LEU B CA 1
ATOM 3036 C C . LEU B 1 47 ? -12.172 31.234 4.809 1 94.75 47 LEU B C 1
ATOM 3038 O O . LEU B 1 47 ? -13.383 31.016 4.926 1 94.75 47 LEU B O 1
ATOM 3042 N N . LEU B 1 48 ? -11.711 32.406 4.988 1 95.81 48 LEU B N 1
ATOM 3043 C CA . LEU B 1 48 ? -12.453 33.531 5.566 1 95.81 48 LEU B CA 1
ATOM 3044 C C . LEU B 1 48 ? -13.531 34 4.605 1 95.81 48 LEU B C 1
ATOM 3046 O O . LEU B 1 48 ? -14.586 34.469 5.039 1 95.81 48 LEU B O 1
ATOM 3050 N N . SER B 1 49 ? -13.289 33.812 3.367 1 95.5 49 SER B N 1
ATOM 3051 C CA . SER B 1 49 ? -14.227 34.281 2.359 1 95.5 49 SER B CA 1
ATOM 3052 C C . SER B 1 49 ? -15.266 33.25 2.014 1 95.5 49 SER B C 1
ATOM 3054 O O . SER B 1 49 ? -16.234 33.531 1.312 1 95.5 49 SER B O 1
ATOM 3056 N N . GLY B 1 50 ? -15.023 32 2.424 1 93.06 50 GLY B N 1
ATOM 3057 C CA . GLY B 1 50 ? -15.938 30.922 2.096 1 93.06 50 GLY B CA 1
ATOM 3058 C C . GLY B 1 50 ? -15.656 30.297 0.743 1 93.06 50 GLY B C 1
ATOM 3059 O O . GLY B 1 50 ? -16.484 29.547 0.212 1 93.06 50 GLY B O 1
ATOM 3060 N N . ALA B 1 51 ? -14.531 30.469 0.255 1 91.44 51 ALA B N 1
ATOM 3061 C CA . ALA B 1 51 ? -14.203 30.016 -1.09 1 91.44 51 ALA B CA 1
ATOM 3062 C C . ALA B 1 51 ? -13.719 28.562 -1.066 1 91.44 51 ALA B C 1
ATOM 3064 O O . ALA B 1 51 ? -13.586 27.922 -2.115 1 91.44 51 ALA B O 1
ATOM 3065 N N . LEU B 1 52 ? -13.445 28 0.082 1 89.75 52 LEU B N 1
ATOM 3066 C CA . LEU B 1 52 ? -13.016 26.625 0.208 1 89.75 52 LEU B CA 1
ATOM 3067 C C . LEU B 1 52 ? -14.211 25.688 0.382 1 89.75 52 LEU B C 1
ATOM 3069 O O . LEU B 1 52 ? -15.188 26.047 1.046 1 89.75 52 LEU B O 1
ATOM 3073 N N . PRO B 1 53 ? -14.125 24.547 -0.266 1 85.44 53 PRO B N 1
ATOM 3074 C CA . PRO B 1 53 ? -15.188 23.547 -0.089 1 85.44 53 PRO B CA 1
ATOM 3075 C C . PRO B 1 53 ? -15.078 22.797 1.231 1 85.44 53 PRO B C 1
ATOM 3077 O O . PRO B 1 53 ? -15.055 21.562 1.239 1 85.44 53 PRO B O 1
ATOM 3080 N N . TYR B 1 54 ? -15.062 23.516 2.322 1 88.44 54 TYR B N 1
ATOM 3081 C CA . TYR B 1 54 ? -14.93 22.938 3.652 1 88.44 54 TYR B CA 1
ATOM 3082 C C . TYR B 1 54 ? -16.203 23.125 4.465 1 88.44 54 TYR B C 1
ATOM 3084 O O . TYR B 1 54 ? -16.938 24.094 4.258 1 88.44 54 TYR B O 1
ATOM 3092 N N . SER B 1 55 ? -16.453 22.141 5.27 1 91.19 55 SER B N 1
ATOM 3093 C CA . SER B 1 55 ? -17.484 22.297 6.281 1 91.19 55 SER B CA 1
ATOM 3094 C C . SER B 1 55 ? -16.953 23.031 7.508 1 91.19 55 SER B C 1
ATOM 3096 O O . SER B 1 55 ? -16.453 22.422 8.445 1 91.19 55 SER B O 1
ATOM 3098 N N . LEU B 1 56 ? -17.219 24.312 7.512 1 93.94 56 LEU B N 1
ATOM 3099 C CA . LEU B 1 56 ? -16.672 25.141 8.594 1 93.94 56 LEU B CA 1
ATOM 3100 C C . LEU B 1 56 ? -17.438 24.891 9.891 1 93.94 56 LEU B C 1
ATOM 3102 O O . LEU B 1 56 ? -18.594 24.453 9.867 1 93.94 56 LEU B O 1
ATOM 3106 N N . PRO B 1 57 ? -16.75 25.172 11 1 95.31 57 PRO B N 1
ATOM 3107 C CA . PRO B 1 57 ? -17.469 25.156 12.273 1 95.31 57 PRO B CA 1
ATOM 3108 C C . PRO B 1 57 ? -18.609 26.172 12.328 1 95.31 57 PRO B C 1
ATOM 3110 O O . PRO B 1 57 ? -18.609 27.125 11.562 1 95.31 57 PRO B O 1
ATOM 3113 N N . PRO B 1 58 ? -19.594 25.875 13.188 1 95.12 58 PRO B N 1
ATOM 3114 C CA . PRO B 1 58 ? -20.641 26.875 13.344 1 95.12 58 PRO B CA 1
ATOM 3115 C C . PRO B 1 58 ? -20.109 28.25 13.734 1 95.12 58 PRO B C 1
ATOM 3117 O O . PRO B 1 58 ? -19.281 28.344 14.656 1 95.12 58 PRO B O 1
ATOM 3120 N N . MET B 1 59 ? -20.594 29.25 13.102 1 96.25 59 MET B N 1
ATOM 3121 C CA . MET B 1 59 ? -20.141 30.609 13.32 1 96.25 59 MET B CA 1
ATOM 3122 C C . MET B 1 59 ? -20.953 31.281 14.43 1 96.25 59 MET B C 1
ATOM 3124 O O . MET B 1 59 ? -22.125 30.969 14.609 1 96.25 59 MET B O 1
ATOM 3128 N N . PRO B 1 60 ? -20.375 32.219 15.211 1 97.44 60 PRO B N 1
ATOM 3129 C CA . PRO B 1 60 ? -18.984 32.656 15.109 1 97.44 60 PRO B CA 1
ATOM 3130 C C . PRO B 1 60 ? -18.016 31.656 15.727 1 97.44 60 PRO B C 1
ATOM 3132 O O . PRO B 1 60 ? -18.344 30.984 16.703 1 97.44 60 PRO B O 1
ATOM 3135 N N . PHE B 1 61 ? -16.859 31.5 15.172 1 97.56 61 PHE B N 1
ATOM 3136 C CA . PHE B 1 61 ? -15.805 30.672 15.734 1 97.56 61 PHE B CA 1
ATOM 3137 C C . PHE B 1 61 ? -14.438 31.297 15.492 1 97.56 61 PHE B C 1
ATOM 3139 O O . PHE B 1 61 ? -14.312 32.219 14.695 1 97.56 61 PHE B O 1
ATOM 3146 N N . VAL B 1 62 ? -13.43 30.922 16.281 1 98.38 62 VAL B N 1
ATOM 3147 C CA . VAL B 1 62 ? -12.039 31.328 16.109 1 98.38 62 VAL B CA 1
ATOM 3148 C C . VAL B 1 62 ? -11.336 30.391 15.133 1 98.38 62 VAL B C 1
ATOM 3150 O O . VAL B 1 62 ? -11.18 29.203 15.414 1 98.38 62 VAL B O 1
ATOM 3153 N N . PRO B 1 63 ? -10.852 30.875 13.93 1 98.06 63 PRO B N 1
ATOM 3154 C CA . PRO B 1 63 ? -10.094 30.016 13.008 1 98.06 63 PRO B CA 1
ATOM 3155 C C . PRO B 1 63 ? -8.68 29.719 13.508 1 98.06 63 PRO B C 1
ATOM 3157 O O . PRO B 1 63 ? -8.227 30.312 14.484 1 98.06 63 PRO B O 1
ATOM 3160 N N . GLY B 1 64 ? -8.023 28.812 12.773 1 98 64 GLY B N 1
ATOM 3161 C CA . GLY B 1 64 ? -6.645 28.469 13.07 1 98 64 GLY B CA 1
ATOM 3162 C C . GLY B 1 64 ? -6.473 27.031 13.516 1 98 64 GLY B C 1
ATOM 3163 O O . GLY B 1 64 ? -7.344 26.484 14.195 1 98 64 GLY B O 1
ATOM 3164 N N . THR B 1 65 ? -5.254 26.484 13.273 1 97.62 65 THR B N 1
ATOM 3165 C CA . THR B 1 65 ? -5.102 25.047 13.438 1 97.62 65 THR B CA 1
ATOM 3166 C C . THR B 1 65 ? -3.977 24.734 14.422 1 97.62 65 THR B C 1
ATOM 3168 O O . THR B 1 65 ? -4.234 24.297 15.547 1 97.62 65 THR B O 1
ATOM 3171 N N . ASN B 1 66 ? -2.727 25 14.102 1 98.5 66 ASN B N 1
ATOM 3172 C CA . ASN B 1 66 ? -1.57 24.641 14.914 1 98.5 66 ASN B CA 1
ATOM 3173 C C . ASN B 1 66 ? -1.041 25.828 15.703 1 98.5 66 ASN B C 1
ATOM 3175 O O . ASN B 1 66 ? -1.065 26.969 15.219 1 98.5 66 ASN B O 1
ATOM 3179 N N . ALA B 1 67 ? -0.482 25.469 16.922 1 98.75 67 ALA B N 1
ATOM 3180 C CA . ALA B 1 67 ? 0.141 26.516 17.719 1 98.75 67 ALA B CA 1
ATOM 3181 C C . ALA B 1 67 ? 1.121 25.938 18.734 1 98.75 67 ALA B C 1
ATOM 3183 O O . ALA B 1 67 ? 1.092 24.734 19.016 1 98.75 67 ALA B O 1
ATOM 3184 N N . ILE B 1 68 ? 2.031 26.766 19.094 1 98.75 68 ILE B N 1
ATOM 3185 C CA . ILE B 1 68 ? 2.779 26.594 20.328 1 98.75 68 ILE B CA 1
ATOM 3186 C C . ILE B 1 68 ? 2.08 27.344 21.469 1 98.75 68 ILE B C 1
ATOM 3188 O O . ILE B 1 68 ? 1.63 28.484 21.281 1 98.75 68 ILE B O 1
ATOM 3192 N N . ALA B 1 69 ? 1.974 26.672 22.625 1 98.62 69 ALA B N 1
ATOM 3193 C CA . ALA B 1 69 ? 1.229 27.297 23.719 1 98.62 69 ALA B CA 1
ATOM 3194 C C . ALA B 1 69 ? 1.75 26.828 25.078 1 98.62 69 ALA B C 1
ATOM 3196 O O . ALA B 1 69 ? 2.625 25.969 25.141 1 98.62 69 ALA B O 1
ATOM 3197 N N . ARG B 1 70 ? 1.207 27.484 26.047 1 98.19 70 ARG B N 1
ATOM 3198 C CA . ARG B 1 70 ? 1.451 27.094 27.438 1 98.19 70 ARG B CA 1
ATOM 3199 C C . ARG B 1 70 ? 0.146 26.766 28.156 1 98.19 70 ARG B C 1
ATOM 3201 O O . ARG B 1 70 ? -0.814 27.531 28.094 1 98.19 70 ARG B O 1
ATOM 3208 N N . VAL B 1 71 ? 0.191 25.641 28.844 1 98.38 71 VAL B N 1
ATOM 3209 C CA . VAL B 1 71 ? -1.013 25.203 29.547 1 98.38 71 VAL B CA 1
ATOM 3210 C C . VAL B 1 71 ? -1.254 26.109 30.75 1 98.38 71 VAL B C 1
ATOM 3212 O O . VAL B 1 71 ? -0.345 26.344 31.562 1 98.38 71 VAL B O 1
ATOM 3215 N N . ILE B 1 72 ? -2.502 26.562 30.906 1 98.12 72 ILE B N 1
ATOM 3216 C CA . ILE B 1 72 ? -2.793 27.422 32.062 1 98.12 72 ILE B CA 1
ATOM 3217 C C . ILE B 1 72 ? -3.834 26.734 32.938 1 98.12 72 ILE B C 1
ATOM 3219 O O . ILE B 1 72 ? -3.939 27.047 34.156 1 98.12 72 ILE B O 1
ATOM 3223 N N . ALA B 1 73 ? -4.637 25.875 32.406 1 98.12 73 ALA B N 1
ATOM 3224 C CA . ALA B 1 73 ? -5.574 25.078 33.188 1 98.12 73 ALA B CA 1
ATOM 3225 C C . ALA B 1 73 ? -5.871 23.75 32.469 1 98.12 73 ALA B C 1
ATOM 3227 O O . ALA B 1 73 ? -5.836 23.672 31.25 1 98.12 73 ALA B O 1
ATOM 3228 N N . THR B 1 74 ? -6.125 22.703 33.312 1 98 74 THR B N 1
ATOM 3229 C CA . THR B 1 74 ? -6.461 21.391 32.781 1 98 74 THR B CA 1
ATOM 3230 C C . THR B 1 74 ? -7.777 20.891 33.375 1 98 74 THR B C 1
ATOM 3232 O O . THR B 1 74 ? -8.117 21.203 34.5 1 98 74 THR B O 1
ATOM 3235 N N . GLY B 1 75 ? -8.492 20.109 32.5 1 97.75 75 GLY B N 1
ATOM 3236 C CA . GLY B 1 75 ? -9.656 19.406 33 1 97.75 75 GLY B CA 1
ATOM 3237 C C . GLY B 1 75 ? -9.312 18.281 33.969 1 97.75 75 GLY B C 1
ATOM 3238 O O . GLY B 1 75 ? -8.164 17.828 34 1 97.75 75 GLY B O 1
ATOM 3239 N N . GLU B 1 76 ? -10.391 17.844 34.625 1 97.06 76 GLU B N 1
ATOM 3240 C CA . GLU B 1 76 ? -10.188 16.875 35.719 1 97.06 76 GLU B CA 1
ATOM 3241 C C . GLU B 1 76 ? -9.727 15.531 35.156 1 97.06 76 GLU B C 1
ATOM 3243 O O . GLU B 1 76 ? -9.078 14.758 35.875 1 97.06 76 GLU B O 1
ATOM 3248 N N . ASN B 1 77 ? -9.984 15.227 33.875 1 94.94 77 ASN B N 1
ATOM 3249 C CA . ASN B 1 77 ? -9.633 13.922 33.312 1 94.94 77 ASN B CA 1
ATOM 3250 C C . ASN B 1 77 ? -8.289 13.961 32.594 1 94.94 77 ASN B C 1
ATOM 3252 O O . ASN B 1 77 ? -7.84 12.953 32.062 1 94.94 77 ASN B O 1
ATOM 3256 N N . VAL B 1 78 ? -7.66 15.125 32.562 1 96 78 VAL B N 1
ATOM 3257 C CA . VAL B 1 78 ? -6.402 15.289 31.844 1 96 78 VAL B CA 1
ATOM 3258 C C . VAL B 1 78 ? -5.23 14.945 32.75 1 96 78 VAL B C 1
ATOM 3260 O O . VAL B 1 78 ? -5.098 15.508 33.844 1 96 78 VAL B O 1
ATOM 3263 N N . THR B 1 79 ? -4.34 13.984 32.25 1 94.5 79 THR B N 1
ATOM 3264 C CA . THR B 1 79 ? -3.291 13.508 33.156 1 94.5 79 THR B CA 1
ATOM 3265 C C . THR B 1 79 ? -1.917 13.656 32.5 1 94.5 79 THR B C 1
ATOM 3267 O O . THR B 1 79 ? -0.892 13.594 33.188 1 94.5 79 THR B O 1
ATOM 3270 N N . HIS B 1 80 ? -1.829 13.875 31.188 1 93.88 80 HIS B N 1
ATOM 3271 C CA . HIS B 1 80 ? -0.542 13.758 30.516 1 93.88 80 HIS B CA 1
ATOM 3272 C C . HIS B 1 80 ? 0.137 15.109 30.375 1 93.88 80 HIS B C 1
ATOM 3274 O O . HIS B 1 80 ? 1.312 15.188 30 1 93.88 80 HIS B O 1
ATOM 3280 N N . VAL B 1 81 ? -0.594 16.25 30.703 1 97 81 VAL B N 1
ATOM 3281 C CA . VAL B 1 81 ? -0.026 17.594 30.75 1 97 81 VAL B CA 1
ATOM 3282 C C . VAL B 1 81 ? -0.514 18.312 32 1 97 81 VAL B C 1
ATOM 3284 O O . VAL B 1 81 ? -1.522 17.938 32.594 1 97 81 VAL B O 1
ATOM 3287 N N . ARG B 1 82 ? 0.237 19.375 32.406 1 96.69 82 ARG B N 1
ATOM 3288 C CA . ARG B 1 82 ? -0.126 20.172 33.562 1 96.69 82 ARG B CA 1
ATOM 3289 C C . ARG B 1 82 ? 0.122 21.656 33.312 1 96.69 82 ARG B C 1
ATOM 3291 O O . ARG B 1 82 ? 0.767 22.016 32.344 1 96.69 82 ARG B O 1
ATOM 3298 N N . GLU B 1 83 ? -0.426 22.422 34.25 1 97.31 83 GLU B N 1
ATOM 3299 C CA . GLU B 1 83 ? -0.232 23.859 34.188 1 97.31 83 GLU B CA 1
ATOM 3300 C C . GLU B 1 83 ? 1.25 24.219 34.094 1 97.31 83 GLU B C 1
ATOM 3302 O O . GLU B 1 83 ? 2.074 23.641 34.812 1 97.31 83 GLU B O 1
ATOM 3307 N N . GLY B 1 84 ? 1.568 25.062 33.094 1 97.06 84 GLY B N 1
ATOM 3308 C CA . GLY B 1 84 ? 2.941 25.516 32.938 1 97.06 84 GLY B CA 1
ATOM 3309 C C . GLY B 1 84 ? 3.66 24.812 31.781 1 97.06 84 GLY B C 1
ATOM 3310 O O . GLY B 1 84 ? 4.656 25.312 31.266 1 97.06 84 GLY B O 1
ATOM 3311 N N . ASP B 1 85 ? 3.168 23.672 31.422 1 97.06 85 ASP B N 1
ATOM 3312 C CA . ASP B 1 85 ? 3.805 22.922 30.328 1 97.06 85 ASP B CA 1
ATOM 3313 C C . ASP B 1 85 ? 3.711 23.688 29.016 1 97.06 85 ASP B C 1
ATOM 3315 O O . ASP B 1 85 ? 2.66 24.234 28.688 1 97.06 85 ASP B O 1
ATOM 3319 N N . ARG B 1 86 ? 4.824 23.75 28.25 1 98 86 ARG B N 1
ATOM 3320 C CA . ARG B 1 86 ? 4.777 24.188 26.859 1 98 86 ARG B CA 1
ATOM 3321 C C . ARG B 1 86 ? 4.355 23.062 25.938 1 98 86 ARG B C 1
ATOM 3323 O O . ARG B 1 86 ? 4.824 21.922 26.078 1 98 86 ARG B O 1
ATOM 3330 N N . VAL B 1 87 ? 3.455 23.375 25.016 1 98.56 87 VAL B N 1
ATOM 3331 C CA . VAL B 1 87 ? 2.832 22.297 24.266 1 98.56 87 VAL B CA 1
ATOM 3332 C C . VAL B 1 87 ? 2.701 22.688 22.797 1 98.56 87 VAL B C 1
ATOM 3334 O O . VAL B 1 87 ? 2.754 23.875 22.453 1 98.56 87 VAL B O 1
ATOM 3337 N N . PHE B 1 88 ? 2.717 21.719 21.969 1 98.56 88 PHE B N 1
ATOM 3338 C CA . PHE B 1 88 ? 2.307 21.828 20.578 1 98.56 88 PHE B CA 1
ATOM 3339 C C . PHE B 1 88 ? 0.848 21.406 20.406 1 98.56 88 PHE B C 1
ATOM 3341 O O . PHE B 1 88 ? 0.44 20.344 20.875 1 98.56 88 PHE B O 1
ATOM 3348 N N . LEU B 1 89 ? 0.056 22.281 19.766 1 98.62 89 LEU B N 1
ATOM 3349 C CA . LEU B 1 89 ? -1.346 21.984 19.484 1 98.62 89 LEU B CA 1
ATOM 3350 C C . LEU B 1 89 ? -1.515 21.438 18.078 1 98.62 89 LEU B C 1
ATOM 3352 O O . LEU B 1 89 ? -1.202 22.125 17.094 1 98.62 89 LEU B O 1
ATOM 3356 N N . SER B 1 90 ? -1.991 20.234 17.969 1 97.88 90 SER B N 1
ATOM 3357 C CA . SER B 1 90 ? -2.379 19.656 16.688 1 97.88 90 SER B CA 1
ATOM 3358 C C . SER B 1 90 ? -3.881 19.781 16.453 1 97.88 90 SER B C 1
ATOM 3360 O O . SER B 1 90 ? -4.676 19.625 17.375 1 97.88 90 SER B O 1
ATOM 3362 N N . PRO B 1 91 ? -4.25 20.031 15.258 1 97.62 91 PRO B N 1
ATOM 3363 C CA . PRO B 1 91 ? -5.68 20.219 15.008 1 97.62 91 PRO B CA 1
ATOM 3364 C C . PRO B 1 91 ? -6.41 18.906 14.727 1 97.62 91 PRO B C 1
ATOM 3366 O O . PRO B 1 91 ? -7.645 18.891 14.68 1 97.62 91 PRO B O 1
ATOM 3369 N N . HIS B 1 92 ? -5.738 17.875 14.453 1 96.25 92 HIS B N 1
ATOM 3370 C CA . HIS B 1 92 ? -6.375 16.641 14.016 1 96.25 92 HIS B CA 1
ATOM 3371 C C . HIS B 1 92 ? -6.969 15.867 15.195 1 96.25 92 HIS B C 1
ATOM 3373 O O . HIS B 1 92 ? -6.242 15.188 15.922 1 96.25 92 HIS B O 1
ATOM 3379 N N . LEU B 1 93 ? -8.305 15.969 15.328 1 95.5 93 LEU B N 1
ATOM 3380 C CA . LEU B 1 93 ? -9 15.297 16.422 1 95.5 93 LEU B CA 1
ATOM 3381 C C . LEU B 1 93 ? -9.812 14.109 15.898 1 95.5 93 LEU B C 1
ATOM 3383 O O . LEU B 1 93 ? -10.633 14.273 14.992 1 95.5 93 LEU B O 1
ATOM 3387 N N . ARG B 1 94 ? -9.539 12.984 16.422 1 91 94 ARG B N 1
ATOM 3388 C CA . ARG B 1 94 ? -10.297 11.773 16.141 1 91 94 ARG B CA 1
ATOM 3389 C C . ARG B 1 94 ? -11.133 11.352 17.344 1 91 94 ARG B C 1
ATOM 3391 O O . ARG B 1 94 ? -10.648 11.367 18.469 1 91 94 ARG B O 1
ATOM 3398 N N . GLY B 1 95 ? -12.336 10.992 17.031 1 88.38 95 GLY B N 1
ATOM 3399 C CA . GLY B 1 95 ? -13.188 10.523 18.109 1 88.38 95 GLY B CA 1
ATOM 3400 C C . GLY B 1 95 ? -12.688 9.25 18.766 1 88.38 95 GLY B C 1
ATOM 3401 O O . GLY B 1 95 ? -12.156 8.367 18.094 1 88.38 95 GLY B O 1
ATOM 3402 N N . ASP B 1 96 ? -12.867 9.266 20.031 1 82.56 96 ASP B N 1
ATOM 3403 C CA . ASP B 1 96 ? -12.438 8.094 20.797 1 82.56 96 ASP B CA 1
ATOM 3404 C C . ASP B 1 96 ? -13.578 7.09 20.938 1 82.56 96 ASP B C 1
ATOM 3406 O O . ASP B 1 96 ? -14.094 6.891 22.047 1 82.56 96 ASP B O 1
ATOM 3410 N N . VAL B 1 97 ? -14.023 6.473 19.891 1 81 97 VAL B N 1
ATOM 3411 C CA . VAL B 1 97 ? -15.109 5.496 19.844 1 81 97 VAL B CA 1
ATOM 3412 C C . VAL B 1 97 ? -14.641 4.234 19.125 1 81 97 VAL B C 1
ATOM 3414 O O . VAL B 1 97 ? -13.773 4.301 18.25 1 81 97 VAL B O 1
ATOM 3417 N N . PRO B 1 98 ? -15.117 3.105 19.625 1 79.94 98 PRO B N 1
ATOM 3418 C CA . PRO B 1 98 ? -14.68 1.849 19.016 1 79.94 98 PRO B CA 1
ATOM 3419 C C . PRO B 1 98 ? -15.336 1.603 17.656 1 79.94 98 PRO B C 1
ATOM 3421 O O . PRO B 1 98 ? -16.047 0.608 17.484 1 79.94 98 PRO B O 1
ATOM 3424 N N . ASP B 1 99 ? -15.219 2.521 16.859 1 79.12 99 ASP B N 1
ATOM 3425 C CA . ASP B 1 99 ? -15.734 2.426 15.492 1 79.12 99 ASP B CA 1
ATOM 3426 C C . ASP B 1 99 ? -14.602 2.275 14.484 1 79.12 99 ASP B C 1
ATOM 3428 O O . ASP B 1 99 ? -13.492 2.779 14.703 1 79.12 99 ASP B O 1
ATOM 3432 N N . ARG B 1 100 ? -14.891 1.6 13.5 1 75.69 100 ARG B N 1
ATOM 3433 C CA . ARG B 1 100 ? -13.906 1.377 12.445 1 75.69 100 ARG B CA 1
ATOM 3434 C C . ARG B 1 100 ? -13.562 2.68 11.734 1 75.69 100 ARG B C 1
ATOM 3436 O O . ARG B 1 100 ? -12.461 2.832 11.203 1 75.69 100 ARG B O 1
ATOM 3443 N N . ASP B 1 101 ? -14.492 3.576 11.734 1 80.56 101 ASP B N 1
ATOM 3444 C CA . ASP B 1 101 ? -14.336 4.895 11.117 1 80.56 101 ASP B CA 1
ATOM 3445 C C . ASP B 1 101 ? -14.852 5.992 12.047 1 80.56 101 ASP B C 1
ATOM 3447 O O . ASP B 1 101 ? -15.898 6.594 11.781 1 80.56 101 ASP B O 1
ATOM 3451 N N . PRO B 1 102 ? -13.992 6.312 12.953 1 86.38 102 PRO B N 1
ATOM 3452 C CA . PRO B 1 102 ? -14.453 7.316 13.914 1 86.38 102 PRO B CA 1
ATOM 3453 C C . PRO B 1 102 ? -14.531 8.719 13.312 1 86.38 102 PRO B C 1
ATOM 3455 O O . PRO B 1 102 ? -13.867 9.008 12.32 1 86.38 102 PRO B O 1
ATOM 3458 N N . PRO B 1 103 ? -15.383 9.539 13.93 1 90.94 103 PRO B N 1
ATOM 3459 C CA . PRO B 1 103 ? -15.406 10.93 13.461 1 90.94 103 PRO B CA 1
ATOM 3460 C C . PRO B 1 103 ? -14.062 11.633 13.609 1 90.94 103 PRO B C 1
ATOM 3462 O O . PRO B 1 103 ? -13.32 11.352 14.555 1 90.94 103 PRO B O 1
ATOM 3465 N N . GLN B 1 104 ? -13.859 12.508 12.656 1 93.44 104 GLN B N 1
ATOM 3466 C CA . GLN B 1 104 ? -12.594 13.242 12.664 1 93.44 104 GLN B CA 1
ATOM 3467 C C . GLN B 1 104 ? -12.789 14.68 12.188 1 93.44 104 GLN B C 1
ATOM 3469 O O . GLN B 1 104 ? -13.562 14.93 11.266 1 93.44 104 GLN B O 1
ATOM 3474 N N . ILE B 1 105 ? -12.086 15.531 12.844 1 95.44 105 ILE B N 1
ATOM 3475 C CA . ILE B 1 105 ? -12.148 16.938 12.445 1 95.44 105 ILE B CA 1
ATOM 3476 C C . ILE B 1 105 ? -10.742 17.531 12.477 1 95.44 105 ILE B C 1
ATOM 3478 O O . ILE B 1 105 ? -9.812 16.938 13.031 1 95.44 105 ILE B O 1
ATOM 3482 N N . LEU B 1 106 ? -10.594 18.625 11.812 1 96.69 106 LEU B N 1
ATOM 3483 C CA . LEU B 1 106 ? -9.492 19.562 12.008 1 96.69 106 LEU B CA 1
ATOM 3484 C C . LEU B 1 106 ? -9.969 20.812 12.734 1 96.69 106 LEU B C 1
ATOM 3486 O O . LEU B 1 106 ? -10.625 21.672 12.141 1 96.69 106 LEU B O 1
ATOM 3490 N N . ILE B 1 107 ? -9.555 20.875 13.953 1 97.06 107 ILE B N 1
ATOM 3491 C CA . ILE B 1 107 ? -10.031 21.953 14.828 1 97.06 107 ILE B CA 1
ATOM 3492 C C . ILE B 1 107 ? -9.695 23.312 14.219 1 97.06 107 ILE B C 1
ATOM 3494 O O . ILE B 1 107 ? -8.578 23.516 13.742 1 97.06 107 ILE B O 1
ATOM 3498 N N . GLY B 1 108 ? -10.75 24.172 14.266 1 96.94 108 GLY B N 1
ATOM 3499 C CA . GLY B 1 108 ? -10.555 25.531 13.766 1 96.94 108 GLY B CA 1
ATOM 3500 C C . GLY B 1 108 ? -10.562 25.609 12.25 1 96.94 108 GLY B C 1
ATOM 3501 O O . GLY B 1 108 ? -10.188 26.625 11.68 1 96.94 108 GLY B O 1
ATOM 3502 N N . LEU B 1 109 ? -11 24.484 11.609 1 95.88 109 LEU B N 1
ATOM 3503 C CA . LEU B 1 109 ? -10.922 24.469 10.148 1 95.88 109 LEU B CA 1
ATOM 3504 C C . LEU B 1 109 ? -12.125 23.75 9.555 1 95.88 109 LEU B C 1
ATOM 3506 O O . LEU B 1 109 ? -13.055 24.375 9.047 1 95.88 109 LEU B O 1
ATOM 3510 N N . THR B 1 110 ? -12.203 22.375 9.719 1 94.19 110 THR B N 1
ATOM 3511 C CA . THR B 1 110 ? -13.234 21.656 8.984 1 94.19 110 THR B CA 1
ATOM 3512 C C . THR B 1 110 ? -13.531 20.312 9.648 1 94.19 110 THR B C 1
ATOM 3514 O O . THR B 1 110 ? -12.727 19.797 10.422 1 94.19 110 THR B O 1
ATOM 3517 N N . ALA B 1 111 ? -14.766 19.812 9.328 1 91.31 111 ALA B N 1
ATOM 3518 C CA . ALA B 1 111 ? -15.039 18.391 9.547 1 91.31 111 ALA B CA 1
ATOM 3519 C C . ALA B 1 111 ? -14.562 17.547 8.367 1 91.31 111 ALA B C 1
ATOM 3521 O O . ALA B 1 111 ? -14.969 17.797 7.227 1 91.31 111 ALA B O 1
ATOM 3522 N N . THR B 1 112 ? -13.758 16.547 8.609 1 85.38 112 THR B N 1
ATOM 3523 C CA . THR B 1 112 ? -13.148 15.781 7.535 1 85.38 112 THR B CA 1
ATOM 3524 C C . THR B 1 112 ? -14.133 14.766 6.969 1 85.38 112 THR B C 1
ATOM 3526 O O . THR B 1 112 ? -13.93 14.242 5.863 1 85.38 112 THR B O 1
ATOM 3529 N N . VAL B 1 113 ? -15.109 14.43 7.801 1 82.12 113 VAL B N 1
ATOM 3530 C CA . VAL B 1 113 ? -16.172 13.547 7.34 1 82.12 113 VAL B CA 1
ATOM 3531 C C . VAL B 1 113 ? -17.531 14.203 7.578 1 82.12 113 VAL B C 1
ATOM 3533 O O . VAL B 1 113 ? -17.672 15.031 8.484 1 82.12 113 VAL B O 1
ATOM 3536 N N . THR B 1 114 ? -18.453 13.82 6.715 1 84.56 114 THR B N 1
ATOM 3537 C CA . THR B 1 114 ? -19.766 14.438 6.785 1 84.56 114 THR B CA 1
ATOM 3538 C C . THR B 1 114 ? -20.75 13.531 7.512 1 84.56 114 THR B C 1
ATOM 3540 O O . THR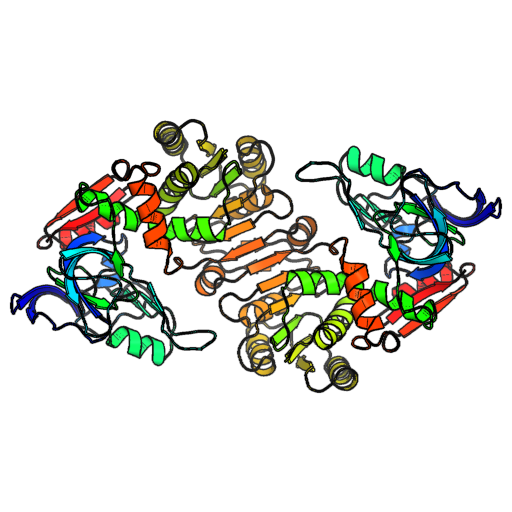 B 1 114 ? -21.641 12.953 6.891 1 84.56 114 THR B O 1
ATOM 3543 N N . THR B 1 115 ? -20.594 13.438 8.742 1 88.56 115 THR B N 1
ATOM 3544 C CA . THR B 1 115 ? -21.484 12.672 9.602 1 88.56 115 THR B CA 1
ATOM 3545 C C . THR B 1 115 ? -21.984 13.523 10.773 1 88.56 115 THR B C 1
ATOM 3547 O O . THR B 1 115 ? -21.312 14.492 11.156 1 88.56 115 THR B O 1
ATOM 3550 N N . PRO B 1 116 ? -23.094 13.18 11.234 1 92.12 116 PRO B N 1
ATOM 3551 C CA . PRO B 1 116 ? -23.578 13.922 12.398 1 92.12 116 PRO B CA 1
ATOM 3552 C C . PRO B 1 116 ? -22.594 13.906 13.562 1 92.12 116 PRO B C 1
ATOM 3554 O O . PRO B 1 116 ? -22.484 14.898 14.297 1 92.12 116 PRO B O 1
ATOM 3557 N N . GLU B 1 117 ? -21.938 12.797 13.711 1 91 117 GLU B N 1
ATOM 3558 C CA . GLU B 1 117 ? -20.969 12.664 14.805 1 91 117 GLU B CA 1
ATOM 3559 C C . GLU B 1 117 ? -19.797 13.609 14.602 1 91 117 GLU B C 1
ATOM 3561 O O . GLU B 1 117 ? -19.297 14.203 15.562 1 91 117 GLU B O 1
ATOM 3566 N N . ALA B 1 118 ? -19.391 13.773 13.383 1 93.12 118 ALA B N 1
ATOM 3567 C CA . ALA B 1 118 ? -18.281 14.688 13.078 1 93.12 118 ALA B CA 1
ATOM 3568 C C . ALA B 1 118 ? -18.703 16.141 13.289 1 93.12 118 ALA B C 1
ATOM 3570 O O . ALA B 1 118 ? -17.938 16.953 13.797 1 93.12 118 ALA B O 1
ATOM 3571 N N . PHE B 1 119 ? -19.922 16.438 12.93 1 95.19 119 PHE B N 1
ATOM 3572 C CA . PHE B 1 119 ? -20.422 17.797 13.109 1 95.19 119 PHE B CA 1
ATOM 3573 C C . PHE B 1 119 ? -20.578 18.125 14.594 1 95.19 119 PHE B C 1
ATOM 3575 O O . PHE B 1 119 ? -20.312 19.25 15.016 1 95.19 119 PHE B O 1
ATOM 3582 N N . ALA B 1 120 ? -21.016 17.156 15.297 1 94.88 120 ALA B N 1
ATOM 3583 C CA . ALA B 1 120 ? -21.125 17.344 16.75 1 94.88 120 ALA B CA 1
ATOM 3584 C C . ALA B 1 120 ? -19.766 17.562 17.375 1 94.88 120 ALA B C 1
ATOM 3586 O O . ALA B 1 120 ? -19.609 18.406 18.266 1 94.88 120 ALA B O 1
ATOM 3587 N N . LEU B 1 121 ? -18.828 16.828 16.922 1 94.62 121 LEU B N 1
ATOM 3588 C CA . LEU B 1 121 ? -17.453 16.984 17.406 1 94.62 121 LEU B CA 1
ATOM 3589 C C . LEU B 1 121 ? -16.922 18.375 17.062 1 94.62 121 LEU B C 1
ATOM 3591 O O . LEU B 1 121 ? -16.25 19 17.891 1 94.62 121 LEU B O 1
ATOM 3595 N N . GLN B 1 122 ? -17.188 18.828 15.883 1 96.25 122 GLN B N 1
ATOM 3596 C CA . GLN B 1 122 ? -16.75 20.141 15.414 1 96.25 122 GLN B CA 1
ATOM 3597 C C . GLN B 1 122 ? -17.391 21.25 16.219 1 96.25 122 GLN B C 1
ATOM 3599 O O . GLN B 1 122 ? -16.75 22.266 16.531 1 96.25 122 GLN B O 1
ATOM 3604 N N . ALA B 1 123 ? -18.641 21.094 16.531 1 96.19 123 ALA B N 1
ATOM 3605 C CA . ALA B 1 123 ? -19.344 22.078 17.344 1 96.19 123 ALA B CA 1
ATOM 3606 C C . ALA B 1 123 ? -18.766 22.141 18.75 1 96.19 123 ALA B C 1
ATOM 3608 O O . ALA B 1 123 ? -18.688 23.219 19.344 1 96.19 123 ALA B O 1
ATOM 3609 N N . ARG B 1 124 ? -18.422 21 19.266 1 95.75 124 ARG B N 1
ATOM 3610 C CA . ARG B 1 124 ? -17.891 20.922 20.609 1 95.75 124 ARG B CA 1
ATOM 3611 C C . ARG B 1 124 ? -16.516 21.578 20.703 1 95.75 124 ARG B C 1
ATOM 3613 O O . ARG B 1 124 ? -16.234 22.281 21.672 1 95.75 124 ARG B O 1
ATOM 3620 N N . TRP B 1 125 ? -15.727 21.312 19.734 1 96.25 125 TRP B N 1
ATOM 3621 C CA . TRP B 1 125 ? -14.367 21.844 19.656 1 96.25 125 TRP B CA 1
ATOM 3622 C C . TRP B 1 125 ? -14.211 22.75 18.438 1 96.25 125 TRP B C 1
ATOM 3624 O O . TRP B 1 125 ? -13.391 22.484 17.547 1 96.25 125 TRP B O 1
ATOM 3634 N N . ARG B 1 126 ? -14.797 23.859 18.438 1 94.81 126 ARG B N 1
ATOM 3635 C CA . ARG B 1 126 ? -14.984 24.656 17.234 1 94.81 126 ARG B CA 1
ATOM 3636 C C . ARG B 1 126 ? -13.859 25.688 17.062 1 94.81 126 ARG B C 1
ATOM 3638 O O . ARG B 1 126 ? -13.508 26.047 15.945 1 94.81 126 ARG B O 1
ATOM 3645 N N . ASP B 1 127 ? -13.25 26.125 18.25 1 97.5 127 ASP B N 1
ATOM 3646 C CA . ASP B 1 127 ? -12.406 27.312 18.203 1 97.5 127 ASP B CA 1
ATOM 3647 C C . ASP B 1 127 ? -10.938 26.938 18.031 1 97.5 127 ASP B C 1
ATOM 3649 O O . ASP B 1 127 ? -10.445 26 18.672 1 97.5 127 ASP B O 1
ATOM 3653 N N . GLY B 1 128 ? -10.25 27.719 17.172 1 98.31 128 GLY B N 1
ATOM 3654 C CA . GLY B 1 128 ? -8.859 27.469 16.859 1 98.31 128 GLY B CA 1
ATOM 3655 C C . GLY B 1 128 ? -7.902 28.359 17.625 1 98.31 128 GLY B C 1
ATOM 3656 O O . GLY B 1 128 ? -8.102 28.609 18.828 1 98.31 128 GLY B O 1
ATOM 3657 N N . VAL B 1 129 ? -6.836 28.859 16.938 1 98.44 129 VAL B N 1
ATOM 3658 C CA . VAL B 1 129 ? -5.695 29.328 17.719 1 98.44 129 VAL B CA 1
ATOM 3659 C C . VAL B 1 129 ? -5.461 30.812 17.469 1 98.44 129 VAL B C 1
ATOM 3661 O O . VAL B 1 129 ? -4.527 31.406 18.016 1 98.44 129 VAL B O 1
ATOM 3664 N N . PHE B 1 130 ? -6.242 31.469 16.672 1 98.56 130 PHE B N 1
ATOM 3665 C CA . PHE B 1 130 ? -6.031 32.906 16.453 1 98.56 130 PHE B CA 1
ATOM 3666 C C . PHE B 1 130 ? -6.652 33.719 17.578 1 98.56 130 PHE B C 1
ATOM 3668 O O . PHE B 1 130 ? -7.547 34.531 17.328 1 98.56 130 PHE B O 1
ATOM 3675 N N . ALA B 1 131 ? -6.152 33.562 18.766 1 98.56 131 ALA B N 1
ATOM 3676 C CA . ALA B 1 131 ? -6.582 34.125 20.031 1 98.56 131 ALA B CA 1
ATOM 3677 C C . ALA B 1 131 ? -5.438 34.156 21.031 1 98.56 131 ALA B C 1
ATOM 3679 O O . ALA B 1 131 ? -4.395 33.531 20.828 1 98.56 131 ALA B O 1
ATOM 3680 N N . GLU B 1 132 ? -5.641 34.969 22.078 1 98.62 132 GLU B N 1
ATOM 3681 C CA . GLU B 1 132 ? -4.668 34.969 23.172 1 98.62 132 GLU B CA 1
ATOM 3682 C C . GLU B 1 132 ? -4.715 33.656 23.953 1 98.62 132 GLU B C 1
ATOM 3684 O O . GLU B 1 132 ? -3.688 33.188 24.453 1 98.62 132 GLU B O 1
ATOM 3689 N N . ILE B 1 133 ? -5.926 33.156 24.078 1 98.5 133 ILE B N 1
ATOM 3690 C CA . ILE B 1 133 ? -6.199 31.922 24.828 1 98.5 133 ILE B CA 1
ATOM 3691 C C . ILE B 1 133 ? -7.055 30.984 24 1 98.5 133 ILE B C 1
ATOM 3693 O O . ILE B 1 133 ? -7.934 31.422 23.25 1 98.5 133 ILE B O 1
ATOM 3697 N N . ALA B 1 134 ? -6.797 29.672 24.094 1 98.38 134 ALA B N 1
ATOM 3698 C CA . ALA B 1 134 ? -7.582 28.688 23.375 1 98.38 134 ALA B CA 1
ATOM 3699 C C . ALA B 1 134 ? -8 27.531 24.297 1 98.38 134 ALA B C 1
ATOM 3701 O O . ALA B 1 134 ? -7.297 27.219 25.25 1 98.38 134 ALA B O 1
ATOM 3702 N N . HIS B 1 135 ? -9.18 27.047 24.047 1 98.5 135 HIS B N 1
ATOM 3703 C CA . HIS B 1 135 ? -9.672 25.812 24.625 1 98.5 135 HIS B CA 1
ATOM 3704 C C . HIS B 1 135 ? -9.492 24.641 23.672 1 98.5 135 HIS B C 1
ATOM 3706 O O . HIS B 1 135 ? -9.992 24.672 22.547 1 98.5 135 HIS B O 1
ATOM 3712 N N . TRP B 1 136 ? -8.734 23.578 24.109 1 98.44 136 TRP B N 1
ATOM 3713 C CA . TRP B 1 136 ? -8.289 22.531 23.203 1 98.44 136 TRP B CA 1
ATOM 3714 C C . TRP B 1 136 ? -8.508 21.156 23.828 1 98.44 136 TRP B C 1
ATOM 3716 O O . TRP B 1 136 ? -8.305 20.969 25.031 1 98.44 136 TRP B O 1
ATOM 3726 N N . PRO B 1 137 ? -9.047 20.141 23.016 1 97.94 137 PRO B N 1
ATOM 3727 C CA . PRO B 1 137 ? -9.078 18.781 23.562 1 97.94 137 PRO B CA 1
ATOM 3728 C C . PRO B 1 137 ? -7.691 18.266 23.938 1 97.94 137 PRO B C 1
ATOM 3730 O O . PRO B 1 137 ? -6.758 18.359 23.141 1 97.94 137 PRO B O 1
ATOM 3733 N N . ALA B 1 138 ? -7.578 17.656 25.094 1 96.75 138 ALA B N 1
ATOM 3734 C CA . ALA B 1 138 ? -6.293 17.188 25.594 1 96.75 138 ALA B CA 1
ATOM 3735 C C . ALA B 1 138 ? -5.676 16.156 24.641 1 96.75 138 ALA B C 1
ATOM 3737 O O . ALA B 1 138 ? -4.453 16.078 24.516 1 96.75 138 ALA B O 1
ATOM 3738 N N . ALA B 1 139 ? -6.477 15.453 23.891 1 95.31 139 ALA B N 1
ATOM 3739 C CA . ALA B 1 139 ? -6.039 14.398 22.984 1 95.31 139 ALA B CA 1
ATOM 3740 C C . ALA B 1 139 ? -5.172 14.969 21.859 1 95.31 139 ALA B C 1
ATOM 3742 O O . ALA B 1 139 ? -4.457 14.227 21.188 1 95.31 139 ALA B O 1
ATOM 3743 N N . CYS B 1 140 ? -5.18 16.266 21.672 1 97.88 140 CYS B N 1
ATOM 3744 C CA . CYS B 1 140 ? -4.465 16.922 20.578 1 97.88 140 CYS B CA 1
ATOM 3745 C C . CYS B 1 140 ? -3.361 17.828 21.094 1 97.88 140 CYS B C 1
ATOM 3747 O O . CYS B 1 140 ? -2.898 18.719 20.391 1 97.88 140 CYS B O 1
ATOM 3749 N N . VAL B 1 141 ? -2.961 17.594 22.359 1 98.12 141 VAL B N 1
ATOM 3750 C CA . VAL B 1 141 ? -1.956 18.422 23.016 1 98.12 141 VAL B CA 1
ATOM 3751 C C . VAL B 1 141 ? -0.714 17.594 23.312 1 98.12 141 VAL B C 1
ATOM 3753 O O . VAL B 1 141 ? -0.794 16.578 24 1 98.12 141 VAL B O 1
ATOM 3756 N N . THR B 1 142 ? 0.417 18.047 22.766 1 98 142 THR B N 1
ATOM 3757 C CA . THR B 1 142 ? 1.668 17.328 22.969 1 98 142 THR B CA 1
ATOM 3758 C C . THR B 1 142 ? 2.672 18.188 23.734 1 98 142 THR B C 1
ATOM 3760 O O . THR B 1 142 ? 2.973 19.312 23.312 1 98 142 THR B O 1
ATOM 3763 N N . GLN B 1 143 ? 3.186 17.625 24.766 1 96.81 143 GLN B N 1
ATOM 3764 C CA . GLN B 1 143 ? 4.191 18.344 25.547 1 96.81 143 GLN B CA 1
ATOM 3765 C C . GLN B 1 143 ? 5.5 18.469 24.781 1 96.81 143 GLN B C 1
ATOM 3767 O O . GLN B 1 143 ? 5.934 17.531 24.109 1 96.81 143 GLN B O 1
ATOM 3772 N N . LEU B 1 144 ? 6.082 19.609 24.797 1 96.62 144 LEU B N 1
ATOM 3773 C CA . LEU B 1 144 ? 7.383 19.859 24.188 1 96.62 144 LEU B CA 1
ATOM 3774 C C . LEU B 1 144 ? 8.492 19.797 25.219 1 96.62 144 LEU B C 1
ATOM 3776 O O . LEU B 1 144 ? 9.039 20.828 25.625 1 96.62 144 LEU B O 1
ATOM 3780 N N . ALA B 1 145 ? 8.914 18.625 25.469 1 90.38 145 ALA B N 1
ATOM 3781 C CA . ALA B 1 145 ? 9.953 18.391 26.469 1 90.38 145 ALA B CA 1
ATOM 3782 C C . ALA B 1 145 ? 11.328 18.766 25.922 1 90.38 145 ALA B C 1
ATOM 3784 O O . ALA B 1 145 ? 11.633 18.5 24.75 1 90.38 145 ALA B O 1
ATOM 3785 N N . ASN B 1 146 ? 12.18 19.391 26.703 1 91.75 146 ASN B N 1
ATOM 3786 C CA . ASN B 1 146 ? 13.578 19.703 26.406 1 91.75 146 ASN B CA 1
ATOM 3787 C C . ASN B 1 146 ? 13.695 20.703 25.266 1 91.75 146 ASN B C 1
ATOM 3789 O O . ASN B 1 146 ? 14.664 20.656 24.5 1 91.75 146 ASN B O 1
ATOM 3793 N N . LEU B 1 147 ? 12.664 21.5 25.094 1 95.06 147 LEU B N 1
ATOM 3794 C CA . LEU B 1 147 ? 12.695 22.516 24.062 1 95.06 147 LEU B CA 1
ATOM 3795 C C . LEU B 1 147 ? 12.391 23.891 24.641 1 95.06 147 LEU B C 1
ATOM 3797 O O . LEU B 1 147 ? 12.062 24.828 23.891 1 95.06 147 LEU B O 1
ATOM 3801 N N . ASP B 1 148 ? 12.531 24.047 25.891 1 90.38 148 ASP B N 1
ATOM 3802 C CA . ASP B 1 148 ? 12.148 25.25 26.609 1 90.38 148 ASP B CA 1
ATOM 3803 C C . ASP B 1 148 ? 13.055 26.422 26.234 1 90.38 148 ASP B C 1
ATOM 3805 O O . ASP B 1 148 ? 12.656 27.578 26.344 1 90.38 148 ASP B O 1
ATOM 3809 N N . ASP B 1 149 ? 14.195 26.109 25.828 1 92.12 149 ASP B N 1
ATOM 3810 C CA . ASP B 1 149 ? 15.156 27.156 25.531 1 92.12 149 ASP B CA 1
ATOM 3811 C C . ASP B 1 149 ? 14.914 27.75 24.141 1 92.12 149 ASP B C 1
ATOM 3813 O O . ASP B 1 149 ? 15.477 28.797 23.797 1 92.12 149 ASP B O 1
ATOM 3817 N N . LYS B 1 150 ? 14.062 27.25 23.391 1 95.5 150 LYS B N 1
ATOM 3818 C CA . LYS B 1 150 ? 13.773 27.75 22.047 1 95.5 150 LYS B CA 1
ATOM 3819 C C . LYS B 1 150 ? 12.586 28.719 22.047 1 95.5 150 LYS B C 1
ATOM 3821 O O . LYS B 1 150 ? 11.602 28.484 22.75 1 95.5 150 LYS B O 1
ATOM 3826 N N . PRO B 1 151 ? 12.734 29.766 21.297 1 97 151 PRO B N 1
ATOM 3827 C CA . PRO B 1 151 ? 11.594 30.688 21.234 1 97 151 PRO B CA 1
ATOM 3828 C C . PRO B 1 151 ? 10.391 30.062 20.5 1 97 151 PRO B C 1
ATOM 3830 O O . PRO B 1 151 ? 10.562 29.219 19.625 1 97 151 PRO B O 1
ATOM 3833 N N . ALA B 1 152 ? 9.195 30.531 20.844 1 97.19 152 ALA B N 1
ATOM 3834 C CA . ALA B 1 152 ? 7.965 30.016 20.25 1 97.19 152 ALA B CA 1
ATOM 3835 C C . ALA B 1 152 ? 7.973 30.219 18.734 1 97.19 152 ALA B C 1
ATOM 3837 O O . ALA B 1 152 ? 7.445 29.375 17.984 1 97.19 152 ALA B O 1
ATOM 3838 N N . ALA B 1 153 ? 8.617 31.266 18.281 1 95.44 153 ALA B N 1
ATOM 3839 C CA . ALA B 1 153 ? 8.68 31.594 16.859 1 95.44 153 ALA B CA 1
ATOM 3840 C C . ALA B 1 153 ? 9.508 30.547 16.094 1 95.44 153 ALA B C 1
ATOM 3842 O O . ALA B 1 153 ? 9.305 30.344 14.906 1 95.44 153 ALA B O 1
ATOM 3843 N N . GLU B 1 154 ? 10.414 29.969 16.781 1 96.75 154 GLU B N 1
ATOM 3844 C CA . GLU B 1 154 ? 11.18 28.875 16.172 1 96.75 154 GLU B CA 1
ATOM 3845 C C . GLU B 1 154 ? 10.43 27.547 16.266 1 96.75 154 GLU B C 1
ATOM 3847 O O . GLU B 1 154 ? 10.336 26.812 15.289 1 96.75 154 GLU B O 1
ATOM 3852 N N . LEU B 1 155 ? 9.812 27.281 17.438 1 98 155 LEU B N 1
ATOM 3853 C CA . LEU B 1 155 ? 9.133 26.016 17.703 1 98 155 LEU B CA 1
ATOM 3854 C C . LEU B 1 155 ? 7.941 25.844 16.781 1 98 155 LEU B C 1
ATOM 3856 O O . LEU B 1 155 ? 7.59 24.703 16.422 1 98 155 LEU B O 1
ATOM 3860 N N . ILE B 1 156 ? 7.363 26.938 16.328 1 98.25 156 ILE B N 1
ATOM 3861 C CA . ILE B 1 156 ? 6.18 26.859 15.477 1 98.25 156 ILE B CA 1
ATOM 3862 C C . ILE B 1 156 ? 6.547 26.203 14.141 1 98.25 156 ILE B C 1
ATOM 3864 O O . ILE B 1 156 ? 5.668 25.75 13.406 1 98.25 156 ILE B O 1
ATOM 3868 N N . GLY B 1 157 ? 7.84 26.125 13.891 1 97.88 157 GLY B N 1
ATOM 3869 C CA . GLY B 1 157 ? 8.305 25.391 12.727 1 97.88 157 GLY B CA 1
ATOM 3870 C C . GLY B 1 157 ? 7.855 23.938 12.711 1 97.88 157 GLY B C 1
ATOM 3871 O O . GLY B 1 157 ? 7.75 23.328 11.648 1 97.88 157 GLY B O 1
ATOM 3872 N N . LEU B 1 158 ? 7.566 23.406 13.867 1 98 158 LEU B N 1
ATOM 3873 C CA . LEU B 1 158 ? 7.031 22.047 13.961 1 98 158 LEU B CA 1
ATOM 3874 C C . LEU B 1 158 ? 5.746 21.922 13.148 1 98 158 LEU B C 1
ATOM 3876 O O . LEU B 1 158 ? 5.492 20.875 12.547 1 98 158 LEU B O 1
ATOM 3880 N N . ALA B 1 159 ? 4.996 22.969 13.086 1 97.5 159 ALA B N 1
ATOM 3881 C CA . ALA B 1 159 ? 3.717 22.953 12.375 1 97.5 159 ALA B CA 1
ATOM 3882 C C . ALA B 1 159 ? 3.924 22.859 10.867 1 97.5 159 ALA B C 1
ATOM 3884 O O . ALA B 1 159 ? 3.102 22.281 10.156 1 97.5 159 ALA B O 1
ATOM 3885 N N . LYS B 1 160 ? 5 23.422 10.43 1 96.25 160 LYS B N 1
ATOM 3886 C CA . LYS B 1 160 ? 5.371 23.344 9.016 1 96.25 160 LYS B CA 1
ATOM 3887 C C . LYS B 1 160 ? 5.734 21.906 8.633 1 96.25 160 LYS B C 1
ATOM 3889 O O . LYS B 1 160 ? 5.48 21.484 7.508 1 96.25 160 LYS B O 1
ATOM 3894 N N . LEU B 1 161 ? 6.23 21.172 9.547 1 98.06 161 LEU B N 1
ATOM 3895 C CA . LEU B 1 161 ? 6.906 19.922 9.242 1 98.06 161 LEU B CA 1
ATOM 3896 C C . LEU B 1 161 ? 6.012 18.719 9.562 1 98.06 161 LEU B C 1
ATOM 3898 O O . LEU B 1 161 ? 6.258 17.609 9.086 1 98.06 161 LEU B O 1
ATOM 3902 N N . ILE B 1 162 ? 4.949 18.891 10.305 1 97.81 162 ILE B N 1
ATOM 3903 C CA . ILE B 1 162 ? 4.227 17.781 10.906 1 97.81 162 ILE B CA 1
ATOM 3904 C C . ILE B 1 162 ? 3.529 16.969 9.805 1 97.81 162 ILE B C 1
ATOM 3906 O O . ILE B 1 162 ? 3.48 15.742 9.867 1 97.81 162 ILE B O 1
ATOM 3910 N N . VAL B 1 163 ? 3.049 17.625 8.789 1 96.81 163 VAL B N 1
ATOM 3911 C CA . VAL B 1 163 ? 2.305 16.922 7.746 1 96.81 163 VAL B CA 1
ATOM 3912 C C . VAL B 1 163 ? 3.258 16.062 6.918 1 96.81 163 VAL B C 1
ATOM 3914 O O . VAL B 1 163 ? 3.07 14.852 6.809 1 96.81 163 VAL B O 1
ATOM 3917 N N . PRO B 1 164 ? 4.379 16.594 6.41 1 97.75 164 PRO B N 1
ATOM 3918 C CA . PRO B 1 164 ? 5.305 15.719 5.691 1 97.75 164 PRO B CA 1
ATOM 3919 C C . PRO B 1 164 ? 5.902 14.641 6.59 1 97.75 164 PRO B C 1
ATOM 3921 O O . PRO B 1 164 ? 6.215 13.539 6.121 1 97.75 164 PRO B O 1
ATOM 3924 N N . PHE B 1 165 ? 6.043 14.922 7.879 1 98.38 165 PHE B N 1
ATOM 3925 C CA . PHE B 1 165 ? 6.531 13.914 8.812 1 98.38 165 PHE B CA 1
ATOM 3926 C C . PHE B 1 165 ? 5.602 12.711 8.844 1 98.38 165 PHE B C 1
ATOM 3928 O O . PHE B 1 165 ? 6.059 11.562 8.844 1 98.38 165 PHE B O 1
ATOM 3935 N N . GLY B 1 166 ? 4.328 13.023 8.836 1 97.5 166 GLY B N 1
ATOM 3936 C CA . GLY B 1 166 ? 3.365 11.938 8.75 1 97.5 166 GLY B CA 1
ATOM 3937 C C . GLY B 1 166 ? 3.549 11.078 7.512 1 97.5 166 GLY B C 1
ATOM 3938 O O . GLY B 1 166 ? 3.455 9.852 7.582 1 97.5 166 GLY B O 1
ATOM 3939 N N . GLY B 1 167 ? 3.791 11.711 6.379 1 97.88 167 GLY B N 1
ATOM 3940 C CA . GLY B 1 167 ? 4.039 10.984 5.141 1 97.88 167 GLY B CA 1
ATOM 3941 C C . GLY B 1 167 ? 5.285 10.125 5.191 1 97.88 167 GLY B C 1
ATOM 3942 O O . GLY B 1 167 ? 5.289 9 4.695 1 97.88 167 GLY B O 1
ATOM 3943 N N . LEU B 1 168 ? 6.316 10.68 5.777 1 98.06 168 LEU B N 1
ATOM 3944 C CA . LEU B 1 168 ? 7.57 9.938 5.879 1 98.06 168 LEU B CA 1
ATOM 3945 C C . LEU B 1 168 ? 7.418 8.734 6.801 1 98.06 168 LEU B C 1
ATOM 3947 O O . LEU B 1 168 ? 7.984 7.668 6.539 1 98.06 168 LEU B O 1
ATOM 3951 N N . GLN B 1 169 ? 6.664 8.922 7.883 1 96.75 169 GLN B N 1
ATOM 3952 C CA . GLN B 1 169 ? 6.363 7.777 8.742 1 96.75 169 GLN B CA 1
ATOM 3953 C C . GLN B 1 169 ? 5.578 6.711 7.984 1 96.75 169 GLN B C 1
ATOM 3955 O O . GLN B 1 169 ? 5.891 5.52 8.078 1 96.75 169 GLN B O 1
ATOM 3960 N N . ARG B 1 170 ? 4.617 7.16 7.223 1 97.19 170 ARG B N 1
ATOM 3961 C CA . ARG B 1 170 ? 3.797 6.246 6.434 1 97.19 170 ARG B CA 1
ATOM 3962 C C . ARG B 1 170 ? 4.641 5.516 5.391 1 97.19 170 ARG B C 1
ATOM 3964 O O . ARG B 1 170 ? 4.363 4.363 5.059 1 97.19 170 ARG B O 1
ATOM 3971 N N . ALA B 1 171 ? 5.633 6.168 4.863 1 97.12 171 ALA B N 1
ATOM 3972 C CA . ALA B 1 171 ? 6.535 5.574 3.879 1 97.12 171 ALA B CA 1
ATOM 3973 C C . ALA B 1 171 ? 7.387 4.477 4.508 1 97.12 171 ALA B C 1
ATOM 3975 O O . ALA B 1 171 ? 7.879 3.588 3.811 1 97.12 171 ALA B O 1
ATOM 3976 N N . GLY B 1 172 ? 7.621 4.535 5.812 1 96.25 172 GLY B N 1
ATOM 3977 C CA . GLY B 1 172 ? 8.5 3.596 6.492 1 96.25 172 GLY B CA 1
ATOM 3978 C C . GLY B 1 172 ? 9.969 3.877 6.258 1 96.25 172 GLY B C 1
ATOM 3979 O O . GLY B 1 172 ? 10.781 2.951 6.172 1 96.25 172 GLY B O 1
ATOM 3980 N N . LEU B 1 173 ? 10.281 5.082 6.059 1 95.81 173 LEU B N 1
ATOM 3981 C CA . LEU B 1 173 ? 11.672 5.461 5.809 1 95.81 173 LEU B CA 1
ATOM 3982 C C . LEU B 1 173 ? 12.57 5 6.949 1 95.81 173 LEU B C 1
ATOM 3984 O O . LEU B 1 173 ? 12.266 5.223 8.117 1 95.81 173 LEU B O 1
ATOM 3988 N N . ARG B 1 174 ? 13.727 4.312 6.605 1 92.25 174 ARG B N 1
ATOM 3989 C CA . ARG B 1 174 ? 14.742 3.861 7.555 1 92.25 174 ARG B CA 1
ATOM 3990 C C . ARG B 1 174 ? 16.094 4.484 7.242 1 92.25 174 ARG B C 1
ATOM 3992 O O . ARG B 1 174 ? 16.344 4.926 6.117 1 92.25 174 ARG B O 1
ATOM 3999 N N . GLY B 1 175 ? 16.859 4.543 8.305 1 91.88 175 GLY B N 1
ATOM 4000 C CA . GLY B 1 175 ? 18.203 5.059 8.125 1 91.88 175 GLY B CA 1
ATOM 4001 C C . GLY B 1 175 ? 18.969 4.359 7.02 1 91.88 175 GLY B C 1
ATOM 4002 O O . GLY B 1 175 ? 18.875 3.141 6.871 1 91.88 175 GLY B O 1
ATOM 4003 N N . GLY B 1 176 ? 19.656 5.172 6.18 1 95.69 176 GLY B N 1
ATOM 4004 C CA . GLY B 1 176 ? 20.5 4.617 5.137 1 95.69 176 GLY B CA 1
ATOM 4005 C C . GLY B 1 176 ? 19.766 4.383 3.83 1 95.69 176 GLY B C 1
ATOM 4006 O O . GLY B 1 176 ? 20.406 4.18 2.789 1 95.69 176 GLY B O 1
ATOM 4007 N N . GLN B 1 177 ? 18.469 4.523 3.787 1 96.69 177 GLN B N 1
ATOM 4008 C CA . GLN B 1 177 ? 17.672 4.246 2.594 1 96.69 177 GLN B CA 1
ATOM 4009 C C . GLN B 1 177 ? 17.672 5.441 1.642 1 96.69 177 GLN B C 1
ATOM 4011 O O . GLN B 1 177 ? 18.016 6.555 2.037 1 96.69 177 GLN B O 1
ATOM 4016 N N . THR B 1 178 ? 17.328 5.129 0.427 1 98.19 178 THR B N 1
ATOM 4017 C CA . THR B 1 178 ? 17.141 6.152 -0.595 1 98.19 178 THR B CA 1
ATOM 4018 C C . THR B 1 178 ? 15.656 6.527 -0.719 1 98.19 178 THR B C 1
ATOM 4020 O O . THR B 1 178 ? 14.805 5.656 -0.889 1 98.19 178 THR B O 1
ATOM 4023 N N . ILE B 1 179 ? 15.383 7.859 -0.646 1 98.81 179 ILE B N 1
ATOM 4024 C CA . ILE B 1 179 ? 14.008 8.32 -0.801 1 98.81 179 ILE B CA 1
ATOM 4025 C C . ILE B 1 179 ? 13.938 9.344 -1.932 1 98.81 179 ILE B C 1
ATOM 4027 O O . ILE B 1 179 ? 14.836 10.172 -2.088 1 98.81 179 ILE B O 1
ATOM 4031 N N . ILE B 1 180 ? 12.844 9.258 -2.701 1 98.88 180 ILE B N 1
ATOM 4032 C CA . ILE B 1 180 ? 12.492 10.289 -3.672 1 98.88 180 ILE B CA 1
ATOM 4033 C C . ILE B 1 180 ? 11.461 11.227 -3.066 1 98.88 180 ILE B C 1
ATOM 4035 O O . ILE B 1 180 ? 10.438 10.789 -2.535 1 98.88 180 ILE B O 1
ATOM 4039 N N . VAL B 1 181 ? 11.695 12.477 -3.07 1 98.75 181 VAL B N 1
ATOM 4040 C CA . VAL B 1 181 ? 10.711 13.492 -2.717 1 98.75 181 VAL B CA 1
ATOM 4041 C C . VAL B 1 181 ? 10.281 14.25 -3.971 1 98.75 181 VAL B C 1
ATOM 4043 O O . VAL B 1 181 ? 11.016 15.109 -4.461 1 98.75 181 VAL B O 1
ATOM 4046 N N . ASN B 1 182 ? 9.117 13.93 -4.469 1 98 182 ASN B N 1
ATOM 4047 C CA . ASN B 1 182 ? 8.547 14.609 -5.625 1 98 182 ASN B CA 1
ATOM 4048 C C . ASN B 1 182 ? 7.844 15.906 -5.223 1 98 182 ASN B C 1
ATOM 4050 O O . ASN B 1 182 ? 7.066 15.922 -4.266 1 98 182 ASN B O 1
ATOM 4054 N N . GLY B 1 183 ? 8.141 17 -5.934 1 96.62 183 GLY B N 1
ATOM 4055 C CA . GLY B 1 183 ? 7.695 18.312 -5.5 1 96.62 183 GLY B CA 1
ATOM 4056 C C . GLY B 1 183 ? 8.555 18.891 -4.395 1 96.62 183 GLY B C 1
ATOM 4057 O O . GLY B 1 183 ? 8.047 19.531 -3.469 1 96.62 183 GLY B O 1
ATOM 4058 N N . ALA B 1 184 ? 9.828 18.719 -4.52 1 97.31 184 ALA B N 1
ATOM 4059 C CA . ALA B 1 184 ? 10.758 18.969 -3.422 1 97.31 184 ALA B CA 1
ATOM 4060 C C . ALA B 1 184 ? 10.852 20.453 -3.109 1 97.31 184 ALA B C 1
ATOM 4062 O O . ALA B 1 184 ? 11.117 20.844 -1.967 1 97.31 184 ALA B O 1
ATOM 4063 N N . THR B 1 185 ? 10.656 21.281 -4.055 1 94.38 185 THR B N 1
ATOM 4064 C CA . THR B 1 185 ? 10.883 22.719 -3.84 1 94.38 185 THR B CA 1
ATOM 4065 C C . THR B 1 185 ? 9.617 23.391 -3.328 1 94.38 185 THR B C 1
ATOM 4067 O O . THR B 1 185 ? 9.633 24.578 -2.977 1 94.38 185 THR B O 1
ATOM 4070 N N . GLY B 1 186 ? 8.523 22.656 -3.301 1 93.88 186 GLY B N 1
ATOM 4071 C CA . GLY B 1 186 ? 7.27 23.203 -2.809 1 93.88 186 GLY B CA 1
ATOM 4072 C C . GLY B 1 186 ? 7.238 23.359 -1.3 1 93.88 186 GLY B C 1
ATOM 4073 O O . GLY B 1 186 ? 8.227 23.078 -0.62 1 93.88 186 GLY B O 1
ATOM 4074 N N . TYR B 1 187 ? 6.102 23.906 -0.84 1 93.25 187 TYR B N 1
ATOM 4075 C CA . TYR B 1 187 ? 5.934 24.203 0.576 1 93.25 187 TYR B CA 1
ATOM 4076 C C . TYR B 1 187 ? 6.145 22.969 1.431 1 93.25 187 TYR B C 1
ATOM 4078 O O . TYR B 1 187 ? 6.996 22.953 2.32 1 93.25 187 TYR B O 1
ATOM 4086 N N . PHE B 1 188 ? 5.438 21.891 1.18 1 94.31 188 PHE B N 1
ATOM 4087 C CA . PHE B 1 188 ? 5.59 20.672 1.964 1 94.31 188 PHE B CA 1
ATOM 4088 C C . PHE B 1 188 ? 6.801 19.875 1.493 1 94.31 188 PHE B C 1
ATOM 4090 O O . PHE B 1 188 ? 7.453 19.188 2.291 1 94.31 188 PHE B O 1
ATOM 4097 N N . GLY B 1 189 ? 7.117 20.016 0.233 1 96.81 189 GLY B N 1
ATOM 4098 C CA . GLY B 1 189 ? 8.242 19.266 -0.319 1 96.81 189 GLY B CA 1
ATOM 4099 C C . GLY B 1 189 ? 9.562 19.625 0.339 1 96.81 189 GLY B C 1
ATOM 4100 O O . GLY B 1 189 ? 10.352 18.734 0.675 1 96.81 189 GLY B O 1
ATOM 4101 N N . SER B 1 190 ? 9.773 20.922 0.506 1 96.88 190 SER B N 1
ATOM 4102 C CA . SER B 1 190 ? 11.016 21.375 1.144 1 96.88 190 SER B CA 1
ATOM 4103 C C . SER B 1 190 ? 11.117 20.859 2.572 1 96.88 190 SER B C 1
ATOM 4105 O O . SER B 1 190 ? 12.188 20.438 3.014 1 96.88 190 SER B O 1
ATOM 4107 N N . GLY B 1 191 ? 9.969 20.844 3.242 1 97.31 191 GLY B N 1
ATOM 4108 C CA . GLY B 1 191 ? 9.938 20.219 4.559 1 97.31 191 GLY B CA 1
ATOM 4109 C C . GLY B 1 191 ? 10.227 18.734 4.523 1 97.31 191 GLY B C 1
ATOM 4110 O O . GLY B 1 191 ? 10.906 18.203 5.406 1 97.31 191 GLY B O 1
ATOM 4111 N N . GLY B 1 192 ? 9.703 18.078 3.516 1 98.06 192 GLY B N 1
ATOM 4112 C CA . GLY B 1 192 ? 9.969 16.656 3.348 1 98.06 192 GLY B CA 1
ATOM 4113 C C . GLY B 1 192 ? 11.445 16.344 3.182 1 98.06 192 GLY B C 1
ATOM 4114 O O . GLY B 1 192 ? 11.945 15.383 3.766 1 98.06 192 GLY B O 1
ATOM 4115 N N . VAL B 1 193 ? 12.141 17.141 2.445 1 98.25 193 VAL B N 1
ATOM 4116 C CA . VAL B 1 193 ? 13.57 16.953 2.23 1 98.25 193 VAL B CA 1
ATOM 4117 C C . VAL B 1 193 ? 14.328 17.156 3.543 1 98.25 193 VAL B C 1
ATOM 4119 O O . VAL B 1 193 ? 15.148 16.328 3.932 1 98.25 193 VAL B O 1
ATOM 4122 N N . MET B 1 194 ? 14.016 18.219 4.211 1 97.81 194 MET B N 1
ATOM 4123 C CA . MET B 1 194 ? 14.641 18.531 5.496 1 97.81 194 MET B CA 1
ATOM 4124 C C . MET B 1 194 ? 14.445 17.391 6.48 1 97.81 194 MET B C 1
ATOM 4126 O O . MET B 1 194 ? 15.398 16.953 7.137 1 97.81 194 MET B O 1
ATOM 4130 N N . LEU B 1 195 ? 13.281 16.875 6.555 1 98.25 195 LEU B N 1
ATOM 4131 C CA . LEU B 1 195 ? 12.93 15.812 7.484 1 98.25 195 LEU B CA 1
ATOM 4132 C C . LEU B 1 195 ? 13.617 14.508 7.102 1 98.25 195 LEU B C 1
ATOM 4134 O O . LEU B 1 195 ? 14.086 13.773 7.973 1 98.25 195 LEU B O 1
ATOM 4138 N N . ALA B 1 196 ? 13.602 14.203 5.805 1 98.44 196 ALA B N 1
ATOM 4139 C CA . ALA B 1 196 ? 14.242 12.969 5.355 1 98.44 196 ALA B CA 1
ATOM 4140 C C . ALA B 1 196 ? 15.711 12.922 5.773 1 98.44 196 ALA B C 1
ATOM 4142 O O . ALA B 1 196 ? 16.203 11.891 6.234 1 98.44 196 ALA B O 1
ATOM 4143 N N . VAL B 1 197 ? 16.406 14.023 5.645 1 97.69 197 VAL B N 1
ATOM 4144 C CA . VAL B 1 197 ? 17.797 14.125 6.078 1 97.69 197 VAL B CA 1
ATOM 4145 C C . VAL B 1 197 ? 17.875 13.906 7.59 1 97.69 197 VAL B C 1
ATOM 4147 O O . VAL B 1 197 ? 18.688 13.109 8.062 1 97.69 197 VAL B O 1
ATOM 4150 N N . ALA B 1 198 ? 17.031 14.547 8.297 1 97 198 ALA B N 1
ATOM 4151 C CA . ALA B 1 198 ? 17.031 14.469 9.758 1 97 198 ALA B CA 1
ATOM 4152 C C . ALA B 1 198 ? 16.766 13.039 10.219 1 97 198 ALA B C 1
ATOM 4154 O O . ALA B 1 198 ? 17.281 12.609 11.25 1 97 198 ALA B O 1
ATOM 4155 N N . MET B 1 199 ? 16.016 12.336 9.461 1 97.12 199 MET B N 1
ATOM 4156 C CA . MET B 1 199 ? 15.602 10.984 9.836 1 97.12 199 MET B CA 1
ATOM 4157 C C . MET B 1 199 ? 16.641 9.961 9.406 1 97.12 199 MET B C 1
ATOM 4159 O O . MET B 1 199 ? 16.453 8.758 9.594 1 97.12 199 MET B O 1
ATOM 4163 N N . GLY B 1 200 ? 17.688 10.398 8.734 1 96.44 200 GLY B N 1
ATOM 4164 C CA . GLY B 1 200 ? 18.828 9.523 8.5 1 96.44 200 GLY B CA 1
ATOM 4165 C C . GLY B 1 200 ? 18.828 8.906 7.113 1 96.44 200 GLY B C 1
ATOM 4166 O O . GLY B 1 200 ? 19.531 7.938 6.863 1 96.44 200 GLY B O 1
ATOM 4167 N N . ALA B 1 201 ? 18.047 9.453 6.211 1 97.5 201 ALA B N 1
ATOM 4168 C CA . ALA B 1 201 ? 18.125 8.961 4.84 1 97.5 201 ALA B CA 1
ATOM 4169 C C . ALA B 1 201 ? 19.562 9.008 4.32 1 97.5 201 ALA B C 1
ATOM 4171 O O . ALA B 1 201 ? 20.25 10.008 4.504 1 97.5 201 ALA B O 1
ATOM 4172 N N . GLY B 1 202 ? 19.984 7.891 3.713 1 96.81 202 GLY B N 1
ATOM 4173 C CA . GLY B 1 202 ? 21.297 7.863 3.117 1 96.81 202 GLY B CA 1
ATOM 4174 C C . GLY B 1 202 ? 21.406 8.711 1.863 1 96.81 202 GLY B C 1
ATOM 4175 O O . GLY B 1 202 ? 22.484 9.25 1.561 1 96.81 202 GLY B O 1
ATOM 4176 N N . ARG B 1 203 ? 20.328 8.758 1.18 1 97.69 203 ARG B N 1
ATOM 4177 C CA . ARG B 1 203 ? 20.219 9.523 -0.06 1 97.69 203 ARG B CA 1
ATOM 4178 C C . ARG B 1 203 ? 18.812 10.094 -0.231 1 97.69 203 ARG B C 1
ATOM 4180 O O . ARG B 1 203 ? 17.812 9.375 -0.096 1 97.69 203 ARG B O 1
ATOM 4187 N N . VAL B 1 204 ? 18.719 11.391 -0.488 1 98.88 204 VAL B N 1
ATOM 4188 C CA . VAL B 1 204 ? 17.453 12.078 -0.729 1 98.88 204 VAL B CA 1
ATOM 4189 C C . VAL B 1 204 ? 17.438 12.641 -2.146 1 98.88 204 VAL B C 1
ATOM 4191 O O . VAL B 1 204 ? 18.109 13.625 -2.441 1 98.88 204 VAL B O 1
ATOM 4194 N N . VAL B 1 205 ? 16.656 12.023 -3 1 98.88 205 VAL B N 1
ATOM 4195 C CA . VAL B 1 205 ? 16.484 12.531 -4.355 1 98.88 205 VAL B CA 1
ATOM 4196 C C . VAL B 1 205 ? 15.414 13.617 -4.367 1 98.88 205 VAL B C 1
ATOM 4198 O O . VAL B 1 205 ? 14.219 13.328 -4.227 1 98.88 205 VAL B O 1
ATOM 4201 N N . ALA B 1 206 ? 15.82 14.859 -4.555 1 98.75 206 ALA B N 1
ATOM 4202 C CA . ALA B 1 206 ? 14.906 16 -4.605 1 98.75 206 ALA B CA 1
ATOM 4203 C C . ALA B 1 206 ? 14.461 16.281 -6.035 1 98.75 206 ALA B C 1
ATOM 4205 O O . ALA B 1 206 ? 15.227 16.812 -6.844 1 98.75 206 ALA B O 1
ATOM 4206 N N . VAL B 1 207 ? 13.211 16.016 -6.316 1 98.19 207 VAL B N 1
ATOM 4207 C CA . VAL B 1 207 ? 12.68 16.141 -7.672 1 98.19 207 VAL B CA 1
ATOM 4208 C C . VAL B 1 207 ? 11.922 17.453 -7.812 1 98.19 207 VAL B C 1
ATOM 4210 O O . VAL B 1 207 ? 11.039 17.766 -7.004 1 98.19 207 VAL B O 1
ATOM 4213 N N . GLY B 1 208 ? 12.211 18.25 -8.789 1 96.25 208 GLY B N 1
ATOM 4214 C CA . GLY B 1 208 ? 11.547 19.5 -9.078 1 96.25 208 GLY B CA 1
ATOM 4215 C C . GLY B 1 208 ? 11.961 20.109 -10.414 1 96.25 208 GLY B C 1
ATOM 4216 O O . GLY B 1 208 ? 12.828 19.547 -11.102 1 96.25 208 GLY B O 1
ATOM 4217 N N . ARG B 1 209 ? 11.367 21.219 -10.75 1 93.25 209 ARG B N 1
ATOM 4218 C CA . ARG B 1 209 ? 11.602 21.812 -12.062 1 93.25 209 ARG B CA 1
ATOM 4219 C C . ARG B 1 209 ? 12.609 22.953 -11.961 1 93.25 209 ARG B C 1
ATOM 4221 O O . ARG B 1 209 ? 13.25 23.312 -12.953 1 93.25 209 ARG B O 1
ATOM 4228 N N . LYS B 1 210 ? 12.75 23.531 -10.812 1 93.19 210 LYS B N 1
ATOM 4229 C CA . LYS B 1 210 ? 13.578 24.734 -10.641 1 93.19 210 LYS B CA 1
ATOM 4230 C C . LYS B 1 210 ? 14.992 24.359 -10.195 1 93.19 210 LYS B C 1
ATOM 4232 O O . LYS B 1 210 ? 15.242 24.172 -9 1 93.19 210 LYS B O 1
ATOM 4237 N N . GLU B 1 211 ? 15.883 24.453 -11.133 1 95.38 211 GLU B N 1
ATOM 4238 C CA . GLU B 1 211 ? 17.25 24.016 -10.883 1 95.38 211 GLU B CA 1
ATOM 4239 C C . GLU B 1 211 ? 17.891 24.812 -9.75 1 95.38 211 GLU B C 1
ATOM 4241 O O . GLU B 1 211 ? 18.516 24.25 -8.852 1 95.38 211 GLU B O 1
ATOM 4246 N N . ALA B 1 212 ? 17.719 26.094 -9.789 1 95.5 212 ALA B N 1
ATOM 4247 C CA . ALA B 1 212 ? 18.344 26.953 -8.789 1 95.5 212 ALA B CA 1
ATOM 4248 C C . ALA B 1 212 ? 17.828 26.641 -7.387 1 95.5 212 ALA B C 1
ATOM 4250 O O . ALA B 1 212 ? 18.594 26.609 -6.426 1 95.5 212 ALA B O 1
ATOM 4251 N N . ALA B 1 213 ? 16.578 26.422 -7.266 1 94.69 213 ALA B N 1
ATOM 4252 C CA . ALA B 1 213 ? 15.984 26.094 -5.973 1 94.69 213 ALA B CA 1
ATOM 4253 C C . ALA B 1 213 ? 16.469 24.75 -5.457 1 94.69 213 ALA B C 1
ATOM 4255 O O . ALA B 1 213 ? 16.703 24.578 -4.258 1 94.69 213 ALA B O 1
ATOM 4256 N N . LEU B 1 214 ? 16.641 23.828 -6.316 1 97 214 LEU B N 1
ATOM 4257 C CA . LEU B 1 214 ? 17.125 22.5 -5.938 1 97 214 LEU B CA 1
ATOM 4258 C C . LEU B 1 214 ? 18.578 22.562 -5.484 1 97 214 LEU B C 1
ATOM 4260 O O . LEU B 1 214 ? 18.969 21.891 -4.523 1 97 214 LEU B O 1
ATOM 4264 N N . ALA B 1 215 ? 19.297 23.328 -6.18 1 96.25 215 ALA B N 1
ATOM 4265 C CA . ALA B 1 215 ? 20.703 23.516 -5.781 1 96.25 215 ALA B CA 1
ATOM 4266 C C . ALA B 1 215 ? 20.797 24.141 -4.391 1 96.25 215 ALA B C 1
ATOM 4268 O O . ALA B 1 215 ? 21.641 23.75 -3.586 1 96.25 215 ALA B O 1
ATOM 4269 N N . GLN B 1 216 ? 19.984 25.062 -4.164 1 94 216 GLN B N 1
ATOM 4270 C CA . GLN B 1 216 ? 19.938 25.703 -2.848 1 94 216 GLN B CA 1
ATOM 4271 C C . GLN B 1 216 ? 19.609 24.672 -1.765 1 94 216 GLN B C 1
ATOM 4273 O O . GLN B 1 216 ? 20.125 24.75 -0.649 1 94 216 GLN B O 1
ATOM 4278 N N . MET B 1 217 ? 18.766 23.812 -2.076 1 94.81 217 MET B N 1
ATOM 4279 C CA . MET B 1 217 ? 18.391 22.766 -1.136 1 94.81 217 MET B CA 1
ATOM 4280 C C . MET B 1 217 ? 19.578 21.859 -0.825 1 94.81 217 MET B C 1
ATOM 4282 O O . MET B 1 217 ? 19.812 21.516 0.333 1 94.81 217 MET B O 1
ATOM 4286 N N . ARG B 1 218 ? 20.219 21.438 -1.85 1 96.25 218 ARG B N 1
ATOM 4287 C CA . ARG B 1 218 ? 21.438 20.656 -1.659 1 96.25 218 ARG B CA 1
ATOM 4288 C C . ARG B 1 218 ? 22.438 21.391 -0.775 1 96.25 218 ARG B C 1
ATOM 4290 O O . ARG B 1 218 ? 23.016 20.797 0.139 1 96.25 218 ARG B O 1
ATOM 4297 N N . ASP B 1 219 ? 22.594 22.609 -0.998 1 95.44 219 ASP B N 1
ATOM 4298 C CA . ASP B 1 219 ? 23.547 23.406 -0.225 1 95.44 219 ASP B CA 1
ATOM 4299 C C . ASP B 1 219 ? 23.094 23.531 1.23 1 95.44 219 ASP B C 1
ATOM 4301 O O . ASP B 1 219 ? 23.938 23.547 2.141 1 95.44 219 ASP B O 1
ATOM 4305 N N . ALA B 1 220 ? 21.875 23.594 1.402 1 93.62 220 ALA B N 1
ATOM 4306 C CA . ALA B 1 220 ? 21.344 23.828 2.738 1 93.62 220 ALA B CA 1
ATOM 4307 C C . ALA B 1 220 ? 21.375 22.547 3.57 1 93.62 220 ALA B C 1
ATOM 4309 O O . ALA B 1 220 ? 21.609 22.594 4.781 1 93.62 220 ALA B O 1
ATOM 4310 N N . PHE B 1 221 ? 21.156 21.391 2.914 1 95.81 221 PHE B N 1
ATOM 4311 C CA . PHE B 1 221 ? 20.922 20.203 3.719 1 95.81 221 PHE B CA 1
ATOM 4312 C C . PHE B 1 221 ? 22.031 19.188 3.516 1 95.81 221 PHE B C 1
ATOM 4314 O O . PHE B 1 221 ? 22.078 18.156 4.195 1 95.81 221 PHE B O 1
ATOM 4321 N N . GLY B 1 222 ? 22.938 19.422 2.539 1 95.31 222 GLY B N 1
ATOM 4322 C CA . GLY B 1 222 ? 24.156 18.625 2.439 1 95.31 222 GLY B CA 1
ATOM 4323 C C . GLY B 1 222 ? 24.156 17.719 1.22 1 95.31 222 GLY B C 1
ATOM 4324 O O . GLY B 1 222 ? 23.203 17.703 0.44 1 95.31 222 GLY B O 1
ATOM 4325 N N . PRO B 1 223 ? 25.156 16.938 1.078 1 95.5 223 PRO B N 1
ATOM 4326 C CA . PRO B 1 223 ? 25.438 16.203 -0.158 1 95.5 223 PRO B CA 1
ATOM 4327 C C . PRO B 1 223 ? 24.547 14.977 -0.336 1 95.5 223 PRO B C 1
ATOM 4329 O O . PRO B 1 223 ? 24.5 14.398 -1.424 1 95.5 223 PRO B O 1
ATOM 4332 N N . ARG B 1 224 ? 23.875 14.578 0.775 1 97 224 ARG B N 1
ATOM 4333 C CA . ARG B 1 224 ? 22.953 13.461 0.646 1 97 224 ARG B CA 1
ATOM 4334 C C . ARG B 1 224 ? 21.734 13.859 -0.194 1 97 224 ARG B C 1
ATOM 4336 O O . ARG B 1 224 ? 20.984 12.992 -0.651 1 97 224 ARG B O 1
ATOM 4343 N N . VAL B 1 225 ? 21.531 15.195 -0.268 1 98.5 225 VAL B N 1
ATOM 4344 C CA . VAL B 1 225 ? 20.422 15.688 -1.093 1 98.5 225 VAL B CA 1
ATOM 4345 C C . VAL B 1 225 ? 20.875 15.797 -2.547 1 98.5 225 VAL B C 1
ATOM 4347 O O . VAL B 1 225 ? 21.781 16.578 -2.865 1 98.5 225 VAL B O 1
ATOM 4350 N N . ILE B 1 226 ? 20.297 15.008 -3.4 1 98.69 226 ILE B N 1
ATOM 4351 C CA . ILE B 1 226 ? 20.672 14.961 -4.809 1 98.69 226 ILE B CA 1
ATOM 4352 C C . ILE B 1 226 ? 19.547 15.539 -5.664 1 98.69 226 ILE B C 1
ATOM 4354 O O . ILE B 1 226 ? 18.484 14.922 -5.801 1 98.69 226 ILE B O 1
ATOM 4358 N N . PRO B 1 227 ? 19.828 16.688 -6.34 1 98.38 227 PRO B N 1
ATOM 4359 C CA . PRO B 1 227 ? 18.812 17.281 -7.195 1 98.38 227 PRO B CA 1
ATOM 4360 C C . PRO B 1 227 ? 18.516 16.453 -8.453 1 98.38 227 PRO B C 1
ATOM 4362 O O . PRO B 1 227 ? 19.453 15.93 -9.07 1 98.38 227 PRO B O 1
ATOM 4365 N N . ALA B 1 228 ? 17.281 16.266 -8.742 1 98.31 228 ALA B N 1
ATOM 4366 C CA . ALA B 1 228 ? 16.797 15.734 -10.016 1 98.31 228 ALA B CA 1
ATOM 4367 C C . ALA B 1 228 ? 15.898 16.734 -10.734 1 98.31 228 ALA B C 1
ATOM 4369 O O . ALA B 1 228 ? 14.711 16.844 -10.422 1 98.31 228 ALA B O 1
ATOM 4370 N N . VAL B 1 229 ? 16.453 17.391 -11.703 1 97.5 229 VAL B N 1
ATOM 4371 C CA . VAL B 1 229 ? 15.711 18.406 -12.438 1 97.5 229 VAL B CA 1
ATOM 4372 C C . VAL B 1 229 ? 14.883 17.75 -13.539 1 97.5 229 VAL B C 1
ATOM 4374 O O . VAL B 1 229 ? 15.438 17.188 -14.484 1 97.5 229 VAL B O 1
ATOM 4377 N N . VAL B 1 230 ? 13.602 17.891 -13.414 1 95.38 230 VAL B N 1
ATOM 4378 C CA . VAL B 1 230 ? 12.727 17.188 -14.344 1 95.38 230 VAL B CA 1
ATOM 4379 C C . VAL B 1 230 ? 12.016 18.203 -15.242 1 95.38 230 VAL B C 1
ATOM 4381 O O . VAL B 1 230 ? 11.953 19.391 -14.93 1 95.38 230 VAL B O 1
ATOM 4384 N N . THR B 1 231 ? 11.477 17.734 -16.359 1 90.81 231 THR B N 1
ATOM 4385 C CA . THR B 1 231 ? 10.875 18.578 -17.391 1 90.81 231 THR B CA 1
ATOM 4386 C C . THR B 1 231 ? 9.359 18.391 -17.422 1 90.81 231 THR B C 1
ATOM 4388 O O . THR B 1 231 ? 8.641 19.219 -17.984 1 90.81 231 THR B O 1
ATOM 4391 N N . GLY B 1 232 ? 8.891 17.344 -16.891 1 86.56 232 GLY B N 1
ATOM 4392 C CA . GLY B 1 232 ? 7.484 17 -16.984 1 86.56 232 GLY B CA 1
ATOM 4393 C C . GLY B 1 232 ? 7.207 15.922 -18.016 1 86.56 232 GLY B C 1
ATOM 4394 O O . GLY B 1 232 ? 6.066 15.484 -18.172 1 86.56 232 GLY B O 1
ATOM 4395 N N . ASP B 1 233 ? 8.211 15.453 -18.672 1 88.31 233 ASP B N 1
ATOM 4396 C CA . ASP B 1 233 ? 8.102 14.352 -19.625 1 88.31 233 ASP B CA 1
ATOM 4397 C C . ASP B 1 233 ? 8.609 13.047 -19.016 1 88.31 233 ASP B C 1
ATOM 4399 O O . ASP B 1 233 ? 9.789 12.93 -18.688 1 88.31 233 ASP B O 1
ATOM 4403 N N . ALA B 1 234 ? 7.707 12.141 -18.953 1 83.88 234 ALA B N 1
ATOM 4404 C CA . ALA B 1 234 ? 8.008 10.898 -18.25 1 83.88 234 ALA B CA 1
ATOM 4405 C C . ALA B 1 234 ? 9.227 10.203 -18.859 1 83.88 234 ALA B C 1
ATOM 4407 O O . ALA B 1 234 ? 10.086 9.695 -18.141 1 83.88 234 ALA B O 1
ATOM 4408 N N . ALA B 1 235 ? 9.312 10.055 -20.125 1 86.19 235 ALA B N 1
ATOM 4409 C CA . ALA B 1 235 ? 10.391 9.344 -20.812 1 86.19 235 ALA B CA 1
ATOM 4410 C C . ALA B 1 235 ? 11.742 9.969 -20.5 1 86.19 235 ALA B C 1
ATOM 4412 O O . ALA B 1 235 ? 12.75 9.266 -20.359 1 86.19 235 ALA B O 1
ATOM 4413 N N . SER B 1 236 ? 11.766 11.305 -20.328 1 92.75 236 SER B N 1
ATOM 4414 C CA . SER B 1 236 ? 13.023 12 -20.062 1 92.75 236 SER B CA 1
ATOM 4415 C C . SER B 1 236 ? 13.297 12.062 -18.562 1 92.75 236 SER B C 1
ATOM 4417 O O . SER B 1 236 ? 14.453 12.07 -18.141 1 92.75 236 SER B O 1
ATOM 4419 N N . ASP B 1 237 ? 12.312 12.055 -17.75 1 96.31 237 ASP B N 1
ATOM 4420 C CA . ASP B 1 237 ? 12.453 12.312 -16.312 1 96.31 237 ASP B CA 1
ATOM 4421 C C . ASP B 1 237 ? 12.883 11.055 -15.57 1 96.31 237 ASP B C 1
ATOM 4423 O O . ASP B 1 237 ? 13.648 11.125 -14.609 1 96.31 237 ASP B O 1
ATOM 4427 N N . LEU B 1 238 ? 12.453 9.867 -16.062 1 97 238 LEU B N 1
ATOM 4428 C CA . LEU B 1 238 ? 12.719 8.617 -15.367 1 97 238 LEU B CA 1
ATOM 4429 C C . LEU B 1 238 ? 14.219 8.359 -15.266 1 97 238 LEU B C 1
ATOM 4431 O O . LEU B 1 238 ? 14.742 8.125 -14.18 1 97 238 LEU B O 1
ATOM 4435 N N . PRO B 1 239 ? 14.969 8.453 -16.359 1 97 239 PRO B N 1
ATOM 4436 C CA . PRO B 1 239 ? 16.406 8.234 -16.25 1 97 239 PRO B CA 1
ATOM 4437 C C . PRO B 1 239 ? 17.094 9.25 -15.328 1 97 239 PRO B C 1
ATOM 4439 O O . PRO B 1 239 ? 18.062 8.922 -14.648 1 97 239 PRO B O 1
ATOM 4442 N N . ILE B 1 240 ? 16.641 10.453 -15.281 1 97.88 240 ILE B N 1
ATOM 4443 C CA . ILE B 1 240 ? 17.203 11.5 -14.43 1 97.88 240 ILE B CA 1
ATOM 4444 C C . ILE B 1 240 ? 17 11.125 -12.961 1 97.88 240 ILE B C 1
ATOM 4446 O O . ILE B 1 240 ? 17.953 11.188 -12.172 1 97.88 240 ILE B O 1
ATOM 4450 N N . ILE B 1 241 ? 15.828 10.719 -12.633 1 98.38 241 ILE B N 1
ATOM 4451 C CA . ILE B 1 241 ? 15.508 10.359 -11.258 1 98.38 241 ILE B CA 1
ATOM 4452 C C . ILE B 1 241 ? 16.281 9.102 -10.859 1 98.38 241 ILE B C 1
ATOM 4454 O O . ILE B 1 241 ? 16.828 9.031 -9.758 1 98.38 241 ILE B O 1
ATOM 4458 N N . ARG B 1 242 ? 16.359 8.109 -11.734 1 97.69 242 ARG B N 1
ATOM 4459 C CA . ARG B 1 242 ? 17.078 6.879 -11.445 1 97.69 242 ARG B CA 1
ATOM 4460 C C . ARG B 1 242 ? 18.562 7.152 -11.227 1 97.69 242 ARG B C 1
ATOM 4462 O O . ARG B 1 242 ? 19.188 6.57 -10.336 1 97.69 242 ARG B O 1
ATOM 4469 N N . ARG B 1 243 ? 19.125 7.992 -12.062 1 97.44 243 ARG B N 1
ATOM 4470 C CA . ARG B 1 243 ? 20.531 8.359 -11.891 1 97.44 243 ARG B CA 1
ATOM 4471 C C . ARG B 1 243 ? 20.766 9.047 -10.555 1 97.44 243 ARG B C 1
ATOM 4473 O O . ARG B 1 243 ? 21.719 8.727 -9.844 1 97.44 243 ARG B O 1
ATOM 4480 N N . ALA B 1 244 ? 19.922 9.93 -10.211 1 98 244 ALA B N 1
ATOM 4481 C CA . ALA B 1 244 ? 20.016 10.633 -8.938 1 98 244 ALA B CA 1
ATOM 4482 C C . ALA B 1 244 ? 19.875 9.672 -7.766 1 98 244 ALA B C 1
ATOM 4484 O O . ALA B 1 244 ? 20.484 9.867 -6.711 1 98 244 ALA B O 1
ATOM 4485 N N . ALA B 1 245 ? 19.078 8.633 -7.965 1 97.62 245 ALA B N 1
ATOM 4486 C CA . ALA B 1 245 ? 18.844 7.648 -6.914 1 97.62 245 ALA B CA 1
ATOM 4487 C C . ALA B 1 245 ? 19.984 6.652 -6.816 1 97.62 245 ALA B C 1
ATOM 4489 O O . ALA B 1 245 ? 20.062 5.867 -5.871 1 97.62 245 ALA B O 1
ATOM 4490 N N . GLY B 1 246 ? 20.875 6.605 -7.781 1 94.94 246 GLY B N 1
ATOM 4491 C CA . GLY B 1 246 ? 21.906 5.574 -7.848 1 94.94 246 GLY B CA 1
ATOM 4492 C C . GLY B 1 246 ? 21.359 4.215 -8.25 1 94.94 246 GLY B C 1
ATOM 4493 O O . GLY B 1 246 ? 21.844 3.184 -7.777 1 94.94 246 GLY B O 1
ATOM 4494 N N . GLY B 1 247 ? 20.328 4.258 -9.016 1 93.31 247 GLY B N 1
ATOM 4495 C CA . GLY B 1 247 ? 19.594 3.061 -9.414 1 93.31 247 GLY B CA 1
ATOM 4496 C C . GLY B 1 247 ? 18.125 3.119 -9.07 1 93.31 247 GLY B C 1
ATOM 4497 O O . GLY B 1 247 ? 17.344 3.797 -9.758 1 93.31 247 GLY B O 1
ATOM 4498 N N . THR B 1 248 ? 17.766 2.443 -8.023 1 94.38 248 THR B N 1
ATOM 4499 C CA . THR B 1 248 ? 16.359 2.473 -7.59 1 94.38 248 THR B CA 1
ATOM 4500 C C . THR B 1 248 ? 16.25 2.986 -6.156 1 94.38 248 THR B C 1
ATOM 4502 O O . THR B 1 248 ? 17.188 2.857 -5.371 1 94.38 248 THR B O 1
ATOM 4505 N N . ALA B 1 249 ? 15.164 3.578 -5.879 1 98 249 ALA B N 1
ATOM 4506 C CA . ALA B 1 249 ? 14.898 4.098 -4.539 1 98 249 ALA B CA 1
ATOM 4507 C C . ALA B 1 249 ? 14.078 3.105 -3.719 1 98 249 ALA B C 1
ATOM 4509 O O . ALA B 1 249 ? 13.414 2.227 -4.277 1 98 249 ALA B O 1
ATOM 4510 N N . ASP B 1 250 ? 14.148 3.258 -2.43 1 97.69 250 ASP B N 1
ATOM 4511 C CA . ASP B 1 250 ? 13.406 2.396 -1.519 1 97.69 250 ASP B CA 1
ATOM 4512 C C . ASP B 1 250 ? 11.969 2.883 -1.357 1 97.69 250 ASP B C 1
ATOM 4514 O O . ASP B 1 250 ? 11.031 2.08 -1.339 1 97.69 250 ASP B O 1
ATOM 4518 N N . VAL B 1 251 ? 11.812 4.207 -1.213 1 98.56 251 VAL B N 1
ATOM 4519 C CA . VAL B 1 251 ? 10.5 4.801 -0.985 1 98.56 251 VAL B CA 1
ATOM 4520 C C . VAL B 1 251 ? 10.414 6.152 -1.695 1 98.56 251 VAL B C 1
ATOM 4522 O O . VAL B 1 251 ? 11.438 6.719 -2.094 1 98.56 251 VAL B O 1
ATOM 4525 N N . ALA B 1 252 ? 9.195 6.586 -1.897 1 98.81 252 ALA B N 1
ATOM 4526 C CA . ALA B 1 252 ? 8.938 7.895 -2.486 1 98.81 252 ALA B CA 1
ATOM 4527 C C . ALA B 1 252 ? 7.816 8.617 -1.742 1 98.81 252 ALA B C 1
ATOM 4529 O O . ALA B 1 252 ? 6.863 7.988 -1.276 1 98.81 252 ALA B O 1
ATOM 4530 N N . LEU B 1 253 ? 7.965 9.875 -1.584 1 98.56 253 LEU B N 1
ATOM 4531 C CA . LEU B 1 253 ? 6.957 10.781 -1.041 1 98.56 253 LEU B CA 1
ATOM 4532 C C . LEU B 1 253 ? 6.535 11.805 -2.082 1 98.56 253 LEU B C 1
ATOM 4534 O O . LEU B 1 253 ? 7.352 12.609 -2.539 1 98.56 253 LEU B O 1
ATOM 4538 N N . ASP B 1 254 ? 5.297 11.75 -2.445 1 98 254 ASP B N 1
ATOM 4539 C CA . ASP B 1 254 ? 4.773 12.68 -3.439 1 98 254 ASP B CA 1
ATOM 4540 C C . ASP B 1 254 ? 4.082 13.867 -2.77 1 98 254 ASP B C 1
ATOM 4542 O O . ASP B 1 254 ? 3.049 13.703 -2.117 1 98 254 ASP B O 1
ATOM 4546 N N . LEU B 1 255 ? 4.617 14.984 -2.967 1 96 255 LEU B N 1
ATOM 4547 C CA . LEU B 1 255 ? 4.102 16.219 -2.373 1 96 255 LEU B CA 1
ATOM 4548 C C . LEU B 1 255 ? 3.836 17.266 -3.445 1 96 255 LEU B C 1
ATOM 4550 O O . LEU B 1 255 ? 3.877 18.469 -3.166 1 96 255 LEU B O 1
ATOM 4554 N N . LEU B 1 256 ? 3.633 16.781 -4.613 1 90.31 256 LEU B N 1
ATOM 4555 C CA . LEU B 1 256 ? 3.346 17.688 -5.723 1 90.31 256 LEU B CA 1
ATOM 4556 C C . LEU B 1 256 ? 1.982 18.344 -5.543 1 90.31 256 LEU B C 1
ATOM 4558 O O . LEU B 1 256 ? 0.972 17.656 -5.371 1 90.31 256 LEU B O 1
ATOM 4562 N N . GLY B 1 257 ? 1.97 19.641 -5.547 1 87.06 257 GLY B N 1
ATOM 4563 C CA . GLY B 1 257 ? 0.734 20.375 -5.34 1 87.06 257 GLY B CA 1
ATOM 4564 C C . GLY B 1 257 ? 0.131 20.891 -6.633 1 87.06 257 GLY B C 1
ATOM 4565 O O . GLY B 1 257 ? 0.854 21.344 -7.523 1 87.06 257 GLY B O 1
ATOM 4566 N N . ALA B 1 258 ? -1.178 20.797 -6.758 1 82.38 258 ALA B N 1
ATOM 4567 C CA . ALA B 1 258 ? -1.972 21.344 -7.852 1 82.38 258 ALA B CA 1
ATOM 4568 C C . ALA B 1 258 ? -1.407 20.938 -9.203 1 82.38 258 ALA B C 1
ATOM 4570 O O . ALA B 1 258 ? -1.222 21.766 -10.094 1 82.38 258 ALA B O 1
ATOM 4571 N N . ALA B 1 259 ? -1.132 19.734 -9.305 1 86.31 259 ALA B N 1
ATOM 4572 C CA . ALA B 1 259 ? -0.465 19.25 -10.516 1 86.31 259 ALA B CA 1
ATOM 4573 C C . ALA B 1 259 ? -1.456 19.094 -11.664 1 86.31 259 ALA B C 1
ATOM 4575 O O . ALA B 1 259 ? -2.561 18.578 -11.469 1 86.31 259 ALA B O 1
ATOM 4576 N N . LYS B 1 260 ? -1.014 19.531 -12.75 1 90 260 LYS B N 1
ATOM 4577 C CA . LYS B 1 260 ? -1.823 19.359 -13.953 1 90 260 LYS B CA 1
ATOM 4578 C C . LYS B 1 260 ? -1.46 18.078 -14.68 1 90 260 LYS B C 1
ATOM 4580 O O . LYS B 1 260 ? -2.148 17.672 -15.625 1 90 260 LYS B O 1
ATOM 4585 N N . SER B 1 261 ? -0.373 17.578 -14.305 1 92.06 261 SER B N 1
ATOM 4586 C CA . SER B 1 261 ? 0.103 16.297 -14.828 1 92.06 261 SER B CA 1
ATOM 4587 C C . SER B 1 261 ? 0.664 15.422 -13.719 1 92.06 261 SER B C 1
ATOM 4589 O O . SER B 1 261 ? 1.191 15.922 -12.727 1 92.06 261 SER B O 1
ATOM 4591 N N . THR B 1 262 ? 0.53 14.117 -13.914 1 93.81 262 THR B N 1
ATOM 4592 C CA . THR B 1 262 ? 1.057 13.195 -12.914 1 93.81 262 THR B CA 1
ATOM 4593 C C . THR B 1 262 ? 2.295 12.469 -13.438 1 93.81 262 THR B C 1
ATOM 4595 O O . THR B 1 262 ? 2.656 11.406 -12.938 1 93.81 262 THR B O 1
ATOM 4598 N N . SER B 1 263 ? 2.908 13.047 -14.438 1 93.88 263 SER B N 1
ATOM 4599 C CA . SER B 1 263 ? 4.035 12.406 -15.102 1 93.88 263 SER B CA 1
ATOM 4600 C C . SER B 1 263 ? 5.203 12.203 -14.141 1 93.88 263 SER B C 1
ATOM 4602 O O . SER B 1 263 ? 5.84 11.148 -14.141 1 93.88 263 SER B O 1
ATOM 4604 N N . THR B 1 264 ? 5.457 13.164 -13.312 1 95 264 THR B N 1
ATOM 4605 C CA . THR B 1 264 ? 6.594 13.031 -12.406 1 95 264 THR B CA 1
ATOM 4606 C C . THR B 1 264 ? 6.285 12.055 -11.281 1 95 264 THR B C 1
ATOM 4608 O O . THR B 1 264 ? 7.18 11.367 -10.781 1 95 264 THR B O 1
ATOM 4611 N N . THR B 1 265 ? 5.039 12.039 -10.883 1 96.38 265 THR B N 1
ATOM 4612 C CA . THR B 1 265 ? 4.625 11.039 -9.906 1 96.38 265 THR B CA 1
ATOM 4613 C C . THR B 1 265 ? 4.844 9.625 -10.453 1 96.38 265 THR B C 1
ATOM 4615 O O . THR B 1 265 ? 5.406 8.773 -9.773 1 96.38 265 THR B O 1
ATOM 4618 N N . LEU B 1 266 ? 4.461 9.422 -11.672 1 95.88 266 LEU B N 1
ATOM 4619 C CA . LEU B 1 266 ? 4.637 8.117 -12.312 1 95.88 266 LEU B CA 1
ATOM 4620 C C . LEU B 1 266 ? 6.117 7.793 -12.477 1 95.88 266 LEU B C 1
ATOM 4622 O O . LEU B 1 266 ? 6.535 6.656 -12.258 1 95.88 266 LEU B O 1
ATOM 4626 N N . SER B 1 267 ? 6.863 8.773 -12.898 1 96.88 267 SER B N 1
ATOM 4627 C CA . SER B 1 267 ? 8.305 8.562 -13.039 1 96.88 267 SER B CA 1
ATOM 4628 C C . SER B 1 267 ? 8.945 8.211 -11.703 1 96.88 267 SER B C 1
ATOM 4630 O O . SER B 1 267 ? 9.844 7.375 -11.641 1 96.88 267 SER B O 1
ATOM 4632 N N . SER B 1 268 ? 8.516 8.844 -10.648 1 97.62 268 SER B N 1
ATOM 4633 C CA . SER B 1 268 ? 9.016 8.539 -9.312 1 97.62 268 SER B CA 1
ATOM 4634 C C . SER B 1 268 ? 8.641 7.117 -8.891 1 97.62 268 SER B C 1
ATOM 4636 O O . SER B 1 268 ? 9.453 6.406 -8.297 1 97.62 268 SER B O 1
ATOM 4638 N N . LEU B 1 269 ? 7.426 6.73 -9.211 1 97.31 269 LEU B N 1
ATOM 4639 C CA . LEU B 1 269 ? 7.008 5.359 -8.93 1 97.31 269 LEU B CA 1
ATOM 4640 C C . LEU B 1 269 ? 7.891 4.359 -9.656 1 97.31 269 LEU B C 1
ATOM 4642 O O . LEU B 1 269 ? 8.375 3.395 -9.062 1 97.31 269 LEU B O 1
ATOM 4646 N N . ARG B 1 270 ? 8.141 4.609 -10.883 1 97.06 270 ARG B N 1
ATOM 4647 C CA . ARG B 1 270 ? 8.898 3.697 -11.742 1 97.06 270 ARG B CA 1
ATOM 4648 C C . ARG B 1 270 ? 10.367 3.664 -11.344 1 97.06 270 ARG B C 1
ATOM 4650 O O . ARG B 1 270 ? 11.109 2.764 -11.75 1 97.06 270 ARG B O 1
ATOM 4657 N N . ALA B 1 271 ? 10.781 4.629 -10.555 1 97.69 271 ALA B N 1
ATOM 4658 C CA . ALA B 1 271 ? 12.172 4.691 -10.094 1 97.69 271 ALA B CA 1
ATOM 4659 C C . ALA B 1 271 ? 12.344 3.939 -8.773 1 97.69 271 ALA B C 1
ATOM 4661 O O . ALA B 1 271 ? 13.445 3.869 -8.234 1 97.69 271 ALA B O 1
ATOM 4662 N N . LEU B 1 272 ? 11.297 3.379 -8.266 1 97.44 272 LEU B N 1
ATOM 4663 C CA . LEU B 1 272 ? 11.375 2.59 -7.047 1 97.44 272 LEU B CA 1
ATOM 4664 C C . LEU B 1 272 ? 11.906 1.188 -7.336 1 97.44 272 LEU B C 1
ATOM 4666 O O . LEU B 1 272 ? 11.734 0.672 -8.445 1 97.44 272 LEU B O 1
ATOM 4670 N N . ARG B 1 273 ? 12.484 0.605 -6.34 1 94.62 273 ARG B N 1
ATOM 4671 C CA . ARG B 1 273 ? 12.844 -0.81 -6.402 1 94.62 273 ARG B CA 1
ATOM 4672 C C . ARG B 1 273 ? 11.594 -1.688 -6.352 1 94.62 273 ARG B C 1
ATOM 4674 O O . ARG B 1 273 ? 10.516 -1.217 -6.008 1 94.62 273 ARG B O 1
ATOM 4681 N N . ARG B 1 274 ? 11.773 -2.934 -6.719 1 93.12 274 ARG B N 1
ATOM 4682 C CA . ARG B 1 274 ? 10.703 -3.893 -6.457 1 93.12 274 ARG B CA 1
ATOM 4683 C C . ARG B 1 274 ? 10.312 -3.893 -4.984 1 93.12 274 ARG B C 1
ATOM 4685 O O . ARG B 1 274 ? 11.18 -3.861 -4.109 1 93.12 274 ARG B O 1
ATOM 4692 N N . GLY B 1 275 ? 9.023 -3.836 -4.777 1 94.38 275 GLY B N 1
ATOM 4693 C CA . GLY B 1 275 ? 8.531 -3.785 -3.406 1 94.38 275 GLY B CA 1
ATOM 4694 C C . GLY B 1 275 ? 8.57 -2.391 -2.812 1 94.38 275 GLY B C 1
ATOM 4695 O O . GLY B 1 275 ? 8.227 -2.199 -1.645 1 94.38 275 GLY B O 1
ATOM 4696 N N . GLY B 1 276 ? 9.008 -1.43 -3.613 1 97.06 276 GLY B N 1
ATOM 4697 C CA . GLY B 1 276 ? 9.039 -0.059 -3.127 1 97.06 276 GLY B CA 1
ATOM 4698 C C . GLY B 1 276 ? 7.664 0.509 -2.838 1 97.06 276 GLY B C 1
ATOM 4699 O O . GLY B 1 276 ? 6.66 0.019 -3.363 1 97.06 276 GLY B O 1
ATOM 4700 N N . ARG B 1 277 ? 7.645 1.567 -2.053 1 98.06 277 ARG B N 1
ATOM 4701 C CA . ARG B 1 277 ? 6.406 2.193 -1.607 1 98.06 277 ARG B CA 1
ATOM 4702 C C . ARG B 1 277 ? 6.402 3.686 -1.915 1 98.06 277 ARG B C 1
ATOM 4704 O O . ARG B 1 277 ? 7.383 4.383 -1.644 1 98.06 277 ARG B O 1
ATOM 4711 N N . MET B 1 278 ? 5.27 4.16 -2.484 1 98.56 278 MET B N 1
ATOM 4712 C CA . MET B 1 278 ? 5.062 5.586 -2.719 1 98.56 278 MET B CA 1
ATOM 4713 C C . MET B 1 278 ? 3.883 6.105 -1.9 1 98.56 278 MET B C 1
ATOM 4715 O O . MET B 1 278 ? 2.787 5.547 -1.959 1 98.56 278 MET B O 1
ATOM 4719 N N . VAL B 1 279 ? 4.102 7.168 -1.185 1 98.62 279 VAL B N 1
ATOM 4720 C CA . VAL B 1 279 ? 3.049 7.824 -0.415 1 98.62 279 VAL B CA 1
ATOM 4721 C C . VAL B 1 279 ? 2.564 9.07 -1.156 1 98.62 279 VAL B C 1
ATOM 4723 O O . VAL B 1 279 ? 3.361 9.945 -1.502 1 98.62 279 VAL B O 1
ATOM 4726 N N . LEU B 1 280 ? 1.257 9.086 -1.403 1 97.75 280 LEU B N 1
ATOM 4727 C CA . LEU B 1 280 ? 0.613 10.219 -2.062 1 97.75 280 LEU B CA 1
ATOM 4728 C C . LEU B 1 280 ? 0.069 11.211 -1.038 1 97.75 280 LEU B C 1
ATOM 4730 O O . LEU B 1 280 ? -0.874 10.898 -0.308 1 97.75 280 LEU B O 1
ATOM 4734 N N . MET B 1 281 ? 0.614 12.422 -1.024 1 96.12 281 MET B N 1
ATOM 4735 C CA . MET B 1 281 ? 0.116 13.492 -0.158 1 96.12 281 MET B CA 1
ATOM 4736 C C . MET B 1 281 ? -0.06 14.789 -0.937 1 96.12 281 MET B C 1
ATOM 4738 O O . MET B 1 281 ? -0.462 15.805 -0.372 1 96.12 281 MET B O 1
ATOM 4742 N N . GLY B 1 282 ? 0.253 14.742 -2.172 1 92.69 282 GLY B N 1
ATOM 4743 C CA . GLY B 1 282 ? 0.076 15.914 -3.021 1 92.69 282 GLY B CA 1
ATOM 4744 C C . GLY B 1 282 ? -1.34 16.062 -3.545 1 92.69 282 GLY B C 1
ATOM 4745 O O . GLY B 1 282 ? -2.275 15.477 -2.994 1 92.69 282 GLY B O 1
ATOM 4746 N N . SER B 1 283 ? -1.472 16.969 -4.527 1 90.06 283 SER B N 1
ATOM 4747 C CA . SER B 1 283 ? -2.75 17.219 -5.184 1 90.06 283 SER B CA 1
ATOM 4748 C C . SER B 1 283 ? -2.586 17.312 -6.695 1 90.06 283 SER B C 1
ATOM 4750 O O . SER B 1 283 ? -1.597 17.875 -7.184 1 90.06 283 SER B O 1
ATOM 4752 N N . ALA B 1 284 ? -3.488 16.641 -7.344 1 88.44 284 ALA B N 1
ATOM 4753 C CA . ALA B 1 284 ? -3.5 16.719 -8.805 1 88.44 284 ALA B CA 1
ATOM 4754 C C . ALA B 1 284 ? -4.922 16.891 -9.328 1 88.44 284 ALA B C 1
ATOM 4756 O O . ALA B 1 284 ? -5.879 16.391 -8.727 1 88.44 284 ALA B O 1
ATOM 4757 N N . GLU B 1 285 ? -5.059 17.531 -10.445 1 89.25 285 GLU B N 1
ATOM 4758 C CA . GLU B 1 285 ? -6.34 17.75 -11.109 1 89.25 285 GLU B CA 1
ATOM 4759 C C . GLU B 1 285 ? -6.668 16.594 -12.055 1 89.25 285 GLU B C 1
ATOM 4761 O O . GLU B 1 285 ? -7.758 16.547 -12.625 1 89.25 285 GLU B O 1
ATOM 4766 N N . VAL B 1 286 ? -5.715 15.789 -12.266 1 92.88 286 VAL B N 1
ATOM 4767 C CA . VAL B 1 286 ? -5.863 14.633 -13.141 1 92.88 286 VAL B CA 1
ATOM 4768 C C . VAL B 1 286 ? -5.578 13.352 -12.352 1 92.88 286 VAL B C 1
ATOM 4770 O O . VAL B 1 286 ? -4.887 13.383 -11.336 1 92.88 286 VAL B O 1
ATOM 4773 N N . PRO B 1 287 ? -6.105 12.289 -12.82 1 94.38 287 PRO B N 1
ATOM 4774 C CA . PRO B 1 287 ? -5.875 11.031 -12.102 1 94.38 287 PRO B CA 1
ATOM 4775 C C . PRO B 1 287 ? -4.457 10.5 -12.289 1 94.38 287 PRO B C 1
ATOM 4777 O O . PRO B 1 287 ? -3.766 10.891 -13.234 1 94.38 287 PRO B O 1
ATOM 4780 N N . LEU B 1 288 ? -4.059 9.734 -11.344 1 94.94 288 LEU B N 1
ATOM 4781 C CA . LEU B 1 288 ? -2.854 8.922 -11.5 1 94.94 288 LEU B CA 1
ATOM 4782 C C . LEU B 1 288 ? -3.162 7.625 -12.227 1 94.94 288 LEU B C 1
ATOM 4784 O O . LEU B 1 288 ? -3.93 6.793 -11.734 1 94.94 288 LEU B O 1
ATOM 4788 N N . GLU B 1 289 ? -2.551 7.453 -13.336 1 94.88 289 GLU B N 1
ATOM 4789 C CA . GLU B 1 289 ? -2.809 6.277 -14.164 1 94.88 289 GLU B CA 1
ATOM 4790 C C . GLU B 1 289 ? -1.807 5.164 -13.867 1 94.88 289 GLU B C 1
ATOM 4792 O O . GLU B 1 289 ? -0.669 5.203 -14.344 1 94.88 289 GLU B O 1
ATOM 4797 N N . LEU B 1 290 ? -2.293 4.113 -13.188 1 96 290 LEU B N 1
ATOM 4798 C CA . LEU B 1 290 ? -1.417 3.002 -12.844 1 96 290 LEU B CA 1
ATOM 4799 C C . LEU B 1 290 ? -1.543 1.87 -13.859 1 96 290 LEU B C 1
ATOM 4801 O O . LEU B 1 290 ? -2.65 1.523 -14.273 1 96 290 LEU B O 1
ATOM 4805 N N . SER B 1 291 ? -0.433 1.35 -14.25 1 94.62 291 SER B N 1
ATOM 4806 C CA . SER B 1 291 ? -0.403 0.137 -15.055 1 94.62 291 SER B CA 1
ATOM 4807 C C . SER B 1 291 ? -0.507 -1.112 -14.188 1 94.62 291 SER B C 1
ATOM 4809 O O . SER B 1 291 ? 0.336 -1.342 -13.32 1 94.62 291 SER B O 1
ATOM 4811 N N . PHE B 1 292 ? -1.488 -1.942 -14.477 1 93.12 292 PHE B N 1
ATOM 4812 C CA . PHE B 1 292 ? -1.619 -3.205 -13.758 1 93.12 292 PHE B CA 1
ATOM 4813 C C . PHE B 1 292 ? -0.349 -4.039 -13.891 1 93.12 292 PHE B C 1
ATOM 4815 O O . PHE B 1 292 ? 0.151 -4.578 -12.906 1 93.12 292 PHE B O 1
ATOM 4822 N N . ARG B 1 293 ? 0.128 -4.109 -15.055 1 91.38 293 ARG B N 1
ATOM 4823 C CA . ARG B 1 293 ? 1.314 -4.91 -15.336 1 91.38 293 ARG B CA 1
ATOM 4824 C C . ARG B 1 293 ? 2.506 -4.434 -14.516 1 91.38 293 ARG B C 1
ATOM 4826 O O . ARG B 1 293 ? 3.219 -5.242 -13.914 1 91.38 293 ARG B O 1
ATOM 4833 N N . GLU B 1 294 ? 2.715 -3.111 -14.477 1 93.81 294 GLU B N 1
ATOM 4834 C CA . GLU B 1 294 ? 3.852 -2.572 -13.734 1 93.81 294 GLU B CA 1
ATOM 4835 C C . GLU B 1 294 ? 3.686 -2.787 -12.234 1 93.81 294 GLU B C 1
ATOM 4837 O O . GLU B 1 294 ? 4.641 -3.162 -11.547 1 93.81 294 GLU B O 1
ATOM 4842 N N . MET B 1 295 ? 2.459 -2.541 -11.758 1 95.69 295 MET B N 1
ATOM 4843 C CA . MET B 1 295 ? 2.195 -2.73 -10.336 1 95.69 295 MET B CA 1
ATOM 4844 C C . MET B 1 295 ? 2.475 -4.168 -9.914 1 95.69 295 MET B C 1
ATOM 4846 O O . MET B 1 295 ? 3.137 -4.41 -8.906 1 95.69 295 MET B O 1
ATOM 4850 N N . LEU B 1 296 ? 2.031 -5.078 -10.703 1 92.5 296 LEU B N 1
ATOM 4851 C CA . LEU B 1 296 ? 2.188 -6.496 -10.406 1 92.5 296 LEU B CA 1
ATOM 4852 C C . LEU B 1 296 ? 3.652 -6.914 -10.5 1 92.5 296 LEU B C 1
ATOM 4854 O O . LEU B 1 296 ? 4.18 -7.547 -9.578 1 92.5 296 LEU B O 1
ATOM 4858 N N . ALA B 1 297 ? 4.305 -6.52 -11.531 1 90 297 ALA B N 1
ATOM 4859 C CA . ALA B 1 297 ? 5.672 -6.949 -11.82 1 90 297 ALA B CA 1
ATOM 4860 C C . ALA B 1 297 ? 6.641 -6.441 -10.75 1 90 297 ALA B C 1
ATOM 4862 O O . ALA B 1 297 ? 7.684 -7.055 -10.508 1 90 297 ALA B O 1
ATOM 4863 N N . ASN B 1 298 ? 6.227 -5.359 -10.078 1 93.44 298 ASN B N 1
ATOM 4864 C CA . ASN B 1 298 ? 7.188 -4.723 -9.18 1 93.44 298 ASN B CA 1
ATOM 4865 C C . ASN B 1 298 ? 6.738 -4.801 -7.727 1 93.44 298 ASN B C 1
ATOM 4867 O O . ASN B 1 298 ? 7.438 -4.328 -6.828 1 93.44 298 ASN B O 1
ATOM 4871 N N . ASP B 1 299 ? 5.59 -5.355 -7.48 1 95.56 299 ASP B N 1
ATOM 4872 C CA . ASP B 1 299 ? 5.055 -5.461 -6.129 1 95.56 299 ASP B CA 1
ATOM 4873 C C . ASP B 1 299 ? 5 -4.094 -5.449 1 95.56 299 ASP B C 1
ATOM 4875 O O . ASP B 1 299 ? 5.301 -3.975 -4.258 1 95.56 299 ASP B O 1
ATOM 4879 N N . TRP B 1 300 ? 4.66 -3.039 -6.172 1 97.56 300 TRP B N 1
ATOM 4880 C CA . TRP B 1 300 ? 4.684 -1.691 -5.613 1 97.56 300 TRP B CA 1
ATOM 4881 C C . TRP B 1 300 ? 3.5 -1.471 -4.68 1 97.56 300 TRP B C 1
ATOM 4883 O O . TRP B 1 300 ? 2.473 -2.145 -4.797 1 97.56 300 TRP B O 1
ATOM 4893 N N . GLU B 1 301 ? 3.703 -0.544 -3.807 1 98.19 301 GLU B N 1
ATOM 4894 C CA . GLU B 1 301 ? 2.629 -0.023 -2.967 1 98.19 301 GLU B CA 1
ATOM 4895 C C . GLU B 1 301 ? 2.414 1.469 -3.207 1 98.19 301 GLU B C 1
ATOM 4897 O O . GLU B 1 301 ? 3.359 2.258 -3.133 1 98.19 301 GLU B O 1
ATOM 4902 N N . VAL B 1 302 ? 1.223 1.804 -3.531 1 98.5 302 VAL B N 1
ATOM 4903 C CA . VAL B 1 302 ? 0.801 3.197 -3.621 1 98.5 302 VAL B CA 1
ATOM 4904 C C . VAL B 1 302 ? -0.216 3.504 -2.525 1 98.5 302 VAL B C 1
ATOM 4906 O O . VAL B 1 302 ? -1.282 2.887 -2.469 1 98.5 302 VAL B O 1
ATOM 4909 N N . VAL B 1 303 ? 0.143 4.484 -1.681 1 97.94 303 VAL B N 1
ATOM 4910 C CA . VAL B 1 303 ? -0.646 4.688 -0.471 1 97.94 303 VAL B CA 1
ATOM 4911 C C . VAL B 1 303 ? -1.024 6.16 -0.338 1 97.94 303 VAL B C 1
ATOM 4913 O O . VAL B 1 303 ? -0.214 7.043 -0.628 1 97.94 303 VAL B O 1
ATOM 4916 N N . GLY B 1 304 ? -2.268 6.336 0.015 1 97.19 304 GLY B N 1
ATOM 4917 C CA . GLY B 1 304 ? -2.66 7.664 0.462 1 97.19 304 GLY B CA 1
ATOM 4918 C C . GLY B 1 304 ? -2.391 7.898 1.936 1 97.19 304 GLY B C 1
ATOM 4919 O O . GLY B 1 304 ? -2.477 6.973 2.746 1 97.19 304 GLY B O 1
ATOM 4920 N N . GLN B 1 305 ? -2.139 9.156 2.227 1 94.75 305 GLN B N 1
ATOM 4921 C CA . GLN B 1 305 ? -1.885 9.492 3.623 1 94.75 305 GLN B CA 1
ATOM 4922 C C . GLN B 1 305 ? -2.469 10.859 3.969 1 94.75 305 GLN B C 1
ATOM 4924 O O . GLN B 1 305 ? -2.07 11.875 3.393 1 94.75 305 GLN B O 1
ATOM 4929 N N . PHE B 1 306 ? -3.342 10.773 4.941 1 91.31 306 PHE B N 1
ATOM 4930 C CA . PHE B 1 306 ? -3.934 12.008 5.449 1 91.31 306 PHE B CA 1
ATOM 4931 C C . PHE B 1 306 ? -3.311 12.398 6.781 1 91.31 306 PHE B C 1
ATOM 4933 O O . PHE B 1 306 ? -3.354 11.625 7.742 1 91.31 306 PHE B O 1
ATOM 4940 N N . MET B 1 307 ? -2.729 13.516 6.84 1 93.88 307 MET B N 1
ATOM 4941 C CA . MET B 1 307 ? -2.193 14.125 8.055 1 93.88 307 MET B CA 1
ATOM 4942 C C . MET B 1 307 ? -1.123 13.242 8.688 1 93.88 307 MET B C 1
ATOM 4944 O O . MET B 1 307 ? -0.069 13.016 8.086 1 93.88 307 MET B O 1
ATOM 4948 N N . TYR B 1 308 ? -1.345 12.891 9.992 1 95.06 308 TYR B N 1
ATOM 4949 C CA . TYR B 1 308 ? -0.334 12.172 10.758 1 95.06 308 TYR B CA 1
ATOM 4950 C C . TYR B 1 308 ? -0.951 11.5 11.977 1 95.06 308 TYR B C 1
ATOM 4952 O O . TYR B 1 308 ? -2.08 11.812 12.359 1 95.06 308 TYR B O 1
ATOM 4960 N N . ASP B 1 309 ? -0.185 10.539 12.5 1 91.62 309 ASP B N 1
ATOM 4961 C CA . ASP B 1 309 ? -0.615 9.836 13.711 1 91.62 309 ASP B CA 1
ATOM 4962 C C . ASP B 1 309 ? -0.598 10.766 14.914 1 91.62 309 ASP B C 1
ATOM 4964 O O . ASP B 1 309 ? 0.169 11.734 14.953 1 91.62 309 ASP B O 1
ATOM 4968 N N . ARG B 1 310 ? -1.342 10.398 15.938 1 90 310 ARG B N 1
ATOM 4969 C CA . ARG B 1 310 ? -1.492 11.227 17.125 1 90 310 ARG B CA 1
ATOM 4970 C C . ARG B 1 310 ? -0.161 11.383 17.859 1 90 310 ARG B C 1
ATOM 4972 O O . ARG B 1 310 ? 0.046 12.359 18.578 1 90 310 ARG B O 1
ATOM 4979 N N . THR B 1 311 ? 0.748 10.461 17.672 1 92.5 311 THR B N 1
ATOM 4980 C CA . THR B 1 311 ? 2.02 10.477 18.391 1 92.5 311 THR B CA 1
ATOM 4981 C C . THR B 1 311 ? 3.08 11.227 17.594 1 92.5 311 THR B C 1
ATOM 4983 O O . THR B 1 311 ? 4.168 11.508 18.094 1 92.5 311 THR B O 1
ATOM 4986 N N . ALA B 1 312 ? 2.748 11.617 16.375 1 95.56 312 ALA B N 1
ATOM 4987 C CA . ALA B 1 312 ? 3.732 12.188 15.461 1 95.56 312 ALA B CA 1
ATOM 4988 C C . ALA B 1 312 ? 4.301 13.5 16.016 1 95.56 312 ALA B C 1
ATOM 4990 O O . ALA B 1 312 ? 5.508 13.734 15.938 1 95.56 312 ALA B O 1
ATOM 4991 N N . PRO B 1 313 ? 3.5 14.344 16.625 1 96.38 313 PRO B N 1
ATOM 4992 C CA . PRO B 1 313 ? 4.062 15.602 17.109 1 96.38 313 PRO B CA 1
ATOM 4993 C C . PRO B 1 313 ? 5.168 15.383 18.141 1 96.38 313 PRO B C 1
ATOM 4995 O O . PRO B 1 313 ? 6.199 16.062 18.109 1 96.38 313 PRO B O 1
ATOM 4998 N N . GLY B 1 314 ? 4.961 14.461 19.031 1 95.88 314 GLY B N 1
ATOM 4999 C CA . GLY B 1 314 ? 5.988 14.156 20.016 1 95.88 314 GLY B CA 1
ATOM 5000 C C . GLY B 1 314 ? 7.266 13.617 19.391 1 95.88 314 GLY B C 1
ATOM 5001 O O . GLY B 1 314 ? 8.367 14 19.797 1 95.88 314 GLY B O 1
ATOM 5002 N N . GLN B 1 315 ? 7.141 12.797 18.438 1 95.69 315 GLN B N 1
ATOM 5003 C CA . GLN B 1 315 ? 8.289 12.219 17.75 1 95.69 315 GLN B CA 1
ATOM 5004 C C . GLN B 1 315 ? 9.047 13.273 16.953 1 95.69 315 GLN B C 1
ATOM 5006 O O . GLN B 1 315 ? 10.273 13.281 16.922 1 95.69 315 GLN B O 1
ATOM 5011 N N . LEU B 1 316 ? 8.281 14.117 16.328 1 97.5 316 LEU B N 1
ATOM 5012 C CA . LEU B 1 316 ? 8.883 15.219 15.594 1 97.5 316 LEU B CA 1
ATOM 5013 C C . LEU B 1 316 ? 9.641 16.156 16.531 1 97.5 316 LEU B C 1
ATOM 5015 O O . LEU B 1 316 ? 10.773 16.547 16.234 1 97.5 316 LEU B O 1
ATOM 5019 N N . ALA B 1 317 ? 9.07 16.469 17.641 1 97.12 317 ALA B N 1
ATOM 5020 C CA . ALA B 1 317 ? 9.703 17.328 18.625 1 97.12 317 ALA B CA 1
ATOM 5021 C C . ALA B 1 317 ? 10.984 16.688 19.172 1 97.12 317 ALA B C 1
ATOM 5023 O O . ALA B 1 317 ? 11.953 17.391 19.469 1 97.12 317 ALA B O 1
ATOM 5024 N N . ALA B 1 318 ? 10.984 15.406 19.266 1 95.44 318 ALA B N 1
ATOM 5025 C CA . ALA B 1 318 ? 12.164 14.703 19.766 1 95.44 318 ALA B CA 1
ATOM 5026 C C . ALA B 1 318 ? 13.344 14.875 18.812 1 95.44 318 ALA B C 1
ATOM 5028 O O . ALA B 1 318 ? 14.492 15 19.25 1 95.44 318 ALA B O 1
ATOM 5029 N N . LEU B 1 319 ? 13.086 14.883 17.516 1 95.62 319 LEU B N 1
ATOM 5030 C CA . LEU B 1 319 ? 14.156 15.117 16.547 1 95.62 319 LEU B CA 1
ATOM 5031 C C . LEU B 1 319 ? 14.797 16.484 16.766 1 95.62 319 LEU B C 1
ATOM 5033 O O . LEU B 1 319 ? 16.016 16.625 16.688 1 95.62 319 LEU B O 1
ATOM 5037 N N . ALA B 1 320 ? 13.953 17.438 17.016 1 96.44 320 ALA B N 1
ATOM 5038 C CA . ALA B 1 320 ? 14.453 18.781 17.281 1 96.44 320 ALA B CA 1
ATOM 5039 C C . ALA B 1 320 ? 15.219 18.844 18.594 1 96.44 320 ALA B C 1
ATOM 5041 O O . ALA B 1 320 ? 16.297 19.438 18.656 1 96.44 320 ALA B O 1
ATOM 5042 N N . ALA B 1 321 ? 14.688 18.219 19.609 1 95.56 321 ALA B N 1
ATOM 5043 C CA . ALA B 1 321 ? 15.289 18.25 20.938 1 95.56 321 ALA B CA 1
ATOM 5044 C C . ALA B 1 321 ? 16.656 17.578 20.938 1 95.56 321 ALA B C 1
ATOM 5046 O O . ALA B 1 321 ? 17.562 17.984 21.672 1 95.56 321 ALA B O 1
ATOM 5047 N N . GLU B 1 322 ? 16.812 16.625 20.062 1 94.44 322 GLU B N 1
ATOM 5048 C CA . GLU B 1 322 ? 18.062 15.867 20.016 1 94.44 322 GLU B CA 1
ATOM 5049 C C . GLU B 1 322 ? 19.047 16.484 19.031 1 94.44 322 GLU B C 1
ATOM 5051 O O . GLU B 1 322 ? 20.125 15.914 18.781 1 94.44 322 GLU B O 1
ATOM 5056 N N . GLY B 1 323 ? 18.688 17.484 18.391 1 93.56 323 GLY B N 1
ATOM 5057 C CA . GLY B 1 323 ? 19.578 18.234 17.531 1 93.56 323 GLY B CA 1
ATOM 5058 C C . GLY B 1 323 ? 19.656 17.656 16.125 1 93.56 323 GLY B C 1
ATOM 5059 O O . GLY B 1 323 ? 20.531 18.047 15.336 1 93.56 323 GLY B O 1
ATOM 5060 N N . LEU B 1 324 ? 18.812 16.781 15.789 1 93.69 324 LEU B N 1
ATOM 5061 C CA . LEU B 1 324 ? 18.812 16.172 14.469 1 93.69 324 LEU B CA 1
ATOM 5062 C C . LEU B 1 324 ? 18.047 17.031 13.461 1 93.69 324 LEU B C 1
ATOM 5064 O O . LEU B 1 324 ? 18.25 16.906 12.25 1 93.69 324 LEU B O 1
ATOM 5068 N N . LEU B 1 325 ? 17.172 17.875 13.969 1 95.69 325 LEU B N 1
ATOM 5069 C CA . LEU B 1 325 ? 16.344 18.781 13.172 1 95.69 325 LEU B CA 1
ATOM 5070 C C . LEU B 1 325 ? 16.562 20.219 13.602 1 95.69 325 LEU B C 1
ATOM 5072 O O . LEU B 1 325 ? 16.25 20.594 14.734 1 95.69 325 LEU B O 1
ATOM 5076 N N . ASP B 1 326 ? 17.078 20.984 12.695 1 95.12 326 ASP B N 1
ATOM 5077 C CA . ASP B 1 326 ? 17.344 22.391 13 1 95.12 326 ASP B CA 1
ATOM 5078 C C . ASP B 1 326 ? 16.172 23.266 12.57 1 95.12 326 ASP B C 1
ATOM 5080 O O . ASP B 1 326 ? 16.094 23.719 11.422 1 95.12 326 ASP B O 1
ATOM 5084 N N . LEU B 1 327 ? 15.375 23.656 13.484 1 96.81 327 LEU B N 1
ATOM 5085 C CA . LEU B 1 327 ? 14.164 24.422 13.195 1 96.81 327 LEU B CA 1
ATOM 5086 C C . LEU B 1 327 ? 14.516 25.844 12.758 1 96.81 327 LEU B C 1
ATOM 5088 O O . LEU B 1 327 ? 13.688 26.531 12.164 1 96.81 327 LEU B O 1
ATOM 5092 N N . ALA B 1 328 ? 15.703 26.25 13.008 1 94.69 328 ALA B N 1
ATOM 5093 C CA . ALA B 1 328 ? 16.125 27.609 12.641 1 94.69 328 ALA B CA 1
ATOM 5094 C C . ALA B 1 328 ? 16.219 27.75 11.125 1 94.69 328 ALA B C 1
ATOM 5096 O O . ALA B 1 328 ? 16.297 28.875 10.609 1 94.69 328 ALA B O 1
ATOM 5097 N N . ARG B 1 329 ? 16.188 26.656 10.453 1 94.44 329 ARG B N 1
ATOM 5098 C CA . ARG B 1 329 ? 16.266 26.672 8.992 1 94.44 329 ARG B CA 1
ATOM 5099 C C . ARG B 1 329 ? 14.93 27.109 8.383 1 94.44 329 ARG B C 1
ATOM 5101 O O . ARG B 1 329 ? 14.867 27.453 7.207 1 94.44 329 ARG B O 1
ATOM 5108 N N . ILE B 1 330 ? 13.883 27.078 9.164 1 96.62 330 ILE B N 1
ATOM 5109 C CA . ILE B 1 330 ? 12.578 27.531 8.695 1 96.62 330 ILE B CA 1
ATOM 5110 C C . ILE B 1 330 ? 12.492 29.047 8.82 1 96.62 330 ILE B C 1
ATOM 5112 O O . ILE B 1 330 ? 12.812 29.609 9.867 1 96.62 330 ILE B O 1
ATOM 5116 N N . ASN B 1 331 ? 12.102 29.656 7.703 1 96.62 331 ASN B N 1
ATOM 5117 C CA . ASN B 1 331 ? 11.945 31.094 7.695 1 96.62 331 ASN B CA 1
ATOM 5118 C C . ASN B 1 331 ? 10.578 31.516 8.242 1 96.62 331 ASN B C 1
ATOM 5120 O O . ASN B 1 331 ? 9.594 31.547 7.496 1 96.62 331 ASN B O 1
ATOM 5124 N N . VAL B 1 332 ? 10.609 32 9.484 1 97.56 332 VAL B N 1
ATOM 5125 C CA . VAL B 1 332 ? 9.344 32.344 10.125 1 97.56 332 VAL B CA 1
ATOM 5126 C C . VAL B 1 332 ? 9.133 33.844 10.109 1 97.56 332 VAL B C 1
ATOM 5128 O O . VAL B 1 332 ? 9.93 34.594 10.68 1 97.56 332 VAL B O 1
ATOM 5131 N N . ALA B 1 333 ? 8.102 34.281 9.438 1 98.12 333 ALA B N 1
ATOM 5132 C CA . ALA B 1 333 ? 7.629 35.656 9.555 1 98.12 333 ALA B CA 1
ATOM 5133 C C . ALA B 1 333 ? 6.598 35.781 10.672 1 98.12 333 ALA B C 1
ATOM 5135 O O . ALA B 1 333 ? 5.574 35.094 10.672 1 98.12 333 ALA B O 1
ATOM 5136 N N . THR B 1 334 ? 6.848 36.688 11.57 1 98.25 334 THR B N 1
ATOM 5137 C CA . THR B 1 334 ? 5.949 36.812 12.711 1 98.25 334 THR B CA 1
ATOM 5138 C C . THR B 1 334 ? 5.188 38.125 12.656 1 98.25 334 THR B C 1
ATOM 5140 O O . THR B 1 334 ? 5.73 39.156 12.227 1 98.25 334 THR B O 1
ATOM 5143 N N . PHE B 1 335 ? 3.955 38.094 13.07 1 98.62 335 PHE B N 1
ATOM 5144 C CA . PHE B 1 335 ? 3.074 39.25 13.203 1 98.62 335 PHE B CA 1
ATOM 5145 C C . PHE B 1 335 ? 2.369 39.25 14.555 1 98.62 335 PHE B C 1
ATOM 5147 O O . PHE B 1 335 ? 2.127 38.188 15.125 1 98.62 335 PHE B O 1
ATOM 5154 N N . LYS B 1 336 ? 2.043 40.438 15.016 1 98.38 336 LYS B N 1
ATOM 5155 C CA . LYS B 1 336 ? 1.196 40.531 16.203 1 98.38 336 LYS B CA 1
ATOM 5156 C C . LYS B 1 336 ? -0.212 40 15.898 1 98.38 336 LYS B C 1
ATOM 5158 O O . LYS B 1 336 ? -0.719 40.188 14.789 1 98.38 336 LYS B O 1
ATOM 5163 N N . LEU B 1 337 ? -0.794 39.406 16.922 1 98.25 337 LEU B N 1
ATOM 5164 C CA . LEU B 1 337 ? -2.162 38.906 16.781 1 98.25 337 LEU B CA 1
ATOM 5165 C C . LEU B 1 337 ? -3.08 40 16.266 1 98.25 337 LEU B C 1
ATOM 5167 O O . LEU B 1 337 ? -3.941 39.75 15.422 1 98.25 337 LEU B O 1
ATOM 5171 N N . ALA B 1 338 ? -2.889 41.188 16.688 1 97.56 338 ALA B N 1
ATOM 5172 C CA . ALA B 1 338 ? -3.711 42.312 16.281 1 97.56 338 ALA B CA 1
ATOM 5173 C C . ALA B 1 338 ? -3.533 42.625 14.797 1 97.56 338 ALA B C 1
ATOM 5175 O O . ALA B 1 338 ? -4.418 43.219 14.156 1 97.56 338 ALA B O 1
ATOM 5176 N N . ASP B 1 339 ? -2.422 42.219 14.211 1 97.56 339 ASP B N 1
ATOM 5177 C CA . ASP B 1 339 ? -2.105 42.438 12.805 1 97.56 339 ASP B CA 1
ATOM 5178 C C . ASP B 1 339 ? -2.398 41.219 11.961 1 97.56 339 ASP B C 1
ATOM 5180 O O . ASP B 1 339 ? -1.73 40.969 10.953 1 97.56 339 ASP B O 1
ATOM 5184 N N . PHE B 1 340 ? -3.344 40.469 12.414 1 97.06 340 PHE B N 1
ATOM 5185 C CA . PHE B 1 340 ? -3.668 39.156 11.805 1 97.06 340 PHE B CA 1
ATOM 5186 C C . PHE B 1 340 ? -3.926 39.344 10.312 1 97.06 340 PHE B C 1
ATOM 5188 O O . PHE B 1 340 ? -3.529 38.469 9.516 1 97.06 340 PHE B O 1
ATOM 5195 N N . ARG B 1 341 ? -4.543 40.344 9.883 1 95.19 341 ARG B N 1
ATOM 5196 C CA . ARG B 1 341 ? -4.871 40.531 8.477 1 95.19 341 ARG B CA 1
ATOM 5197 C C . ARG B 1 341 ? -3.607 40.625 7.629 1 95.19 341 ARG B C 1
ATOM 5199 O O . ARG B 1 341 ? -3.557 40.125 6.508 1 95.19 341 ARG B O 1
ATOM 5206 N N . ARG B 1 342 ? -2.635 41.281 8.172 1 97.31 342 ARG B N 1
ATOM 5207 C CA . ARG B 1 342 ? -1.348 41.344 7.488 1 97.31 342 ARG B CA 1
ATOM 5208 C C . ARG B 1 342 ? -0.69 39.969 7.418 1 97.31 342 ARG B C 1
ATOM 5210 O O . ARG B 1 342 ? -0.039 39.625 6.426 1 97.31 342 ARG B O 1
ATOM 5217 N N . ALA B 1 343 ? -0.836 39.25 8.492 1 98.06 343 ALA B N 1
ATOM 5218 C CA . ALA B 1 343 ? -0.296 37.906 8.523 1 98.06 343 ALA B CA 1
ATOM 5219 C C . ALA B 1 343 ? -0.926 37.031 7.438 1 98.06 343 ALA B C 1
ATOM 5221 O O . ALA B 1 343 ? -0.238 36.25 6.789 1 98.06 343 ALA B O 1
ATOM 5222 N N . VAL B 1 344 ? -2.217 37.188 7.262 1 97.88 344 VAL B N 1
ATOM 5223 C CA . VAL B 1 344 ? -2.945 36.406 6.262 1 97.88 344 VAL B CA 1
ATOM 5224 C C . VAL B 1 344 ? -2.412 36.75 4.867 1 97.88 344 VAL B C 1
ATOM 5226 O O . VAL B 1 344 ? -2.201 35.844 4.051 1 97.88 344 VAL B O 1
ATOM 5229 N N . GLU B 1 345 ? -2.154 37.969 4.621 1 97.06 345 GLU B N 1
ATOM 5230 C CA . GLU B 1 345 ? -1.602 38.406 3.338 1 97.06 345 GLU B CA 1
ATOM 5231 C C . GLU B 1 345 ? -0.205 37.812 3.119 1 97.06 345 GLU B C 1
ATOM 5233 O O . GLU B 1 345 ? 0.116 37.344 2.025 1 97.06 345 GLU B O 1
ATOM 5238 N N . ALA B 1 346 ? 0.55 37.875 4.152 1 97.19 346 ALA B N 1
ATOM 5239 C CA . ALA B 1 346 ? 1.908 37.344 4.066 1 97.19 346 ALA B CA 1
ATOM 5240 C C . ALA B 1 346 ? 1.895 35.844 3.832 1 97.19 346 ALA B C 1
ATOM 5242 O O . ALA B 1 346 ? 2.693 35.312 3.049 1 97.19 346 ALA B O 1
ATOM 5243 N N . ALA B 1 347 ? 0.999 35.156 4.48 1 97.12 347 ALA B N 1
ATOM 5244 C CA . ALA B 1 347 ? 0.917 33.688 4.398 1 97.12 347 ALA B CA 1
ATOM 5245 C C . ALA B 1 347 ? 0.599 33.25 2.975 1 97.12 347 ALA B C 1
ATOM 5247 O O . ALA B 1 347 ? 1.071 32.188 2.529 1 97.12 347 ALA B O 1
ATOM 5248 N N . ALA B 1 348 ? -0.107 34 2.248 1 94.94 348 ALA B N 1
ATOM 5249 C CA . ALA B 1 348 ? -0.525 33.656 0.891 1 94.94 348 ALA B CA 1
ATOM 5250 C C . ALA B 1 348 ? 0.675 33.594 -0.049 1 94.94 348 ALA B C 1
ATOM 5252 O O . ALA B 1 348 ? 0.592 32.969 -1.121 1 94.94 348 ALA B O 1
ATOM 5253 N N . MET B 1 349 ? 1.802 34.062 0.383 1 92.62 349 MET B N 1
ATOM 5254 C CA . MET B 1 349 ? 2.973 34.188 -0.482 1 92.62 349 MET B CA 1
ATOM 5255 C C . MET B 1 349 ? 4.047 33.188 -0.062 1 92.62 349 MET B C 1
ATOM 5257 O O . MET B 1 349 ? 5.125 33.125 -0.654 1 92.62 349 MET B O 1
ATOM 5261 N N . MET B 1 350 ? 3.742 32.406 0.912 1 92.5 350 MET B N 1
ATOM 5262 C CA . MET B 1 350 ? 4.734 31.484 1.458 1 92.5 350 MET B CA 1
ATOM 5263 C C . MET B 1 350 ? 5.195 30.484 0.398 1 92.5 350 MET B C 1
ATOM 5265 O O . MET B 1 350 ? 4.387 30 -0.389 1 92.5 350 MET B O 1
ATOM 5269 N N . GLN B 1 351 ? 6.473 30.203 0.411 1 90.31 351 GLN B N 1
ATOM 5270 C CA . GLN B 1 351 ? 7.109 29.188 -0.433 1 90.31 351 GLN B CA 1
ATOM 5271 C C . GLN B 1 351 ? 8.188 28.438 0.335 1 90.31 351 GLN B C 1
ATOM 5273 O O . GLN B 1 351 ? 8.648 28.891 1.386 1 90.31 351 GLN B O 1
ATOM 5278 N N . SER B 1 352 ? 8.492 27.25 -0.169 1 92.94 352 SER B N 1
ATOM 5279 C CA . SER B 1 352 ? 9.625 26.469 0.338 1 92.94 352 SER B CA 1
ATOM 5280 C C . SER B 1 352 ? 9.578 26.359 1.858 1 92.94 352 SER B C 1
ATOM 5282 O O . SER B 1 352 ? 8.57 25.938 2.426 1 92.94 352 SER B O 1
ATOM 5284 N N . LEU B 1 353 ? 10.586 26.984 2.557 1 95.19 353 LEU B N 1
ATOM 5285 C CA . LEU B 1 353 ? 10.703 26.781 3.996 1 95.19 353 LEU B CA 1
ATOM 5286 C C . LEU B 1 353 ? 10.125 27.969 4.758 1 95.19 353 LEU B C 1
ATOM 5288 O O . LEU B 1 353 ? 10.453 28.188 5.926 1 95.19 353 LEU B O 1
ATOM 5292 N N . ASP B 1 354 ? 9.219 28.703 4.09 1 96.44 354 ASP B N 1
ATOM 5293 C CA . ASP B 1 354 ? 8.578 29.844 4.738 1 96.44 354 ASP B CA 1
ATOM 5294 C C . ASP B 1 354 ? 7.457 29.375 5.668 1 96.44 354 ASP B C 1
ATOM 5296 O O . ASP B 1 354 ? 6.805 28.375 5.402 1 96.44 354 ASP B O 1
ATOM 5300 N N . LEU B 1 355 ? 7.289 30.109 6.727 1 97.94 355 LEU B N 1
ATOM 5301 C CA . LEU B 1 355 ? 6.156 29.938 7.633 1 97.94 355 LEU B CA 1
ATOM 5302 C C . LEU B 1 355 ? 5.723 31.281 8.211 1 97.94 355 LEU B C 1
ATOM 5304 O O . LEU B 1 355 ? 6.562 32.125 8.57 1 97.94 355 LEU B O 1
ATOM 5308 N N . THR B 1 356 ? 4.445 31.578 8.18 1 98.56 356 THR B N 1
ATOM 5309 C CA . THR B 1 356 ? 3.895 32.781 8.812 1 98.56 356 THR B CA 1
ATOM 5310 C C . THR B 1 356 ? 3.219 32.438 10.133 1 98.56 356 THR B C 1
ATOM 5312 O O . THR B 1 356 ? 2.463 31.453 10.211 1 98.56 356 THR B O 1
ATOM 5315 N N . ALA B 1 357 ? 3.555 33.219 11.141 1 98.5 357 ALA B N 1
ATOM 5316 C CA . ALA B 1 357 ? 2.986 32.969 12.469 1 98.5 357 ALA B CA 1
ATOM 5317 C C . ALA B 1 357 ? 2.455 34.281 13.078 1 98.5 357 ALA B C 1
ATOM 5319 O O . ALA B 1 357 ? 2.939 35.344 12.758 1 98.5 357 ALA B O 1
ATOM 5320 N N . VAL B 1 358 ? 1.43 34.125 13.883 1 98.38 358 VAL B N 1
ATOM 5321 C CA . VAL B 1 358 ? 0.945 35.219 14.695 1 98.38 358 VAL B CA 1
ATOM 5322 C C . VAL B 1 358 ? 1.304 35 16.156 1 98.38 358 VAL B C 1
ATOM 5324 O O . VAL B 1 358 ? 1.237 33.875 16.641 1 98.38 358 VAL B O 1
ATOM 5327 N N . VAL B 1 359 ? 1.709 36.031 16.75 1 97.88 359 VAL B N 1
ATOM 5328 C CA . VAL B 1 359 ? 2.123 36 18.156 1 97.88 359 VAL B CA 1
ATOM 5329 C C . VAL B 1 359 ? 1.28 37 18.969 1 97.88 359 VAL B C 1
ATOM 5331 O O . VAL B 1 359 ? 1.281 38.188 18.688 1 97.88 359 VAL B O 1
ATOM 5334 N N . PRO B 1 360 ? 0.597 36.438 19.969 1 96 360 PRO B N 1
ATOM 5335 C CA . PRO B 1 360 ? -0.211 37.375 20.781 1 96 360 PRO B CA 1
ATOM 5336 C C . PRO B 1 360 ? 0.638 38.344 21.578 1 96 360 PRO B C 1
ATOM 5338 O O . PRO B 1 360 ? 1.776 38.062 21.938 1 96 360 PRO B O 1
#

InterPro domains:
  IPR011032 GroES-like superfamily [SSF50129] (4-189)
  IPR013149 Alcohol dehydrogenase-like, C-terminal [PF00107] (189-317)
  IPR013154 Alcohol dehydrogenase-like, N-terminal [PF08240] (28-144)
  IPR036291 NAD(P)-binding domain superfamily [SSF51735] (164-327)

Organism: NCBI:txid2511166

Sequence (720 aa):
MTSTHKAWRLHAYNDLRFDDVATPTPAPDGVVVRIEAGMVLSYTNRLLSGALPYSLPPMPFVPGTNAIARVIATGENVTHVREGDRVFLSPHLRGDVPDRDPPQILIGLTATVTTPEAFALQARWRDGVFAEIAHWPAACVTQLANLDDKPAAELIGLAKLIVPFGGLQRAGLRGGQTIIVNGATGYFGSGGVMLAVAMGAGRVVAVGRKEAALAQMRDAFGPRVIPAVVTGDAASDLPIIRRAAGGTADVALDLLGAAKSTSTTLSSLRALRRGGRMVLMGSAEVPLELSFREMLANDWEVVGQFMYDRTAPGQLAALAAEGLLDLARINVATFKLADFRRAVEAAAMMQSLDLTAVVPMTSTHKAWRLHAYNDLRFDDVATPTPAPDGVVVRIEAGMVLSYTNRLLSGALPYSLPPMPFVPGTNAIARVIATGENVTHVREGDRVFLSPHLRGDVPDRDPPQILIGLTATVTTPEAFALQARWRDGVFAEIAHWPAACVTQLANLDDKPAAELIGLAKLIVPFGGLQRAGLRGGQTIIVNGATGYFGSGGVMLAVAMGAGRVVAVGRKEAALAQMRDAFGPRVIPAVVTGDAASDLPIIRRAAGGTADVALDLLGAAKSTSTTLSSLRALRRGGRMVLMGSAEVPLELSFREMLANDWEVVGQFMYDRTAPGQLAALAAEGLLDLARINVATFKLADFRRAVEAAAMMQSLDLTAVVP